Protein AF-A0A943YQ86-F1 (afdb_monomer_lite)

Foldseek 3Di:
DDPVVVVVVVVVVCVVVDDDDDPFDFKKKFKAAPVRHTPDIDTDDAADAAEDDARIEMEIGDAQHYAQQHCDENYEDEHNYEYEHEEEAEHQAGYEYEFAYHYEYEYEQEHHHWDWDPPPVVCCVVVVGTDIDWYERYHYDYPDPPGDQHHEYEYCYEQYICEESYEDCHYAYHYNYEQYYEAYESEHHDHHDAYHYAHLEEQEAYAHYENYEHQFALRHEHAHNYEQEYPYAEASYEHEAAEPVQDPVRLLNRHHAAEYAFYYYPHYYNFWYWYFYPPDPTDIDTDPPSRVSNLQNYKHFAAEDADPFWGKDKPQWDADPNTTTDHAFTKIKMDTGGDPQKDWDAKDFFDAWDWDQDPVRIIITGAHRGHGGYIDTDMDGDDDDPPPCVVVPVVVVVVVVVVVVVVVVVPDDDDDD

Secondary structure (DSSP, 8-state):
--GGGTHHHHTTTGGGS--------PEEEEEE-TTS-EEEEEEEPTT--EEPPTT-EEEEES-EEE-TTSSSEEEEE-TTEEEEEES-EEESEEEEEESSEEEEEES-EEE--EEEESS-HHHHHHHSS-EEEE--SEEEE-S-TTS-S--EEEEES-EEESS-SEEESSEEEEESS-EEESSS-SEEEPSSS-EEEEESS-EEE-SSS-SEEE---TT-EEEEEEEEEE-SSS-SEEEEEEETTS-HHHHHHT--EEEEEEEEESSS-SEEEEEE-BTBSS-EEE-HHHHHHHHHHPEEEEEEE--TTEEEEEES-EEETTEEEE-TT-EEEEEEEEPTTEEEEEEE--SS-EEEE-TTS-EEEEPPTTB-EEEEEEEEEPPPPP--TTHHHHHHHHHHHHHHHHHHHTT-PPPP-

Sequence (417 aa):
MDARKRMALILTVLLFGMGGHAAFAEAQYTARDKNGQIVKQGTTTENEEFLAIDGLEYEFNGEHRIHQGESWAGYIFGNGTKANIKGNVIGGTGIQLRNQADITVTGDVTATLKEIDYTDVDYFNEYGEWRMYCGNAIRAFIWDYDQSKNLKIKVRGNVIATGDGIIAEYGNFVIEGDVVSEFENGINVLEGFPVFIDVVGNVEGNVRQSAVSIMPNAEDQVIVRGKIEARGKQSAVDIYDVAFEYDPAETLRNLPQIMVKEITVESGDYFTATVHHLGVEEWLEDSKDLAEATAKATWYIVDINQPTNGKVEVKGTSTKEGLLVAHEGDKLTVTGTPKKGYRLTGIDAGSKALVTENEDGTYTVTVERGGDVTISALFEAMPEMPQTGDQMQIGRTILFMAASIAMLVFLRKPKRE

Structure (mmCIF, N/CA/C/O backbone):
data_AF-A0A943YQ86-F1
#
_entry.id   AF-A0A943YQ86-F1
#
loop_
_atom_site.group_PDB
_atom_site.id
_atom_site.type_symbol
_atom_site.label_atom_id
_atom_site.label_alt_id
_atom_site.label_comp_id
_atom_site.label_asym_id
_atom_site.label_entity_id
_atom_site.label_seq_id
_atom_site.pdbx_PDB_ins_code
_atom_site.Cartn_x
_atom_site.Cartn_y
_atom_site.Cartn_z
_atom_site.occupancy
_atom_site.B_iso_or_equiv
_atom_site.auth_seq_id
_atom_site.auth_comp_id
_atom_site.auth_asym_id
_atom_site.auth_atom_id
_atom_site.pdbx_PDB_model_num
ATOM 1 N N . MET A 1 1 ? 35.868 10.962 16.437 1.00 41.03 1 MET A N 1
ATOM 2 C CA . MET A 1 1 ? 35.646 9.550 16.055 1.00 41.03 1 MET A CA 1
ATOM 3 C C . MET A 1 1 ? 36.292 9.362 14.686 1.00 41.03 1 MET A C 1
ATOM 5 O O . MET A 1 1 ? 35.981 10.137 13.797 1.00 41.03 1 MET A O 1
ATOM 9 N N . ASP A 1 2 ? 37.295 8.487 14.575 1.00 30.55 2 ASP A N 1
ATOM 10 C CA . ASP A 1 2 ? 38.312 8.480 13.502 1.00 30.55 2 ASP A CA 1
ATOM 11 C C . ASP A 1 2 ? 37.763 7.982 12.145 1.00 30.55 2 ASP A C 1
ATOM 13 O O . ASP A 1 2 ? 37.129 6.924 12.081 1.00 30.55 2 ASP A O 1
ATOM 17 N N . ALA A 1 3 ? 38.024 8.729 11.064 1.00 32.19 3 ALA A N 1
ATOM 18 C CA . ALA A 1 3 ? 37.543 8.482 9.697 1.00 32.19 3 ALA A CA 1
ATOM 19 C C . ALA A 1 3 ? 37.932 7.091 9.159 1.00 32.19 3 ALA A C 1
ATOM 21 O O . ALA A 1 3 ? 37.223 6.506 8.340 1.00 32.19 3 ALA A O 1
ATOM 22 N N . ARG A 1 4 ? 38.995 6.492 9.707 1.00 35.28 4 ARG A N 1
ATOM 23 C CA . ARG A 1 4 ? 39.436 5.132 9.362 1.00 35.28 4 ARG A CA 1
ATOM 24 C C . ARG A 1 4 ? 38.518 4.011 9.858 1.00 35.28 4 ARG A C 1
ATOM 26 O O . ARG A 1 4 ? 38.609 2.903 9.343 1.00 35.28 4 ARG A O 1
ATOM 33 N N . LYS A 1 5 ? 37.604 4.273 10.802 1.00 32.50 5 LYS A N 1
ATOM 34 C CA . LYS A 1 5 ? 36.621 3.270 11.261 1.00 32.50 5 LYS A CA 1
ATOM 35 C C . LYS A 1 5 ? 35.318 3.255 10.455 1.00 32.50 5 LYS A C 1
ATOM 37 O O . LYS A 1 5 ? 34.622 2.249 10.501 1.00 32.50 5 LYS A O 1
ATOM 42 N N . ARG A 1 6 ? 35.006 4.303 9.678 1.00 35.72 6 ARG A N 1
ATOM 43 C CA . ARG A 1 6 ? 33.851 4.299 8.752 1.00 35.72 6 ARG A CA 1
ATOM 44 C C . ARG A 1 6 ? 34.142 3.523 7.460 1.00 35.72 6 ARG A C 1
ATOM 46 O O . ARG A 1 6 ? 33.259 2.864 6.932 1.00 35.72 6 ARG A O 1
ATOM 53 N N . MET A 1 7 ? 35.401 3.503 7.020 1.00 30.47 7 MET A N 1
ATOM 54 C CA . MET A 1 7 ? 35.837 2.787 5.811 1.00 30.47 7 MET A CA 1
ATOM 55 C C . MET A 1 7 ? 35.833 1.252 5.952 1.00 30.47 7 MET A C 1
ATOM 57 O O . MET A 1 7 ? 35.793 0.544 4.953 1.00 30.47 7 MET A O 1
ATOM 61 N N . ALA A 1 8 ? 35.847 0.725 7.181 1.00 28.77 8 ALA A N 1
ATOM 62 C CA . ALA A 1 8 ? 35.891 -0.717 7.433 1.00 28.77 8 ALA A CA 1
ATOM 63 C C . ALA A 1 8 ? 34.514 -1.405 7.366 1.00 28.77 8 ALA A C 1
ATOM 65 O O . ALA A 1 8 ? 34.465 -2.621 7.218 1.00 28.77 8 ALA A O 1
ATOM 66 N N . LEU A 1 9 ? 33.408 -0.654 7.441 1.00 30.02 9 LEU A N 1
ATOM 67 C CA . LEU A 1 9 ? 32.060 -1.223 7.302 1.00 30.02 9 LEU A CA 1
ATOM 68 C C . LEU A 1 9 ? 31.607 -1.299 5.832 1.00 30.02 9 LEU A C 1
ATOM 70 O O . LEU A 1 9 ? 30.774 -2.127 5.486 1.00 30.02 9 LEU A O 1
ATOM 74 N N . ILE A 1 10 ? 32.207 -0.484 4.959 1.00 33.31 10 ILE A N 1
ATOM 75 C CA . ILE A 1 10 ? 31.892 -0.432 3.521 1.00 33.31 10 ILE A CA 1
ATOM 76 C C . ILE A 1 10 ? 32.587 -1.570 2.746 1.00 33.31 10 ILE A C 1
ATOM 78 O O . ILE A 1 10 ? 32.110 -1.994 1.698 1.00 33.31 10 ILE A O 1
ATOM 82 N N . LEU A 1 11 ? 33.667 -2.150 3.282 1.00 28.52 11 LEU A N 1
ATOM 83 C CA . LEU A 1 11 ? 34.416 -3.203 2.586 1.00 28.52 11 LEU A CA 1
ATOM 84 C C . LEU A 1 11 ? 33.760 -4.598 2.657 1.00 28.52 11 LEU A C 1
ATOM 86 O O . LEU A 1 11 ? 34.133 -5.481 1.891 1.00 28.52 11 LEU A O 1
ATOM 90 N N . THR A 1 12 ? 32.765 -4.810 3.523 1.00 27.55 12 THR A N 1
ATOM 91 C CA . THR A 1 12 ? 32.090 -6.118 3.645 1.00 27.55 12 THR A CA 1
ATOM 92 C C . THR A 1 12 ? 31.020 -6.337 2.566 1.00 27.55 12 THR A C 1
ATOM 94 O O . THR A 1 12 ? 30.658 -7.476 2.295 1.00 27.55 12 THR A O 1
ATOM 97 N N . VAL A 1 13 ? 30.560 -5.278 1.887 1.00 32.84 13 VAL A N 1
ATOM 98 C CA . VAL A 1 13 ? 29.574 -5.380 0.789 1.00 32.84 13 VAL A CA 1
ATOM 99 C C . VAL A 1 13 ? 30.248 -5.607 -0.577 1.00 32.84 13 VAL A C 1
ATOM 101 O O . VAL A 1 13 ? 29.638 -6.143 -1.496 1.00 32.84 13 VAL A O 1
ATOM 104 N N . LEU A 1 14 ? 31.552 -5.331 -0.697 1.00 29.22 14 LEU A N 1
ATOM 105 C CA . LEU A 1 14 ? 32.337 -5.550 -1.924 1.00 29.22 14 LEU A CA 1
ATOM 106 C C . LEU A 1 14 ? 32.657 -7.029 -2.230 1.00 29.22 14 LEU A C 1
ATOM 108 O O . LEU A 1 14 ? 33.220 -7.331 -3.280 1.00 29.22 14 LEU A O 1
ATOM 112 N N . LEU A 1 15 ? 32.277 -7.971 -1.360 1.00 29.28 15 LEU A N 1
ATOM 113 C CA . LEU A 1 15 ? 32.517 -9.408 -1.559 1.00 29.28 15 LEU A CA 1
ATOM 114 C C . LEU A 1 15 ? 31.457 -10.129 -2.411 1.00 29.28 15 LEU A C 1
ATOM 116 O O . LEU A 1 15 ? 31.631 -11.311 -2.693 1.00 29.28 15 LEU A O 1
ATOM 120 N N . PHE A 1 16 ? 30.428 -9.432 -2.904 1.00 36.34 16 PHE A N 1
ATOM 121 C CA . PHE A 1 16 ? 29.536 -9.966 -3.947 1.00 36.34 16 PHE A CA 1
ATOM 122 C C . PHE A 1 16 ? 29.976 -9.622 -5.382 1.00 36.34 16 PHE A C 1
ATOM 124 O O . PHE A 1 16 ? 29.364 -10.091 -6.334 1.00 36.34 16 PHE A O 1
ATOM 131 N N . GLY A 1 17 ? 31.074 -8.877 -5.563 1.00 31.70 17 GLY A N 1
ATOM 132 C CA . GLY A 1 17 ? 31.559 -8.459 -6.886 1.00 31.70 17 GLY A CA 1
ATOM 133 C C . GLY A 1 17 ? 32.461 -9.455 -7.629 1.00 31.70 17 GLY A C 1
ATOM 134 O O . GLY A 1 17 ? 32.887 -9.163 -8.740 1.00 31.70 17 GLY A O 1
ATOM 135 N N . MET A 1 18 ? 32.804 -10.612 -7.052 1.00 32.16 18 MET A N 1
ATOM 136 C CA . MET A 1 18 ? 33.702 -11.584 -7.699 1.00 32.16 18 MET A CA 1
ATOM 137 C C . MET A 1 18 ? 33.316 -13.032 -7.363 1.00 32.16 18 MET A C 1
ATOM 139 O O . MET A 1 18 ? 34.084 -13.778 -6.760 1.00 32.16 18 MET A O 1
ATOM 143 N N . GLY A 1 19 ? 32.104 -13.437 -7.741 1.00 28.72 19 GLY A N 1
ATOM 144 C CA . GLY A 1 19 ? 31.674 -14.838 -7.765 1.00 28.72 19 GLY A CA 1
ATOM 145 C C . GLY A 1 19 ? 31.468 -15.284 -9.210 1.00 28.72 19 GLY A C 1
ATOM 146 O O . GLY A 1 19 ? 30.793 -14.598 -9.970 1.00 28.72 19 GLY A O 1
ATOM 147 N N . GLY A 1 20 ? 32.091 -16.392 -9.617 1.00 28.31 20 GLY A N 1
ATOM 148 C CA . GLY A 1 20 ? 32.052 -16.899 -10.991 1.00 28.31 20 GLY A CA 1
ATOM 149 C C . GLY A 1 20 ? 30.636 -16.977 -11.566 1.00 28.31 20 GLY A C 1
ATOM 150 O O . GLY A 1 20 ? 29.724 -17.480 -10.915 1.00 28.31 20 GLY A O 1
ATOM 151 N N . HIS A 1 21 ? 30.471 -16.481 -12.794 1.00 36.16 21 HIS A N 1
ATOM 152 C CA . HIS A 1 21 ? 29.215 -16.549 -13.532 1.00 36.16 21 HIS A CA 1
ATOM 153 C C . HIS A 1 21 ? 28.948 -18.021 -13.870 1.00 36.16 21 HIS A C 1
ATOM 155 O O . HIS A 1 21 ? 29.535 -18.582 -14.798 1.00 36.16 21 HIS A O 1
ATOM 161 N N . ALA A 1 22 ? 28.114 -18.683 -13.070 1.00 35.75 22 ALA A N 1
ATOM 162 C CA . ALA A 1 22 ? 27.456 -19.899 -13.518 1.00 35.75 22 ALA A CA 1
ATOM 163 C C . ALA A 1 22 ? 26.626 -19.526 -14.754 1.00 35.75 22 ALA A C 1
ATOM 165 O O . ALA A 1 22 ? 25.927 -18.522 -14.726 1.00 35.75 22 ALA A O 1
ATOM 166 N N . ALA A 1 23 ? 26.734 -20.290 -15.843 1.00 38.84 23 ALA A N 1
ATOM 167 C CA . ALA A 1 23 ? 25.944 -20.050 -17.047 1.00 38.84 23 ALA A CA 1
ATOM 168 C C . ALA A 1 23 ? 24.448 -20.051 -16.684 1.00 38.84 23 ALA A C 1
ATOM 170 O O . ALA A 1 23 ? 23.902 -21.089 -16.302 1.00 38.84 23 ALA A O 1
ATOM 171 N N . PHE A 1 24 ? 23.820 -18.877 -16.729 1.00 53.09 24 PHE A N 1
ATOM 172 C CA . PHE A 1 24 ? 22.424 -18.691 -16.354 1.00 53.09 24 PHE A CA 1
ATOM 173 C C . PHE A 1 24 ? 21.499 -19.117 -17.500 1.00 53.09 24 PHE A C 1
ATOM 175 O O . PHE A 1 24 ? 21.866 -19.062 -18.674 1.00 53.09 24 PHE A O 1
ATOM 182 N N . ALA A 1 25 ? 20.297 -19.584 -17.159 1.00 53.09 25 ALA A N 1
ATOM 183 C CA . ALA A 1 25 ? 19.285 -19.922 -18.150 1.00 53.09 25 ALA A CA 1
ATOM 184 C C . ALA A 1 25 ? 18.631 -18.629 -18.654 1.00 53.09 25 ALA A C 1
ATOM 186 O O . ALA A 1 25 ? 17.913 -17.975 -17.904 1.00 53.09 25 ALA A O 1
ATOM 187 N N . GLU A 1 26 ? 18.891 -18.267 -19.910 1.00 67.75 26 GLU A N 1
ATOM 188 C CA . GLU A 1 26 ? 18.250 -17.128 -20.569 1.00 67.75 26 GLU A CA 1
ATOM 189 C C . GLU A 1 26 ? 16.727 -17.300 -20.559 1.00 67.75 26 GLU A C 1
ATOM 191 O O . GLU A 1 26 ? 16.201 -18.368 -20.900 1.00 67.75 26 GLU A O 1
ATOM 196 N N . ALA A 1 27 ? 16.000 -16.254 -20.180 1.00 77.44 27 ALA A N 1
ATOM 197 C CA . ALA A 1 27 ? 14.556 -16.341 -20.137 1.00 77.44 27 ALA A CA 1
ATOM 198 C C . ALA A 1 27 ? 13.962 -16.275 -21.543 1.00 77.44 27 ALA A C 1
ATOM 200 O O . ALA A 1 27 ? 14.375 -15.477 -22.384 1.00 77.44 27 ALA A O 1
ATOM 201 N N . GLN A 1 28 ? 12.977 -17.125 -21.807 1.00 87.44 28 GLN A N 1
ATOM 202 C CA . GLN A 1 28 ? 12.387 -17.264 -23.133 1.00 87.44 28 GLN A CA 1
ATOM 203 C C . GLN A 1 28 ? 11.154 -16.386 -23.260 1.00 87.44 28 GLN A C 1
ATOM 205 O O . GLN A 1 28 ? 10.348 -16.314 -22.332 1.00 87.44 28 GLN A O 1
ATOM 210 N N . TYR A 1 29 ? 10.960 -15.783 -24.431 1.00 91.00 29 TYR A N 1
ATOM 211 C CA . TYR A 1 29 ? 9.754 -15.028 -24.735 1.00 91.00 29 TYR A CA 1
ATOM 212 C C . TYR A 1 29 ? 9.116 -15.442 -26.056 1.00 91.00 29 TYR A C 1
ATOM 214 O O . TYR A 1 29 ? 9.781 -15.829 -27.019 1.00 91.00 29 TYR A O 1
ATOM 222 N N . THR A 1 30 ? 7.795 -15.313 -26.109 1.00 93.56 30 THR A N 1
ATOM 223 C CA . THR A 1 30 ? 6.996 -15.398 -27.334 1.00 93.56 30 THR A CA 1
ATOM 224 C C . THR A 1 30 ? 6.103 -14.168 -27.426 1.00 93.56 30 THR A C 1
ATOM 226 O O . THR A 1 30 ? 5.418 -13.848 -26.461 1.00 93.56 30 THR A O 1
ATOM 229 N N . ALA A 1 31 ? 6.087 -13.506 -28.582 1.00 94.31 31 ALA A N 1
ATOM 230 C CA . ALA A 1 31 ? 5.229 -12.367 -28.882 1.00 94.31 31 ALA A CA 1
ATOM 231 C C . ALA A 1 31 ? 4.181 -12.750 -29.933 1.00 94.31 31 ALA A C 1
ATOM 233 O O . ALA A 1 31 ? 4.513 -13.346 -30.968 1.00 94.31 31 ALA A O 1
ATOM 234 N N . ARG A 1 32 ? 2.924 -12.393 -29.679 1.00 96.12 32 ARG A N 1
ATOM 235 C CA . ARG A 1 32 ? 1.771 -12.692 -30.530 1.00 96.12 32 ARG A CA 1
ATOM 236 C C . ARG A 1 32 ? 1.059 -11.418 -30.963 1.00 96.12 32 ARG A C 1
ATOM 238 O O . ARG A 1 32 ? 1.028 -10.439 -30.222 1.00 96.12 32 ARG A O 1
ATOM 245 N N . ASP A 1 33 ? 0.499 -11.438 -32.168 1.00 93.75 33 ASP A N 1
ATOM 246 C CA . ASP A 1 33 ? -0.388 -10.379 -32.649 1.00 93.75 33 ASP A CA 1
ATOM 247 C C . ASP A 1 33 ? -1.802 -10.503 -32.045 1.00 93.75 33 ASP A C 1
ATOM 249 O O . ASP A 1 33 ? -2.128 -11.458 -31.337 1.00 93.75 33 ASP A O 1
ATOM 253 N N . LYS A 1 34 ? -2.689 -9.561 -32.384 1.00 89.88 34 LYS A N 1
ATOM 254 C CA . LYS A 1 34 ? -4.094 -9.556 -31.936 1.00 89.88 34 LYS A CA 1
ATOM 255 C C . LYS A 1 34 ? -4.922 -10.784 -32.349 1.00 89.88 34 LYS A C 1
ATOM 257 O O . LYS A 1 34 ? -6.014 -10.973 -31.823 1.00 89.88 34 LYS A O 1
ATOM 262 N N . ASN A 1 35 ? -4.451 -11.576 -33.315 1.00 92.94 35 ASN A N 1
ATOM 263 C CA . ASN A 1 35 ? -5.104 -12.806 -33.766 1.00 92.94 35 ASN A CA 1
ATOM 264 C C . ASN A 1 35 ? -4.513 -14.051 -33.076 1.00 92.94 35 ASN A C 1
ATOM 266 O O . ASN A 1 35 ? -4.921 -15.171 -33.384 1.00 92.94 35 ASN A O 1
ATOM 270 N N . GLY A 1 36 ? -3.548 -13.872 -32.168 1.00 91.31 36 GLY A N 1
ATOM 271 C CA . GLY A 1 36 ? -2.843 -14.948 -31.479 1.00 91.31 36 GLY A CA 1
ATOM 272 C C . GLY A 1 36 ? -1.717 -15.585 -32.298 1.00 91.31 36 GLY A C 1
ATOM 273 O O . GLY A 1 36 ? -1.153 -16.594 -31.868 1.00 91.31 36 GLY A O 1
ATOM 274 N N . GLN A 1 37 ? -1.364 -15.032 -33.464 1.00 93.94 37 GLN A N 1
ATOM 275 C CA . GLN A 1 37 ? -0.280 -15.561 -34.286 1.00 93.94 37 GLN A CA 1
ATOM 276 C C . GLN A 1 37 ? 1.073 -15.148 -33.704 1.00 93.94 37 GLN A C 1
ATOM 278 O O . GLN A 1 37 ? 1.301 -13.975 -33.421 1.00 93.94 37 GLN A O 1
ATOM 283 N N . ILE A 1 38 ? 1.995 -16.104 -33.568 1.00 95.38 38 ILE A N 1
ATOM 284 C CA . ILE A 1 38 ? 3.372 -15.821 -33.144 1.00 95.38 38 ILE A CA 1
ATOM 285 C C . ILE A 1 38 ? 4.063 -14.991 -34.227 1.00 95.38 38 ILE A C 1
ATOM 287 O O . ILE A 1 38 ? 4.210 -15.442 -35.364 1.00 95.38 38 ILE A O 1
ATOM 291 N N . VAL A 1 39 ? 4.506 -13.793 -33.850 1.00 94.56 39 VAL A N 1
ATOM 292 C CA . VAL A 1 39 ? 5.234 -12.863 -34.726 1.00 94.56 39 VAL A CA 1
ATOM 293 C C . VAL A 1 39 ? 6.703 -12.718 -34.334 1.00 94.56 39 VAL A C 1
ATOM 295 O O . VAL A 1 39 ? 7.523 -12.347 -35.171 1.00 94.56 39 VAL A O 1
ATOM 298 N N . LYS A 1 40 ? 7.062 -13.043 -33.084 1.00 91.62 40 LYS A N 1
ATOM 299 C CA . LYS A 1 40 ? 8.449 -13.044 -32.598 1.00 91.62 40 LYS A CA 1
ATOM 300 C C . LYS A 1 40 ? 8.622 -14.069 -31.477 1.00 91.62 40 LYS A C 1
ATOM 302 O O . LYS A 1 40 ? 7.701 -14.298 -30.701 1.00 91.62 40 LYS A O 1
ATOM 307 N N . GLN A 1 41 ? 9.802 -14.662 -31.374 1.00 91.94 41 GLN A N 1
ATOM 308 C CA . GLN A 1 41 ? 10.210 -15.501 -30.247 1.00 91.94 41 GLN A CA 1
ATOM 309 C C . GLN A 1 41 ? 11.720 -15.369 -30.057 1.00 91.94 41 GLN A C 1
ATOM 311 O O . GLN A 1 41 ? 12.434 -15.115 -31.030 1.00 91.94 41 GLN A O 1
ATOM 316 N N . GLY A 1 42 ? 12.205 -15.537 -28.834 1.00 86.69 42 GLY A N 1
ATOM 317 C CA . GLY A 1 42 ? 13.631 -15.452 -28.547 1.00 86.69 42 GLY A CA 1
ATOM 318 C C . GLY A 1 42 ? 13.938 -15.639 -27.072 1.00 86.69 42 GLY A C 1
ATOM 319 O O . GLY A 1 42 ? 13.085 -16.076 -26.299 1.00 86.69 42 GLY A O 1
ATOM 320 N N . THR A 1 43 ? 15.160 -15.291 -26.702 1.00 83.56 43 THR A N 1
ATOM 321 C CA . THR A 1 43 ? 15.614 -15.206 -25.319 1.00 83.56 43 THR A CA 1
ATOM 322 C C . THR A 1 43 ? 15.944 -13.760 -24.964 1.00 83.56 43 THR A C 1
ATOM 324 O O . THR A 1 43 ? 16.248 -12.955 -25.846 1.00 83.56 43 THR A O 1
ATOM 327 N N . THR A 1 44 ? 15.809 -13.403 -23.690 1.00 75.12 44 THR A N 1
ATOM 328 C CA . THR A 1 44 ? 16.343 -12.146 -23.158 1.00 75.12 44 THR A CA 1
ATOM 329 C C . THR A 1 44 ? 17.793 -12.375 -22.760 1.00 75.12 44 THR A C 1
ATOM 331 O O . THR A 1 44 ? 18.071 -13.292 -21.982 1.00 75.12 44 THR A O 1
ATOM 334 N N . THR A 1 45 ? 18.699 -11.556 -23.279 1.00 69.00 45 THR A N 1
ATOM 335 C CA . THR A 1 45 ? 20.112 -11.588 -22.898 1.00 69.00 45 THR A CA 1
ATOM 336 C C . THR A 1 45 ? 20.301 -10.871 -21.564 1.00 69.00 45 THR A C 1
ATOM 338 O O . THR A 1 45 ? 19.613 -9.893 -21.267 1.00 69.00 45 THR A O 1
ATOM 341 N N . GLU A 1 46 ? 21.242 -11.346 -20.752 1.00 66.38 46 GLU A N 1
ATOM 342 C CA . GLU A 1 46 ? 21.658 -10.631 -19.547 1.00 66.38 46 GLU A CA 1
ATOM 343 C C . GLU A 1 46 ? 22.222 -9.250 -19.923 1.00 66.38 46 GLU A C 1
ATOM 345 O O . GLU A 1 46 ? 23.008 -9.138 -20.863 1.00 66.38 46 GLU A O 1
ATOM 350 N N . ASN A 1 47 ? 21.837 -8.206 -19.183 1.00 63.31 47 ASN A N 1
ATOM 351 C CA . ASN A 1 47 ? 22.290 -6.824 -19.412 1.00 63.31 47 ASN A CA 1
ATOM 352 C C . ASN A 1 47 ? 21.904 -6.215 -20.773 1.00 63.31 47 ASN A C 1
ATOM 354 O O . ASN A 1 47 ? 22.607 -5.338 -21.270 1.00 63.31 47 ASN A O 1
ATOM 358 N N . GLU A 1 48 ? 20.777 -6.639 -21.353 1.00 67.19 48 GLU A N 1
ATOM 359 C CA . GLU A 1 48 ? 20.165 -5.972 -22.509 1.00 67.19 48 GLU A CA 1
ATOM 360 C C . GLU A 1 48 ? 18.731 -5.519 -22.215 1.00 67.19 48 GLU A C 1
ATOM 362 O O . GLU A 1 48 ? 17.882 -6.313 -21.810 1.00 67.19 48 GLU A O 1
ATOM 367 N N . GLU A 1 49 ? 18.450 -4.245 -22.480 1.00 73.50 49 GLU A N 1
ATOM 368 C CA . GLU A 1 49 ? 17.130 -3.640 -22.344 1.00 73.50 49 GLU A CA 1
ATOM 369 C C . GLU A 1 49 ? 16.130 -4.355 -23.253 1.00 73.50 49 GLU A C 1
ATOM 371 O O . GLU A 1 49 ? 16.321 -4.477 -24.470 1.00 73.50 49 GLU A O 1
ATOM 376 N N . PHE A 1 50 ? 15.018 -4.803 -22.670 1.00 82.56 50 PHE A N 1
ATOM 377 C CA . PHE A 1 50 ? 13.926 -5.353 -23.451 1.00 82.56 50 PHE A CA 1
ATOM 378 C C . PHE A 1 50 ? 12.901 -4.268 -23.772 1.00 82.56 50 PHE A C 1
ATOM 380 O O . PHE A 1 50 ? 12.060 -3.908 -22.945 1.00 82.56 50 PHE A O 1
ATOM 387 N N . LEU A 1 51 ? 12.917 -3.803 -25.020 1.00 84.81 51 LEU A N 1
ATOM 388 C CA . LEU A 1 51 ? 11.886 -2.923 -25.559 1.00 84.81 51 LEU A CA 1
ATOM 389 C C . LEU A 1 51 ? 10.791 -3.739 -26.259 1.00 84.81 51 LEU A C 1
ATOM 391 O O . LEU A 1 51 ? 11.023 -4.369 -27.299 1.00 84.81 51 LEU A O 1
ATOM 395 N N . ALA A 1 52 ? 9.583 -3.720 -25.695 1.00 84.62 52 ALA A N 1
ATOM 396 C CA . ALA A 1 52 ? 8.428 -4.345 -26.318 1.00 84.62 52 ALA A CA 1
ATOM 397 C C . ALA A 1 52 ? 7.982 -3.583 -27.574 1.00 84.62 52 ALA A C 1
ATOM 399 O O . ALA A 1 52 ? 8.066 -2.361 -27.661 1.00 84.62 52 ALA A O 1
ATOM 400 N N . ILE A 1 53 ? 7.488 -4.335 -28.553 1.00 85.25 53 ILE A N 1
ATOM 401 C CA . ILE A 1 53 ? 6.823 -3.797 -29.734 1.00 85.25 53 ILE A CA 1
ATOM 402 C C . ILE A 1 53 ? 5.365 -3.559 -29.355 1.00 85.25 53 ILE A C 1
ATOM 404 O O . ILE A 1 53 ? 4.671 -4.487 -28.928 1.00 85.25 53 ILE A O 1
ATOM 408 N N . ASP A 1 54 ? 4.923 -2.325 -29.558 1.00 87.19 54 ASP A N 1
ATOM 409 C CA . ASP A 1 54 ? 3.570 -1.871 -29.261 1.00 87.19 54 ASP A CA 1
ATOM 410 C C . ASP A 1 54 ? 2.483 -2.777 -29.864 1.00 87.19 54 ASP A C 1
ATOM 412 O O . ASP A 1 54 ? 2.585 -3.277 -30.990 1.00 87.19 54 ASP A O 1
ATOM 416 N N . GLY A 1 55 ? 1.406 -2.965 -29.100 1.00 85.81 55 GLY A N 1
ATOM 417 C CA . GLY A 1 55 ? 0.220 -3.721 -29.504 1.00 85.81 55 GLY A CA 1
ATOM 418 C C . GLY A 1 55 ? 0.380 -5.244 -29.558 1.00 85.81 55 GLY A C 1
ATOM 419 O O . GLY A 1 55 ? -0.552 -5.922 -30.000 1.00 85.81 55 GLY A O 1
ATOM 420 N N . LEU A 1 56 ? 1.523 -5.795 -29.134 1.00 92.38 56 LEU A N 1
ATOM 421 C CA . LEU A 1 56 ? 1.735 -7.242 -29.054 1.00 92.38 56 LEU A CA 1
ATOM 422 C C . LEU A 1 56 ? 1.421 -7.810 -27.664 1.00 92.38 56 LEU A C 1
ATOM 424 O O . LEU A 1 56 ? 1.453 -7.113 -26.649 1.00 92.38 56 LEU A O 1
ATOM 428 N N . GLU A 1 57 ? 1.149 -9.113 -27.632 1.00 94.62 57 GLU A N 1
ATOM 429 C CA . GLU A 1 57 ? 1.010 -9.894 -26.405 1.00 94.62 57 GLU A CA 1
ATOM 430 C C . GLU A 1 57 ? 2.240 -10.777 -26.191 1.00 94.62 57 GLU A C 1
ATOM 432 O O . GLU A 1 57 ? 2.564 -11.629 -27.022 1.00 94.62 57 GLU A O 1
ATOM 437 N N . TYR A 1 58 ? 2.913 -10.584 -25.063 1.00 94.06 58 TYR A N 1
ATOM 438 C CA . TYR A 1 58 ? 4.123 -11.292 -24.688 1.00 94.06 58 TYR A CA 1
ATOM 439 C C . TYR A 1 58 ? 3.867 -12.328 -23.598 1.00 94.06 58 TYR A C 1
ATOM 441 O O . TYR A 1 58 ? 3.179 -12.080 -22.610 1.00 94.06 58 TYR A O 1
ATOM 449 N N . GLU A 1 59 ? 4.502 -13.482 -23.745 1.00 93.31 59 GLU A N 1
ATOM 450 C CA . GLU A 1 59 ? 4.633 -14.473 -22.687 1.00 93.31 59 GLU A CA 1
ATOM 451 C C . GLU A 1 59 ? 6.112 -14.724 -22.438 1.00 93.31 59 GLU A C 1
ATOM 453 O O . GLU A 1 59 ? 6.826 -15.142 -23.352 1.00 93.31 59 GLU A O 1
ATOM 458 N N . PHE A 1 60 ? 6.546 -14.476 -21.207 1.00 90.12 60 PHE A N 1
ATOM 459 C CA . PHE A 1 60 ? 7.913 -14.675 -20.759 1.00 90.12 60 PHE A CA 1
ATOM 460 C C . PHE A 1 60 ? 7.975 -15.811 -19.736 1.00 90.12 60 PHE A C 1
ATOM 462 O O . PHE A 1 60 ? 7.111 -15.910 -18.864 1.00 90.12 60 PHE A O 1
ATOM 469 N N . ASN A 1 61 ? 8.988 -16.671 -19.843 1.00 87.88 61 ASN A N 1
ATOM 470 C CA . ASN A 1 61 ? 9.213 -17.784 -18.925 1.00 87.88 61 ASN A CA 1
ATOM 471 C C . ASN A 1 61 ? 10.679 -17.822 -18.479 1.00 87.88 61 ASN A C 1
ATOM 473 O O . ASN A 1 61 ? 11.574 -17.928 -19.321 1.00 87.88 61 ASN A O 1
ATOM 477 N N . GLY A 1 62 ? 10.903 -17.829 -17.165 1.00 82.88 62 GLY A N 1
ATOM 478 C CA . GLY A 1 62 ? 12.227 -17.945 -16.555 1.00 82.88 62 GLY A CA 1
ATOM 479 C C . GLY A 1 62 ? 12.551 -16.783 -15.621 1.00 82.88 62 GLY A C 1
ATOM 480 O O . GLY A 1 62 ? 11.731 -15.906 -15.382 1.00 82.88 62 GLY A O 1
ATOM 481 N N . GLU A 1 63 ? 13.756 -16.798 -15.058 1.00 81.75 63 GLU A N 1
ATOM 482 C CA . GLU A 1 63 ? 14.272 -15.664 -14.291 1.00 81.75 63 GLU A CA 1
ATOM 483 C C . GLU A 1 63 ? 14.881 -14.633 -15.244 1.00 81.75 63 GLU A C 1
ATOM 485 O O . GLU A 1 63 ? 15.705 -14.968 -16.093 1.00 81.75 63 GLU A O 1
ATOM 490 N N . HIS A 1 64 ? 14.481 -13.376 -15.095 1.00 78.12 64 HIS A N 1
ATOM 491 C CA . HIS A 1 64 ? 14.860 -12.283 -15.976 1.00 78.12 64 HIS A CA 1
ATOM 492 C C . HIS A 1 64 ? 15.861 -11.375 -15.274 1.00 78.12 64 HIS A C 1
ATOM 494 O O . HIS A 1 64 ? 15.494 -10.669 -14.341 1.00 78.12 64 HIS A O 1
ATOM 500 N N . ARG A 1 65 ? 17.121 -11.384 -15.715 1.00 75.00 65 ARG A N 1
ATOM 501 C CA . ARG A 1 65 ? 18.192 -10.545 -15.159 1.00 75.00 65 ARG A CA 1
ATOM 502 C C . ARG A 1 65 ? 18.631 -9.526 -16.198 1.00 75.00 65 ARG A C 1
ATOM 504 O O . ARG A 1 65 ? 19.179 -9.914 -17.223 1.00 75.00 65 ARG A O 1
ATOM 511 N N . ILE A 1 66 ? 18.370 -8.245 -15.957 1.00 69.12 66 ILE A N 1
ATOM 512 C CA . ILE A 1 66 ? 18.599 -7.187 -16.944 1.00 69.12 66 ILE A CA 1
ATOM 513 C C . ILE A 1 66 ? 19.227 -5.961 -16.277 1.00 69.12 66 ILE A C 1
ATOM 515 O O . ILE A 1 66 ? 18.672 -5.430 -15.328 1.00 69.12 66 ILE A O 1
ATOM 519 N N . HIS A 1 67 ? 20.356 -5.479 -16.793 1.00 64.88 67 HIS A N 1
ATOM 520 C CA . HIS A 1 67 ? 21.013 -4.231 -16.379 1.00 64.88 67 HIS A CA 1
ATOM 521 C C . HIS A 1 67 ? 21.268 -4.128 -14.866 1.00 64.88 67 HIS A C 1
ATOM 523 O O . HIS A 1 67 ? 21.017 -3.096 -14.245 1.00 64.88 67 HIS A O 1
ATOM 529 N N . GLN A 1 68 ? 21.748 -5.206 -14.234 1.00 62.22 68 GLN A N 1
ATOM 530 C CA . GLN A 1 68 ? 22.057 -5.164 -12.801 1.00 62.22 68 GLN A CA 1
ATOM 531 C C . GLN A 1 68 ? 23.191 -4.166 -12.538 1.00 62.22 68 GLN A C 1
ATOM 533 O O . GLN A 1 68 ? 24.303 -4.339 -13.028 1.00 62.22 68 GLN A O 1
ATOM 538 N N . GLY A 1 69 ? 22.910 -3.133 -11.740 1.00 58.84 69 GLY A N 1
ATOM 539 C CA . GLY A 1 69 ? 23.892 -2.090 -11.428 1.00 58.84 69 GLY A CA 1
ATOM 540 C C . GLY A 1 69 ? 24.025 -0.989 -12.485 1.00 58.84 69 GLY A C 1
ATOM 541 O O . GLY A 1 69 ? 24.936 -0.178 -12.370 1.00 58.84 69 GLY A O 1
ATOM 542 N N . GLU A 1 70 ? 23.118 -0.915 -13.463 1.00 59.00 70 GLU A N 1
ATOM 543 C CA . GLU A 1 70 ? 23.026 0.194 -14.424 1.00 59.00 70 GLU A CA 1
ATOM 544 C C . GLU A 1 70 ? 21.696 0.954 -14.253 1.00 59.00 70 GLU A C 1
ATOM 546 O O . GLU A 1 70 ? 20.743 0.441 -13.675 1.00 59.00 70 GLU A O 1
ATOM 551 N N . SER A 1 71 ? 21.607 2.201 -14.724 1.00 59.72 71 SER A N 1
ATOM 552 C CA . SER A 1 71 ? 20.417 3.057 -14.535 1.00 59.72 71 SER A CA 1
ATOM 553 C C . SER A 1 71 ? 19.257 2.772 -15.491 1.00 59.72 71 SER A C 1
ATOM 555 O O . SER A 1 71 ? 18.195 3.385 -15.371 1.00 59.72 71 SER A O 1
ATOM 557 N N . TRP A 1 72 ? 19.432 1.848 -16.434 1.00 61.22 72 TRP A N 1
ATOM 558 C CA . TRP A 1 72 ? 18.449 1.572 -17.476 1.00 61.22 72 TRP A CA 1
ATOM 559 C C . TRP A 1 72 ? 17.324 0.640 -17.011 1.00 61.22 72 TRP A C 1
ATOM 561 O O . TRP A 1 72 ? 17.466 -0.143 -16.066 1.00 61.22 72 TRP A O 1
ATOM 571 N N . ALA A 1 73 ? 16.174 0.758 -17.678 1.00 61.53 73 ALA A N 1
ATOM 572 C CA . ALA A 1 73 ? 15.020 -0.093 -17.434 1.00 61.53 73 ALA A CA 1
ATOM 573 C C . ALA A 1 73 ? 15.272 -1.502 -17.978 1.00 61.53 73 ALA A C 1
ATOM 575 O O . ALA A 1 73 ? 15.744 -1.673 -19.098 1.00 61.53 73 ALA A O 1
ATOM 576 N N . GLY A 1 74 ? 14.928 -2.520 -17.192 1.00 67.06 74 GLY A N 1
ATOM 577 C CA . GLY A 1 74 ? 15.020 -3.908 -17.621 1.00 67.06 74 GLY A CA 1
ATOM 578 C C . GLY A 1 74 ? 13.988 -4.226 -18.698 1.00 67.06 74 GLY A C 1
ATOM 579 O O . GLY A 1 74 ? 14.320 -4.719 -19.774 1.00 67.06 74 GLY A O 1
ATOM 580 N N . TYR A 1 75 ? 12.734 -3.872 -18.426 1.00 76.31 75 TYR A N 1
ATOM 581 C CA . TYR A 1 75 ? 11.639 -3.969 -19.385 1.00 76.31 75 TYR A CA 1
ATOM 582 C C . TYR A 1 75 ? 11.014 -2.620 -19.665 1.00 76.31 75 TYR A C 1
ATOM 584 O O . TYR A 1 75 ? 10.711 -1.877 -18.736 1.00 76.31 75 TYR A O 1
ATOM 592 N N . ILE A 1 76 ? 10.708 -2.363 -20.933 1.00 80.50 76 ILE A N 1
ATOM 593 C CA . ILE A 1 76 ? 9.865 -1.251 -21.350 1.00 80.50 76 ILE A CA 1
ATOM 594 C C . ILE A 1 76 ? 8.648 -1.788 -22.092 1.00 80.50 76 ILE A C 1
ATOM 596 O O . ILE A 1 76 ? 8.773 -2.377 -23.170 1.00 80.50 76 ILE A O 1
ATOM 600 N N . PHE A 1 77 ? 7.466 -1.513 -21.545 1.00 83.19 77 PHE A N 1
ATOM 601 C CA . PHE A 1 77 ? 6.187 -1.815 -22.183 1.00 83.19 77 PHE A CA 1
ATOM 602 C C . PHE A 1 77 ? 5.445 -0.533 -22.556 1.00 83.19 77 PHE A C 1
ATOM 604 O O . PHE A 1 77 ? 5.323 0.374 -21.735 1.00 83.19 77 PHE A O 1
ATOM 611 N N . GLY A 1 78 ? 4.962 -0.471 -23.799 1.00 81.50 78 GLY A N 1
ATOM 612 C CA . GLY A 1 78 ? 4.307 0.694 -24.395 1.00 81.50 78 GLY A CA 1
ATOM 613 C C . GLY A 1 78 ? 2.963 0.374 -25.057 1.00 81.50 78 GLY A C 1
ATOM 614 O O . GLY A 1 78 ? 2.563 -0.785 -25.143 1.00 81.50 78 GLY A O 1
ATOM 615 N N . ASN A 1 79 ? 2.272 1.418 -25.517 1.00 83.69 79 ASN A N 1
ATOM 616 C CA . ASN A 1 79 ? 1.041 1.445 -26.326 1.00 83.69 79 ASN A CA 1
ATOM 617 C C . ASN A 1 79 ? 0.374 0.086 -26.651 1.00 83.69 79 ASN A C 1
ATOM 619 O O . ASN A 1 79 ? 0.653 -0.565 -27.659 1.00 83.69 79 ASN A O 1
ATOM 623 N N . GLY A 1 80 ? -0.585 -0.321 -25.822 1.00 83.81 80 GLY A N 1
ATOM 624 C CA . GLY A 1 80 ? -1.433 -1.493 -26.037 1.00 83.81 80 GLY A CA 1
ATOM 625 C C . GLY A 1 80 ? -0.748 -2.837 -25.788 1.00 83.81 80 GLY A C 1
ATOM 626 O O . GLY A 1 80 ? -1.357 -3.873 -26.062 1.00 83.81 80 GLY A O 1
ATOM 627 N N . THR A 1 81 ? 0.487 -2.842 -25.279 1.00 90.44 81 THR A N 1
ATOM 628 C CA . THR A 1 81 ? 1.218 -4.078 -24.989 1.00 90.44 81 THR A CA 1
ATOM 629 C C . THR A 1 81 ? 0.566 -4.844 -23.846 1.00 90.44 81 THR A C 1
ATOM 631 O O . THR A 1 81 ? 0.175 -4.270 -22.828 1.00 90.44 81 THR A O 1
ATOM 634 N N . LYS A 1 82 ? 0.499 -6.166 -23.997 1.00 93.56 82 LYS A N 1
ATOM 635 C CA . LYS A 1 82 ? 0.163 -7.087 -22.912 1.00 93.56 82 LYS A CA 1
ATOM 636 C C . LYS A 1 82 ? 1.354 -7.972 -22.616 1.00 93.56 82 LYS A C 1
ATOM 638 O O . LYS A 1 82 ? 1.993 -8.444 -23.553 1.00 93.56 82 LYS A O 1
ATOM 643 N N . ALA A 1 83 ? 1.644 -8.238 -21.351 1.00 93.38 83 ALA A N 1
ATOM 644 C CA . ALA A 1 83 ? 2.693 -9.189 -21.008 1.00 93.38 83 ALA A CA 1
ATOM 645 C C . ALA A 1 83 ? 2.321 -10.041 -19.801 1.00 93.38 83 ALA A C 1
ATOM 647 O O . ALA A 1 83 ? 1.811 -9.542 -18.802 1.00 93.38 83 ALA A O 1
ATOM 648 N N . ASN A 1 84 ? 2.635 -11.329 -19.888 1.00 94.81 84 ASN A N 1
ATOM 649 C CA . ASN A 1 84 ? 2.625 -12.244 -18.760 1.00 94.81 84 ASN A CA 1
ATOM 650 C C . ASN A 1 84 ? 4.051 -12.737 -18.513 1.00 94.81 84 ASN A C 1
ATOM 652 O O . ASN A 1 84 ? 4.602 -13.480 -19.328 1.00 94.81 84 ASN A O 1
ATOM 656 N N . ILE A 1 85 ? 4.641 -12.301 -17.405 1.00 92.44 85 ILE A N 1
ATOM 657 C CA . ILE A 1 85 ? 5.998 -12.637 -16.994 1.00 92.44 85 ILE A CA 1
ATOM 658 C C . ILE A 1 85 ? 5.929 -13.704 -15.909 1.00 92.44 85 ILE A C 1
ATOM 660 O O . ILE A 1 85 ? 5.388 -13.470 -14.829 1.00 92.44 85 ILE A O 1
ATOM 664 N N . LYS A 1 86 ? 6.451 -14.897 -16.201 1.00 92.12 86 LYS A N 1
ATOM 665 C CA . LYS A 1 86 ? 6.485 -16.029 -15.270 1.00 92.12 86 LYS A CA 1
ATOM 666 C C . LYS A 1 86 ? 7.907 -16.232 -14.761 1.00 92.12 86 LYS A C 1
ATOM 668 O O . LYS A 1 86 ? 8.719 -16.873 -15.430 1.00 92.12 86 LYS A O 1
ATOM 673 N N . GLY A 1 87 ? 8.152 -15.737 -13.557 1.00 87.19 87 GLY A N 1
ATOM 674 C CA . GLY A 1 87 ? 9.443 -15.736 -12.887 1.00 87.19 87 GLY A CA 1
ATOM 675 C C . GLY A 1 87 ? 9.827 -14.341 -12.409 1.00 87.19 87 GLY A C 1
ATOM 676 O O . GLY A 1 87 ? 9.097 -13.371 -12.617 1.00 87.19 87 GLY A O 1
ATOM 677 N N . ASN A 1 88 ? 10.967 -14.265 -11.729 1.00 89.06 88 ASN A N 1
ATOM 678 C CA . ASN A 1 88 ? 11.440 -13.024 -11.127 1.00 89.06 88 ASN A CA 1
ATOM 679 C C . ASN A 1 88 ? 11.989 -12.075 -12.198 1.00 89.06 88 ASN A C 1
ATOM 681 O O . ASN A 1 88 ? 12.626 -12.521 -13.155 1.00 89.06 88 ASN A O 1
ATOM 685 N N . VAL A 1 89 ? 11.791 -10.774 -12.002 1.00 88.62 89 VAL A N 1
ATOM 686 C CA . VAL A 1 89 ? 12.414 -9.696 -12.775 1.00 88.62 89 VAL A CA 1
ATOM 687 C C . VAL A 1 89 ? 13.439 -9.021 -11.883 1.00 88.62 89 VAL A C 1
ATOM 689 O O . VAL A 1 89 ? 13.080 -8.502 -10.838 1.00 88.62 89 VAL A O 1
ATOM 692 N N . ILE A 1 90 ? 14.707 -9.028 -12.274 1.00 85.12 90 ILE A N 1
ATOM 693 C CA . ILE A 1 90 ? 15.815 -8.478 -11.495 1.00 85.12 90 ILE A CA 1
ATOM 694 C C . ILE A 1 90 ? 16.587 -7.510 -12.383 1.00 85.12 90 ILE A C 1
ATOM 696 O O . ILE A 1 90 ? 17.138 -7.930 -13.402 1.00 85.12 90 ILE A O 1
ATOM 700 N N . GLY A 1 91 ? 16.683 -6.243 -11.993 1.00 79.62 91 GLY A N 1
ATOM 701 C CA . GLY A 1 91 ? 17.456 -5.284 -12.769 1.00 79.62 91 GLY A CA 1
ATOM 702 C C . GLY A 1 91 ? 17.919 -4.035 -12.048 1.00 79.62 91 GLY A C 1
ATOM 703 O O . GLY A 1 91 ? 17.867 -3.948 -10.827 1.00 79.62 91 GLY A O 1
ATOM 704 N N . GLY A 1 92 ? 18.438 -3.081 -12.813 1.00 76.69 92 GLY A N 1
ATOM 705 C CA . GLY A 1 92 ? 18.805 -1.756 -12.324 1.00 76.69 92 GLY A CA 1
ATOM 706 C C . GLY A 1 92 ? 17.562 -0.931 -12.017 1.00 76.69 92 GLY A C 1
ATOM 707 O O . GLY A 1 92 ? 17.294 -0.629 -10.860 1.00 76.69 92 GLY A O 1
ATOM 708 N N . THR A 1 93 ? 16.746 -0.683 -13.041 1.00 81.00 93 THR A N 1
ATOM 709 C CA . THR A 1 93 ? 15.308 -0.414 -12.898 1.00 81.00 93 THR A CA 1
ATOM 710 C C . THR A 1 93 ? 14.541 -1.649 -13.377 1.00 81.00 93 THR A C 1
ATOM 712 O O . THR A 1 93 ? 14.853 -2.176 -14.440 1.00 81.00 93 THR A O 1
ATOM 715 N N . GLY A 1 94 ? 13.558 -2.142 -12.621 1.00 80.81 94 GLY A N 1
ATOM 716 C CA . GLY A 1 94 ? 12.894 -3.418 -12.925 1.00 80.81 94 GLY A CA 1
ATOM 717 C C . GLY A 1 94 ? 12.005 -3.353 -14.172 1.00 80.81 94 GLY A C 1
ATOM 718 O O . GLY A 1 94 ? 12.345 -3.888 -15.231 1.00 80.81 94 GLY A O 1
ATOM 719 N N . ILE A 1 95 ? 10.850 -2.696 -14.050 1.00 88.31 95 ILE A N 1
ATOM 720 C CA . ILE A 1 95 ? 9.845 -2.578 -15.113 1.00 88.31 95 ILE A CA 1
ATOM 721 C C . ILE A 1 95 ? 9.477 -1.113 -15.311 1.00 88.31 95 ILE A C 1
ATOM 723 O O . ILE A 1 95 ? 9.024 -0.445 -14.384 1.00 88.31 95 ILE A O 1
ATOM 727 N N . GLN A 1 96 ? 9.590 -0.643 -16.548 1.00 89.06 96 GLN A N 1
ATOM 728 C CA . GLN A 1 96 ? 9.095 0.648 -16.985 1.00 89.06 96 GLN A CA 1
ATOM 729 C C . GLN A 1 96 ? 7.862 0.488 -17.882 1.00 89.06 96 GLN A C 1
ATOM 731 O O . GLN A 1 96 ? 7.844 -0.281 -18.845 1.00 89.06 96 GLN A O 1
ATOM 736 N N . LEU A 1 97 ? 6.824 1.256 -17.579 1.00 87.00 97 LEU A N 1
ATOM 737 C CA . LEU A 1 97 ? 5.547 1.265 -18.276 1.00 87.00 97 LEU A CA 1
ATOM 738 C C . LEU A 1 97 ? 5.319 2.642 -18.895 1.00 87.00 97 LEU A C 1
ATOM 740 O O . LEU A 1 97 ? 5.517 3.672 -18.247 1.00 87.00 97 LEU A O 1
ATOM 744 N N . ARG A 1 98 ? 4.910 2.645 -20.163 1.00 83.38 98 ARG A N 1
ATOM 745 C CA . ARG A 1 98 ? 4.655 3.839 -20.968 1.00 83.38 98 ARG A CA 1
ATOM 746 C C . ARG A 1 98 ? 3.266 3.739 -21.589 1.00 83.38 98 ARG A C 1
ATOM 748 O O . ARG A 1 98 ? 2.886 2.706 -22.136 1.00 83.38 98 ARG A O 1
ATOM 755 N N . ASN A 1 99 ? 2.544 4.844 -21.568 1.00 78.25 99 ASN A N 1
ATOM 756 C CA . ASN A 1 99 ? 1.222 5.046 -22.156 1.00 78.25 99 ASN A CA 1
ATOM 757 C C . ASN A 1 99 ? 0.150 3.987 -21.790 1.00 78.25 99 ASN A C 1
ATOM 759 O O . ASN A 1 99 ? -0.606 4.152 -20.842 1.00 78.25 99 ASN A O 1
ATOM 763 N N . GLN A 1 100 ? 0.031 2.894 -22.547 1.00 85.31 100 GLN A N 1
ATOM 764 C CA . GLN A 1 100 ? -0.985 1.861 -22.325 1.00 85.31 100 GLN A CA 1
ATOM 765 C C . GLN A 1 100 ? -0.315 0.493 -22.253 1.00 85.31 100 GLN A C 1
ATOM 767 O O . GLN A 1 100 ? 0.246 0.035 -23.243 1.00 85.31 100 GLN A O 1
ATOM 772 N N . ALA A 1 101 ? -0.428 -0.189 -21.118 1.00 89.25 101 ALA A N 1
ATOM 773 C CA . ALA A 1 101 ? 0.128 -1.524 -20.933 1.00 89.25 101 ALA A CA 1
ATOM 774 C C . ALA A 1 101 ? -0.721 -2.335 -19.946 1.00 89.25 101 ALA A C 1
ATOM 776 O O . ALA A 1 101 ? -1.272 -1.772 -19.004 1.00 89.25 101 ALA A O 1
ATOM 777 N N . ASP A 1 102 ? -0.817 -3.647 -20.157 1.00 93.31 102 ASP A N 1
ATOM 778 C CA . ASP A 1 102 ? -1.476 -4.590 -19.244 1.00 93.31 102 ASP A CA 1
ATOM 779 C C . ASP A 1 102 ? -0.512 -5.732 -18.911 1.00 93.31 102 ASP A C 1
ATOM 781 O O . ASP A 1 102 ? -0.304 -6.658 -19.704 1.00 93.31 102 ASP A O 1
ATOM 785 N N . ILE A 1 103 ? 0.151 -5.605 -17.764 1.00 95.06 103 IL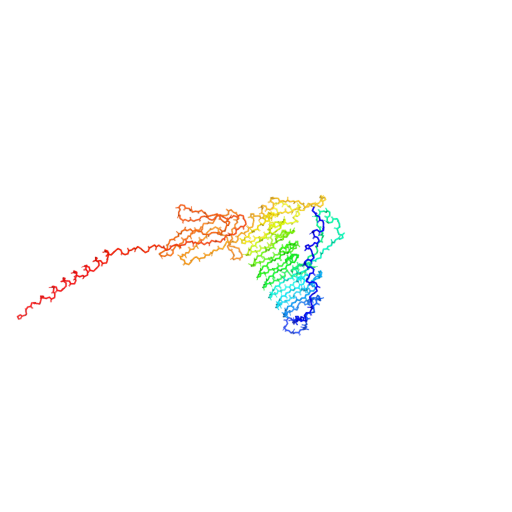E A N 1
ATOM 786 C CA . ILE A 1 103 ? 1.280 -6.448 -17.379 1.00 95.06 103 ILE A CA 1
ATOM 787 C C . ILE A 1 103 ? 0.912 -7.279 -16.156 1.00 95.06 103 ILE A C 1
ATOM 789 O O . ILE A 1 103 ? 0.443 -6.763 -15.147 1.00 95.06 103 ILE A O 1
ATOM 793 N N . THR A 1 104 ? 1.159 -8.582 -16.222 1.00 96.94 104 THR A N 1
ATOM 794 C CA . THR A 1 104 ? 1.101 -9.477 -15.067 1.00 96.94 104 THR A CA 1
ATOM 795 C C . THR A 1 104 ? 2.466 -10.106 -14.844 1.00 96.94 104 THR A C 1
ATOM 797 O O . THR A 1 104 ? 3.018 -10.720 -15.752 1.00 96.94 104 THR A O 1
ATOM 800 N N . VAL A 1 105 ? 2.984 -10.001 -13.626 1.00 96.12 105 VAL A N 1
ATOM 801 C CA . VAL A 1 105 ? 4.186 -10.698 -13.168 1.00 96.12 105 VAL A CA 1
ATOM 802 C C . VAL A 1 105 ? 3.768 -11.755 -12.155 1.00 96.12 105 VAL A C 1
ATOM 804 O O . VAL A 1 105 ? 3.013 -11.474 -11.228 1.00 96.12 105 VAL A O 1
ATOM 807 N N . THR A 1 106 ? 4.226 -12.988 -12.342 1.00 96.50 106 THR A N 1
ATOM 808 C CA . THR A 1 106 ? 4.122 -14.067 -11.354 1.00 96.50 106 THR A CA 1
ATOM 809 C C . THR A 1 106 ? 5.529 -14.395 -10.875 1.00 96.50 106 THR A C 1
ATOM 811 O O . THR A 1 106 ? 6.232 -15.172 -11.519 1.00 96.50 106 THR A O 1
ATOM 814 N N . GLY A 1 107 ? 5.932 -13.763 -9.778 1.00 92.75 107 GLY A N 1
ATOM 815 C CA . GLY A 1 107 ? 7.311 -13.688 -9.307 1.00 92.75 107 GLY A CA 1
ATOM 816 C C . GLY A 1 107 ? 7.609 -12.312 -8.716 1.00 92.75 107 GLY A C 1
ATOM 817 O O . GLY A 1 107 ? 6.764 -11.413 -8.770 1.00 92.75 107 GLY A O 1
ATOM 818 N N . ASP A 1 108 ? 8.808 -12.167 -8.163 1.00 94.56 108 ASP A N 1
ATOM 819 C CA . ASP A 1 108 ? 9.254 -10.916 -7.553 1.00 94.56 108 ASP A CA 1
ATOM 820 C C . ASP A 1 108 ? 9.767 -9.933 -8.616 1.00 94.56 108 ASP A C 1
ATOM 822 O O . ASP A 1 108 ? 10.337 -10.338 -9.632 1.00 94.56 108 ASP A O 1
ATOM 826 N N . VAL A 1 109 ? 9.600 -8.633 -8.372 1.00 93.88 109 VAL A N 1
ATOM 827 C CA . VAL A 1 109 ? 10.245 -7.558 -9.139 1.00 93.88 109 VAL A CA 1
ATOM 828 C C . VAL A 1 109 ? 11.288 -6.911 -8.239 1.00 93.88 109 VAL A C 1
ATOM 830 O O . VAL A 1 109 ? 10.953 -6.337 -7.210 1.00 93.88 109 VAL A O 1
ATOM 833 N N . THR A 1 110 ? 12.560 -7.024 -8.604 1.00 91.50 110 THR A N 1
ATOM 834 C CA . THR A 1 110 ? 13.699 -6.575 -7.808 1.00 91.50 110 THR A CA 1
ATOM 835 C C . THR A 1 110 ? 14.543 -5.565 -8.579 1.00 91.50 110 THR A C 1
ATOM 837 O O . THR A 1 110 ? 14.992 -5.846 -9.690 1.00 91.50 110 THR A O 1
ATOM 840 N N . ALA A 1 111 ? 14.810 -4.411 -7.973 1.00 88.88 111 ALA A N 1
ATOM 841 C CA . ALA A 1 111 ? 15.739 -3.411 -8.478 1.00 88.88 111 ALA A CA 1
ATOM 842 C C . ALA A 1 111 ? 16.930 -3.232 -7.527 1.00 88.88 111 ALA A C 1
ATOM 844 O O . ALA A 1 111 ? 16.741 -3.007 -6.334 1.00 88.88 111 ALA A O 1
ATOM 845 N N . THR A 1 112 ? 18.159 -3.361 -8.041 1.00 81.75 112 THR A N 1
ATOM 846 C CA . THR A 1 112 ? 19.380 -3.456 -7.214 1.00 81.75 112 THR A CA 1
ATOM 847 C C . THR A 1 112 ? 20.464 -2.429 -7.547 1.00 81.75 112 THR A C 1
ATOM 849 O O . THR A 1 112 ? 21.625 -2.633 -7.191 1.00 81.75 112 THR A O 1
ATOM 852 N N . LEU A 1 113 ? 20.147 -1.334 -8.242 1.00 77.12 113 LEU A N 1
ATOM 853 C CA . LEU A 1 113 ? 21.139 -0.288 -8.512 1.00 77.12 113 LEU A CA 1
ATOM 854 C C . LEU A 1 113 ? 21.480 0.482 -7.230 1.00 77.12 113 LEU A C 1
ATOM 856 O O . LEU A 1 113 ? 20.590 0.957 -6.531 1.00 77.12 113 LEU A O 1
ATOM 860 N N . LYS A 1 114 ? 22.769 0.629 -6.930 1.00 74.88 114 LYS A N 1
ATOM 861 C CA . LYS A 1 114 ? 23.252 1.485 -5.843 1.00 74.88 114 LYS A CA 1
ATOM 862 C C . LYS A 1 114 ? 24.605 2.066 -6.218 1.00 74.88 114 LYS A C 1
ATOM 864 O O . LYS A 1 114 ? 25.626 1.388 -6.111 1.00 74.88 114 LYS A O 1
ATOM 869 N N . GLU A 1 115 ? 24.608 3.318 -6.646 1.00 77.81 115 GLU A N 1
ATOM 870 C CA . GLU A 1 115 ? 25.819 4.051 -7.012 1.00 77.81 115 GLU A CA 1
ATOM 871 C C . GLU A 1 115 ? 25.954 5.292 -6.131 1.00 77.81 115 GLU A C 1
ATOM 873 O O . GLU A 1 115 ? 24.996 6.036 -5.966 1.00 77.81 115 GLU A O 1
ATOM 878 N N . ILE A 1 116 ? 27.129 5.509 -5.535 1.00 76.00 116 ILE A N 1
ATOM 879 C CA . ILE A 1 116 ? 27.399 6.689 -4.703 1.00 76.00 116 ILE A CA 1
ATOM 880 C C . ILE A 1 116 ? 28.279 7.650 -5.495 1.00 76.00 116 ILE A C 1
ATOM 882 O O . ILE A 1 116 ? 29.397 7.298 -5.879 1.00 76.00 116 ILE A O 1
ATOM 886 N N . ASP A 1 117 ? 27.798 8.875 -5.672 1.00 79.62 117 ASP A N 1
ATOM 887 C CA . ASP A 1 117 ? 28.541 9.953 -6.309 1.00 79.62 117 ASP A CA 1
ATOM 888 C C . ASP A 1 117 ? 29.302 10.768 -5.257 1.00 79.62 117 ASP A C 1
ATOM 890 O O . ASP A 1 117 ? 28.741 11.577 -4.516 1.00 79.62 117 ASP A O 1
ATOM 894 N N . TYR A 1 118 ? 30.613 10.531 -5.193 1.00 79.69 118 TYR A N 1
ATOM 895 C CA . TYR A 1 118 ? 31.542 11.219 -4.291 1.00 79.69 118 TYR A CA 1
ATOM 896 C C . TYR A 1 118 ? 32.023 12.579 -4.813 1.00 79.69 118 TYR A C 1
ATOM 898 O O . TYR A 1 118 ? 32.909 13.190 -4.212 1.00 79.69 118 TYR A O 1
ATOM 906 N N . THR A 1 119 ? 31.531 13.029 -5.967 1.00 83.88 119 THR A N 1
ATOM 907 C CA . THR A 1 119 ? 31.994 14.275 -6.590 1.00 83.88 119 THR A CA 1
ATOM 908 C C . THR A 1 119 ? 31.082 15.459 -6.296 1.00 83.88 119 THR A C 1
ATOM 910 O O . THR A 1 119 ? 31.524 16.603 -6.402 1.00 83.88 119 THR A O 1
ATOM 913 N N . ASP A 1 120 ? 29.860 15.198 -5.830 1.00 82.19 120 ASP A N 1
ATOM 914 C CA . ASP A 1 120 ? 28.883 16.223 -5.473 1.00 82.19 120 ASP A CA 1
ATOM 915 C C . ASP A 1 120 ? 29.096 16.734 -4.040 1.00 82.19 120 ASP A C 1
ATOM 917 O O . ASP A 1 120 ? 28.454 16.323 -3.069 1.00 82.19 120 ASP A O 1
ATOM 921 N N . VAL A 1 121 ? 30.096 17.606 -3.909 1.00 79.50 121 VAL A N 1
ATOM 922 C CA . VAL A 1 121 ? 30.486 18.219 -2.634 1.00 79.50 121 VAL A CA 1
ATOM 923 C C . VAL A 1 121 ? 29.404 19.163 -2.112 1.00 79.50 121 VAL A C 1
ATOM 925 O O . VAL A 1 121 ? 29.267 19.294 -0.897 1.00 79.50 121 VAL A O 1
ATOM 928 N N . ASP A 1 122 ? 28.629 19.794 -2.994 1.00 83.81 122 ASP A N 1
ATOM 929 C CA . ASP A 1 122 ? 27.565 20.717 -2.597 1.00 83.81 122 ASP A CA 1
ATOM 930 C C . ASP A 1 122 ? 26.422 19.951 -1.930 1.00 83.81 122 ASP A C 1
ATOM 932 O O . ASP A 1 122 ? 26.051 20.278 -0.803 1.00 83.81 122 ASP A O 1
ATOM 936 N N . TYR A 1 123 ? 25.984 18.843 -2.536 1.00 75.12 123 TYR A N 1
ATOM 937 C CA . TYR A 1 123 ? 25.004 17.944 -1.926 1.00 75.12 123 TYR A CA 1
ATOM 938 C C . TYR A 1 123 ? 25.494 17.388 -0.580 1.00 75.12 123 TYR A C 1
ATOM 940 O O . TYR A 1 123 ? 24.756 17.388 0.406 1.00 75.12 123 TYR A O 1
ATOM 948 N N . PHE A 1 124 ? 26.767 16.979 -0.489 1.00 74.25 124 PHE A N 1
ATOM 949 C CA . PHE A 1 124 ? 27.336 16.536 0.788 1.00 74.25 124 PHE A CA 1
ATOM 950 C C . PHE A 1 124 ? 27.357 17.646 1.843 1.00 74.25 124 PHE A C 1
ATOM 952 O O . PHE A 1 124 ? 27.106 17.380 3.019 1.00 74.25 124 PHE A O 1
ATOM 959 N N . ASN A 1 125 ? 27.665 18.881 1.456 1.00 74.38 125 ASN A N 1
ATOM 960 C CA . ASN A 1 125 ? 27.685 20.011 2.380 1.00 74.38 125 ASN A CA 1
ATOM 961 C C . ASN A 1 125 ? 26.280 20.389 2.865 1.00 74.38 125 ASN A C 1
ATOM 963 O O . ASN A 1 125 ? 26.138 20.805 4.014 1.00 74.38 125 ASN A O 1
ATOM 967 N N . GLU A 1 126 ? 25.268 20.237 2.013 1.00 77.38 126 GLU A N 1
ATOM 968 C CA . GLU A 1 126 ? 23.873 20.564 2.311 1.00 77.38 126 GLU A CA 1
ATOM 969 C C . GLU A 1 126 ? 23.198 19.482 3.167 1.00 77.38 126 GLU A C 1
ATOM 971 O O . GLU A 1 126 ? 22.644 19.777 4.227 1.00 77.38 126 GLU A O 1
ATOM 976 N N . TYR A 1 127 ? 23.316 18.216 2.763 1.00 71.81 127 TYR A N 1
ATOM 977 C CA . TYR A 1 127 ? 22.581 17.098 3.365 1.00 71.81 127 TYR A CA 1
ATOM 978 C C . TYR A 1 127 ? 23.436 16.237 4.308 1.00 71.81 127 TYR A C 1
ATOM 980 O O . TYR A 1 127 ? 22.923 15.379 5.030 1.00 71.81 127 TYR A O 1
ATOM 988 N N . GLY A 1 128 ? 24.753 16.461 4.353 1.00 75.44 128 GLY A N 1
ATOM 989 C CA . GLY A 1 128 ? 25.683 15.710 5.202 1.00 75.44 128 GLY A CA 1
ATOM 990 C C . GLY A 1 128 ? 25.970 14.285 4.713 1.00 75.44 128 GLY A C 1
ATOM 991 O O . GLY A 1 128 ? 26.539 13.481 5.461 1.00 75.44 128 GLY A O 1
ATOM 992 N N . GLU A 1 129 ? 25.577 13.956 3.483 1.00 74.69 129 GLU A N 1
ATOM 993 C CA . GLU A 1 129 ? 25.758 12.647 2.862 1.00 74.69 129 GLU A CA 1
ATOM 994 C C . GLU A 1 129 ? 25.993 12.751 1.353 1.00 74.69 129 GLU A C 1
ATOM 996 O O . GLU A 1 129 ? 25.650 13.743 0.728 1.00 74.69 129 GLU A O 1
ATOM 1001 N N . TRP A 1 130 ? 26.625 11.736 0.762 1.00 74.56 130 TRP A N 1
ATOM 1002 C CA . TRP A 1 130 ? 26.878 11.717 -0.679 1.00 74.56 130 TRP A CA 1
ATOM 1003 C C . TRP A 1 130 ? 25.604 11.373 -1.450 1.00 74.56 130 TRP A C 1
ATOM 1005 O O . TRP A 1 130 ? 24.776 10.576 -0.977 1.00 74.56 130 TRP A O 1
ATOM 1015 N N . ARG A 1 131 ? 25.480 11.940 -2.655 1.00 78.25 131 ARG A N 1
ATOM 1016 C CA . ARG A 1 131 ? 24.395 11.610 -3.577 1.00 78.25 131 ARG A CA 1
ATOM 1017 C C . ARG A 1 131 ? 24.457 10.120 -3.902 1.00 78.25 131 ARG A C 1
ATOM 1019 O O . ARG A 1 131 ? 25.536 9.548 -4.062 1.00 78.25 131 ARG A O 1
ATOM 1026 N N . MET A 1 132 ? 23.291 9.490 -3.963 1.00 72.31 132 MET A N 1
ATOM 1027 C CA . MET A 1 132 ? 23.167 8.071 -4.264 1.00 72.31 132 MET A CA 1
ATOM 1028 C C . MET A 1 132 ? 22.126 7.884 -5.356 1.00 72.31 132 MET A C 1
ATOM 1030 O O . MET A 1 132 ? 21.040 8.444 -5.254 1.00 72.31 132 MET A O 1
ATOM 1034 N N . TYR A 1 133 ? 22.466 7.105 -6.373 1.00 76.81 133 TYR A N 1
ATOM 1035 C CA . TYR A 1 133 ? 21.545 6.659 -7.404 1.00 76.81 133 TYR A CA 1
ATOM 1036 C C . TYR A 1 133 ? 21.056 5.265 -7.053 1.00 76.81 133 TYR A C 1
ATOM 1038 O O . TYR A 1 133 ? 21.858 4.362 -6.785 1.00 76.81 133 TYR A O 1
ATOM 1046 N N . CYS A 1 134 ? 19.738 5.114 -7.057 1.00 79.12 134 CYS A N 1
ATOM 1047 C CA . CYS A 1 134 ? 19.066 3.911 -6.613 1.00 79.12 134 CYS A CA 1
ATOM 1048 C C . CYS A 1 134 ? 18.234 3.298 -7.745 1.00 79.12 134 CYS A C 1
ATOM 1050 O O . CYS A 1 134 ? 17.871 3.961 -8.719 1.00 79.12 134 CYS A O 1
ATOM 1052 N N . GLY A 1 135 ? 17.969 2.001 -7.635 1.00 84.62 135 GLY A N 1
ATOM 1053 C CA . GLY A 1 135 ? 17.201 1.240 -8.606 1.00 84.62 135 GLY A CA 1
ATOM 1054 C C . GLY A 1 135 ? 15.731 1.213 -8.252 1.00 84.62 135 GLY A C 1
ATOM 1055 O O . GLY A 1 135 ? 15.388 0.783 -7.154 1.00 84.62 135 GLY A O 1
ATOM 1056 N N . ASN A 1 136 ? 14.876 1.601 -9.195 1.00 89.81 136 ASN A N 1
ATOM 1057 C CA . ASN A 1 136 ? 13.428 1.631 -8.991 1.00 89.81 136 ASN A CA 1
ATOM 1058 C C . ASN A 1 136 ? 12.795 0.339 -9.504 1.00 89.81 136 ASN A C 1
ATOM 1060 O O . ASN A 1 136 ? 13.082 -0.082 -10.628 1.00 89.81 136 ASN A O 1
ATOM 1064 N N . ALA A 1 137 ? 11.934 -0.311 -8.724 1.00 91.44 137 ALA A N 1
ATOM 1065 C CA . ALA A 1 137 ? 11.396 -1.607 -9.142 1.00 91.44 137 ALA A CA 1
ATOM 1066 C C . ALA A 1 137 ? 10.327 -1.467 -10.233 1.00 91.44 137 ALA A C 1
ATOM 1068 O O . ALA A 1 137 ? 10.427 -2.133 -11.267 1.00 91.44 137 ALA A O 1
ATOM 1069 N N . ILE A 1 138 ? 9.340 -0.590 -10.048 1.00 93.38 138 ILE A N 1
ATOM 1070 C CA . ILE A 1 138 ? 8.277 -0.345 -11.030 1.00 93.38 138 ILE A CA 1
ATOM 1071 C C . ILE A 1 138 ? 8.147 1.148 -11.288 1.00 93.38 138 ILE A C 1
ATOM 1073 O O . ILE A 1 138 ? 8.092 1.953 -10.364 1.00 93.38 138 ILE A O 1
ATOM 1077 N N . ARG A 1 139 ? 8.076 1.512 -12.567 1.00 91.25 139 ARG A N 1
ATOM 1078 C CA . ARG A 1 139 ? 8.146 2.893 -13.018 1.00 91.25 139 ARG A CA 1
ATOM 1079 C C . ARG A 1 139 ? 7.091 3.167 -14.097 1.00 91.25 139 ARG A C 1
ATOM 1081 O O . ARG A 1 139 ? 7.228 2.667 -15.209 1.00 91.25 139 ARG A O 1
ATOM 1088 N N . ALA A 1 140 ? 6.061 3.960 -13.814 1.00 88.56 140 ALA A N 1
ATOM 1089 C CA . ALA A 1 140 ? 4.984 4.277 -14.762 1.00 88.56 140 ALA A CA 1
ATOM 1090 C C . ALA A 1 140 ? 4.906 5.780 -15.065 1.00 88.56 140 ALA A C 1
ATOM 1092 O O . ALA A 1 140 ? 4.581 6.566 -14.180 1.00 88.56 140 ALA A O 1
ATOM 1093 N N . PHE A 1 141 ? 5.217 6.150 -16.315 1.00 81.19 141 PHE A N 1
ATOM 1094 C CA . PHE A 1 141 ? 5.417 7.543 -16.744 1.00 81.19 141 PHE A CA 1
ATOM 1095 C C . PHE A 1 141 ? 4.571 7.885 -17.966 1.00 81.19 141 PHE A C 1
ATOM 1097 O O . PHE A 1 141 ? 4.364 7.046 -18.860 1.00 81.19 141 PHE A O 1
ATOM 1104 N N . ILE A 1 142 ? 4.072 9.114 -17.994 1.00 73.25 142 ILE A N 1
ATOM 1105 C CA . ILE A 1 142 ? 3.365 9.712 -19.118 1.00 73.25 142 ILE A CA 1
ATOM 1106 C C . ILE A 1 142 ? 4.426 10.345 -20.009 1.00 73.25 142 ILE A C 1
ATOM 1108 O O . ILE A 1 142 ? 5.008 11.374 -19.684 1.00 73.25 142 ILE A O 1
ATOM 1112 N N . TRP A 1 143 ? 4.687 9.734 -21.163 1.00 69.50 143 TRP A N 1
ATOM 1113 C CA . TRP A 1 143 ? 5.576 10.349 -22.154 1.00 69.50 143 TRP A CA 1
ATOM 1114 C C . TRP A 1 143 ? 4.827 11.130 -23.225 1.00 69.50 143 TRP A C 1
ATOM 1116 O O . TRP A 1 143 ? 5.388 12.047 -23.821 1.00 69.50 143 TRP A O 1
ATOM 1126 N N . ASP A 1 144 ? 3.577 10.752 -23.479 1.00 66.75 144 ASP A N 1
ATOM 1127 C CA . ASP A 1 144 ? 2.716 11.369 -24.475 1.00 66.75 144 ASP A CA 1
ATOM 1128 C C . ASP A 1 144 ? 1.328 11.582 -23.861 1.00 66.75 144 ASP A C 1
ATOM 1130 O O . ASP A 1 144 ? 0.663 10.627 -23.453 1.00 66.75 144 ASP A O 1
ATOM 1134 N N . TYR A 1 145 ? 0.909 12.845 -23.763 1.00 61.50 145 TYR A N 1
ATOM 1135 C CA . TYR A 1 145 ? -0.346 13.254 -23.122 1.00 61.50 145 TYR A CA 1
ATOM 1136 C C . TYR A 1 145 ? -1.601 12.765 -23.878 1.00 61.50 145 TYR A C 1
ATOM 1138 O O . TYR A 1 145 ? -2.703 12.868 -23.339 1.00 61.50 145 TYR A O 1
ATOM 1146 N N . ASP A 1 146 ? -1.457 12.221 -25.096 1.00 55.44 146 ASP A N 1
ATOM 1147 C CA . ASP A 1 146 ? -2.570 11.860 -25.993 1.00 55.44 146 ASP A CA 1
ATOM 1148 C C . ASP A 1 146 ? -2.882 10.345 -26.075 1.00 55.44 146 ASP A C 1
ATOM 1150 O O . ASP A 1 146 ? -3.358 9.836 -27.089 1.00 55.44 146 ASP A O 1
ATOM 1154 N N . GLN A 1 147 ? -2.619 9.571 -25.016 1.00 55.09 147 GLN A N 1
ATOM 1155 C CA . GLN A 1 147 ? -2.818 8.112 -25.029 1.00 55.09 147 GLN A CA 1
ATOM 1156 C C . GLN A 1 147 ? -3.902 7.647 -24.048 1.00 55.09 147 GLN A C 1
ATOM 1158 O O . GLN A 1 147 ? -4.110 8.195 -22.966 1.00 55.09 147 GLN A O 1
ATOM 1163 N N . SER A 1 148 ? -4.638 6.607 -24.451 1.00 56.50 148 SER A N 1
ATOM 1164 C CA . SER A 1 148 ? -5.779 6.092 -23.694 1.00 56.50 148 SER A CA 1
ATOM 1165 C C . SER A 1 148 ? -5.364 5.552 -22.313 1.00 56.50 148 SER A C 1
ATOM 1167 O O . SER A 1 148 ? -4.451 4.737 -22.194 1.00 56.50 148 SER A O 1
ATOM 1169 N N . LYS A 1 149 ? -6.073 6.010 -21.273 1.00 66.50 149 LYS A N 1
ATOM 1170 C CA . LYS A 1 149 ? -5.796 5.840 -19.832 1.00 66.50 149 LYS A CA 1
ATOM 1171 C C . LYS A 1 149 ? -5.989 4.405 -19.313 1.00 66.50 149 LYS A C 1
ATOM 1173 O O . LYS A 1 149 ? -6.867 4.151 -18.496 1.00 66.50 149 LYS A O 1
ATOM 1178 N N . ASN A 1 150 ? -5.216 3.442 -19.807 1.00 78.25 150 ASN A N 1
ATOM 1179 C CA . ASN A 1 150 ? -5.362 2.027 -19.445 1.00 78.25 150 ASN A CA 1
ATOM 1180 C C . ASN A 1 150 ? -4.010 1.368 -19.152 1.00 78.25 150 ASN A C 1
ATOM 1182 O O . ASN A 1 150 ? -3.655 0.370 -19.779 1.00 78.25 150 ASN A O 1
ATOM 1186 N N . LEU A 1 151 ? -3.263 1.922 -18.197 1.00 88.88 151 LEU A N 1
ATOM 1187 C CA . LEU A 1 151 ? -2.098 1.256 -17.621 1.00 88.88 151 LEU A CA 1
ATOM 1188 C C . LEU A 1 151 ? -2.542 0.383 -16.448 1.00 88.88 151 LEU A C 1
ATOM 1190 O O . LEU A 1 151 ? -3.242 0.841 -15.539 1.00 88.88 151 LEU A O 1
ATOM 1194 N N . LYS A 1 152 ? -2.163 -0.892 -16.510 1.00 93.56 152 LYS A N 1
ATOM 1195 C CA . LYS A 1 152 ? -2.417 -1.898 -15.487 1.00 93.56 152 LYS A CA 1
ATOM 1196 C C . LYS A 1 152 ? -1.162 -2.720 -15.269 1.00 93.56 152 LYS A C 1
ATOM 1198 O O . LYS A 1 152 ? -0.587 -3.250 -16.220 1.00 93.56 152 LYS A O 1
ATOM 1203 N N . ILE A 1 153 ? -0.782 -2.877 -14.013 1.00 95.81 153 ILE A N 1
ATOM 1204 C CA . ILE A 1 153 ? 0.221 -3.848 -13.614 1.00 95.81 153 ILE A CA 1
ATOM 1205 C C . ILE A 1 153 ? -0.273 -4.641 -12.416 1.00 95.81 153 ILE A C 1
ATOM 1207 O O . ILE A 1 153 ? -0.779 -4.096 -11.437 1.00 95.81 153 ILE A O 1
ATOM 1211 N N . LYS A 1 154 ? -0.128 -5.958 -12.512 1.00 98.12 154 LYS A N 1
ATOM 1212 C CA . LYS A 1 154 ? -0.371 -6.887 -11.423 1.00 98.12 154 LYS A CA 1
ATOM 1213 C C . LYS A 1 154 ? 0.902 -7.658 -11.119 1.00 98.12 154 LYS A C 1
ATOM 1215 O O . LYS A 1 154 ? 1.423 -8.334 -12.000 1.00 98.12 154 LYS A O 1
ATOM 1220 N N . VAL A 1 155 ? 1.357 -7.625 -9.876 1.00 98.25 155 VAL A N 1
ATOM 1221 C CA . VAL A 1 155 ? 2.490 -8.435 -9.412 1.00 98.25 155 VAL A CA 1
ATOM 1222 C C . VAL A 1 155 ? 1.977 -9.454 -8.408 1.00 98.25 155 VAL A C 1
ATOM 1224 O O . VAL A 1 155 ? 1.298 -9.101 -7.451 1.00 98.25 155 VAL A O 1
ATOM 1227 N N . ARG A 1 156 ? 2.266 -10.733 -8.648 1.00 98.12 156 ARG A N 1
ATOM 1228 C CA . ARG A 1 156 ? 2.024 -11.838 -7.713 1.00 98.12 156 ARG A CA 1
ATOM 1229 C C . ARG A 1 156 ? 3.351 -12.282 -7.124 1.00 98.12 156 ARG A C 1
ATOM 1231 O O . ARG A 1 156 ? 3.938 -13.263 -7.580 1.00 98.12 156 ARG A O 1
ATOM 1238 N N . GLY A 1 157 ? 3.821 -11.498 -6.172 1.00 96.69 157 GLY A N 1
ATOM 1239 C CA . GLY A 1 157 ? 5.163 -11.544 -5.615 1.00 96.69 157 GLY A CA 1
ATOM 1240 C C . GLY A 1 157 ? 5.496 -10.201 -4.982 1.00 96.69 157 GLY A C 1
ATOM 1241 O O . GLY A 1 157 ? 4.660 -9.293 -4.959 1.00 96.69 157 GLY A O 1
ATOM 1242 N N . ASN A 1 158 ? 6.712 -10.089 -4.472 1.00 97.88 158 ASN A N 1
ATOM 1243 C CA . ASN A 1 158 ? 7.187 -8.889 -3.803 1.00 97.88 158 ASN A CA 1
ATOM 1244 C C . ASN A 1 158 ? 7.772 -7.891 -4.805 1.00 97.88 158 ASN A C 1
ATOM 1246 O O . ASN A 1 158 ? 8.328 -8.266 -5.840 1.00 97.88 158 ASN A O 1
ATOM 1250 N N . VAL A 1 159 ? 7.681 -6.611 -4.467 1.00 97.44 159 VAL A N 1
ATOM 1251 C CA . VAL A 1 159 ? 8.356 -5.512 -5.156 1.00 97.44 159 VAL A CA 1
ATOM 1252 C C . VAL A 1 159 ? 9.458 -5.017 -4.232 1.00 97.44 159 VAL A C 1
ATOM 1254 O O . VAL A 1 159 ? 9.181 -4.525 -3.145 1.00 97.44 159 VAL A O 1
ATOM 1257 N N . ILE A 1 160 ? 10.711 -5.192 -4.636 1.00 94.38 160 ILE A N 1
ATOM 1258 C CA . ILE A 1 160 ? 11.883 -4.926 -3.799 1.00 94.38 160 ILE A CA 1
ATOM 1259 C C . ILE A 1 160 ? 12.793 -3.965 -4.552 1.00 94.38 160 ILE A C 1
ATOM 1261 O O . ILE A 1 160 ? 13.227 -4.265 -5.660 1.00 94.38 160 ILE A O 1
ATOM 1265 N N . ALA A 1 161 ? 13.110 -2.822 -3.967 1.00 92.00 161 ALA A N 1
ATOM 1266 C CA . ALA A 1 161 ? 13.920 -1.801 -4.611 1.00 92.00 161 ALA A CA 1
ATOM 1267 C C . ALA A 1 161 ? 14.992 -1.265 -3.666 1.00 92.00 161 ALA A C 1
ATOM 1269 O O . ALA A 1 161 ? 14.780 -1.133 -2.463 1.00 92.00 161 ALA A O 1
ATOM 1270 N N . THR A 1 162 ? 16.150 -0.915 -4.216 1.00 90.19 162 THR A N 1
ATOM 1271 C CA . THR A 1 162 ? 17.098 -0.055 -3.504 1.00 90.19 162 THR A CA 1
ATOM 1272 C C . THR A 1 162 ? 16.608 1.397 -3.490 1.00 90.19 162 THR A C 1
ATOM 1274 O O . THR A 1 162 ? 16.808 2.081 -2.493 1.00 90.19 162 THR A O 1
ATOM 1277 N N . GLY A 1 163 ? 15.960 1.857 -4.566 1.00 89.44 163 GLY A N 1
ATOM 1278 C CA . GLY A 1 163 ? 15.274 3.152 -4.683 1.00 89.44 163 GLY A CA 1
ATOM 1279 C C . GLY A 1 163 ? 13.777 2.997 -4.478 1.00 89.44 163 GLY A C 1
ATOM 1280 O O . GLY A 1 163 ? 13.364 2.180 -3.657 1.00 89.44 163 GLY A O 1
ATOM 1281 N N . ASP A 1 164 ? 12.962 3.728 -5.228 1.00 91.88 164 ASP A N 1
ATOM 1282 C CA . ASP A 1 164 ? 11.509 3.630 -5.128 1.00 91.88 164 ASP A CA 1
ATOM 1283 C C . ASP A 1 164 ? 10.997 2.224 -5.483 1.00 91.88 164 ASP A C 1
ATOM 1285 O O . ASP A 1 164 ? 11.341 1.638 -6.520 1.00 91.88 164 ASP A O 1
ATOM 1289 N N . GLY A 1 165 ? 10.114 1.678 -4.644 1.00 94.81 165 GLY A N 1
ATOM 1290 C CA . GLY A 1 165 ? 9.403 0.438 -4.960 1.00 94.81 165 GLY A CA 1
ATOM 1291 C C . GLY A 1 165 ? 8.503 0.632 -6.182 1.00 94.81 165 GLY A C 1
ATOM 1292 O O . GLY A 1 165 ? 8.646 -0.048 -7.204 1.00 94.81 165 GLY A O 1
ATOM 1293 N N . ILE A 1 166 ? 7.594 1.600 -6.091 1.00 95.69 166 ILE A N 1
ATOM 1294 C CA . ILE A 1 166 ? 6.677 1.978 -7.167 1.00 95.69 166 ILE A CA 1
ATOM 1295 C C . ILE A 1 166 ? 6.748 3.486 -7.367 1.00 95.69 166 ILE A C 1
ATOM 1297 O O . ILE A 1 166 ? 6.501 4.229 -6.426 1.00 95.69 166 ILE A O 1
ATOM 1301 N N . ILE A 1 167 ? 6.996 3.917 -8.604 1.00 93.75 167 ILE A N 1
ATOM 1302 C CA . ILE A 1 167 ? 6.798 5.298 -9.049 1.00 93.75 167 ILE A CA 1
ATOM 1303 C C . ILE A 1 167 ? 5.634 5.329 -10.032 1.00 93.75 167 ILE A C 1
ATOM 1305 O O . ILE A 1 167 ? 5.678 4.632 -11.055 1.00 93.75 167 ILE A O 1
ATOM 1309 N N . ALA A 1 168 ? 4.618 6.137 -9.744 1.00 93.31 168 ALA A N 1
ATOM 1310 C CA . ALA A 1 168 ? 3.409 6.217 -10.550 1.00 93.31 168 ALA A CA 1
ATOM 1311 C C . ALA A 1 168 ? 2.980 7.665 -10.818 1.00 93.31 168 ALA A C 1
ATOM 1313 O O . ALA A 1 168 ? 2.616 8.384 -9.898 1.00 93.31 168 ALA A O 1
ATOM 1314 N N . GLU A 1 169 ? 2.950 8.050 -12.095 1.00 89.38 169 GLU A N 1
ATOM 1315 C CA . GLU A 1 169 ? 2.269 9.268 -12.569 1.00 89.38 169 GLU A CA 1
ATOM 1316 C C . GLU A 1 169 ? 0.807 8.992 -12.978 1.00 89.38 169 GLU A C 1
ATOM 1318 O O . GLU A 1 169 ? 0.036 9.918 -13.203 1.00 89.38 169 GLU A O 1
ATOM 1323 N N . TYR A 1 170 ? 0.436 7.718 -13.186 1.00 89.25 170 TYR A N 1
ATOM 1324 C CA . TYR A 1 170 ? -0.916 7.259 -13.543 1.00 89.25 170 TYR A CA 1
ATOM 1325 C C . TYR A 1 170 ? -1.003 5.725 -13.561 1.00 89.25 170 TYR A C 1
ATOM 1327 O O . TYR A 1 170 ? -0.006 5.017 -13.737 1.00 89.25 170 TYR A O 1
ATOM 1335 N N . GLY A 1 171 ? -2.230 5.206 -13.493 1.00 91.19 171 GLY A N 1
ATOM 1336 C CA . GLY A 1 171 ? -2.538 3.805 -13.789 1.00 91.19 171 GLY A CA 1
ATOM 1337 C C . GLY A 1 171 ? -2.974 2.988 -12.579 1.00 91.19 171 GLY A C 1
ATOM 1338 O O . GLY A 1 171 ? -3.190 3.517 -11.495 1.00 91.19 171 GLY A O 1
ATOM 1339 N N . ASN A 1 172 ? -3.163 1.686 -12.797 1.00 94.81 172 ASN A N 1
ATOM 1340 C CA . ASN A 1 172 ? -3.698 0.764 -11.797 1.00 94.81 172 ASN A CA 1
ATOM 1341 C C . ASN A 1 172 ? -2.658 -0.298 -11.436 1.00 94.81 172 ASN A C 1
ATOM 1343 O O . ASN A 1 172 ? -2.226 -1.067 -12.298 1.00 94.81 172 ASN A O 1
ATOM 1347 N N . PHE A 1 173 ? -2.312 -0.384 -10.161 1.00 97.75 173 PHE A N 1
ATOM 1348 C CA . PHE A 1 173 ? -1.289 -1.268 -9.623 1.00 97.75 173 PHE A CA 1
ATOM 1349 C C . PHE A 1 173 ? -1.939 -2.198 -8.606 1.00 97.75 173 PHE A C 1
ATOM 1351 O O . PHE A 1 173 ? -2.584 -1.746 -7.665 1.00 97.75 173 PHE A O 1
ATOM 1358 N N . VAL A 1 174 ? -1.768 -3.504 -8.789 1.00 98.31 174 VAL A N 1
ATOM 1359 C CA . VAL A 1 174 ? -2.219 -4.516 -7.827 1.00 98.31 174 VAL A CA 1
ATOM 1360 C C . VAL A 1 174 ? -1.031 -5.378 -7.438 1.00 98.31 174 VAL A C 1
ATOM 1362 O O . VAL A 1 174 ? -0.518 -6.132 -8.267 1.00 98.31 174 VAL A O 1
ATOM 1365 N N . ILE A 1 175 ? -0.610 -5.295 -6.182 1.00 98.62 175 ILE A N 1
ATOM 1366 C CA . ILE A 1 175 ? 0.539 -6.037 -5.663 1.00 98.62 175 ILE A CA 1
ATOM 1367 C C . ILE A 1 175 ? 0.046 -7.073 -4.655 1.00 98.62 175 ILE A C 1
ATOM 1369 O O . ILE A 1 175 ? -0.392 -6.750 -3.555 1.00 98.62 175 ILE A O 1
ATOM 1373 N N . GLU A 1 176 ? 0.107 -8.346 -5.035 1.00 98.38 176 GLU A N 1
ATOM 1374 C CA . GLU A 1 176 ? -0.186 -9.492 -4.170 1.00 98.38 176 GLU A CA 1
ATOM 1375 C C . GLU A 1 176 ? 1.094 -9.946 -3.442 1.00 98.38 176 GLU A C 1
ATOM 1377 O O . GLU A 1 176 ? 1.525 -11.091 -3.575 1.00 98.38 176 GLU A O 1
ATOM 1382 N N . GLY A 1 177 ? 1.715 -9.023 -2.708 1.00 98.12 177 GLY A N 1
ATOM 1383 C CA . GLY A 1 177 ? 2.963 -9.210 -1.967 1.00 98.12 177 GLY A CA 1
ATOM 1384 C C . GLY A 1 177 ? 3.371 -7.931 -1.237 1.00 98.12 177 GLY A C 1
ATOM 1385 O O . GLY A 1 177 ? 2.586 -6.980 -1.183 1.00 98.12 177 GLY A O 1
ATOM 1386 N N . ASP A 1 178 ? 4.577 -7.926 -0.675 1.00 98.19 178 ASP A N 1
ATOM 1387 C CA . ASP A 1 178 ? 5.138 -6.764 0.018 1.00 98.19 178 ASP A CA 1
ATOM 1388 C C . ASP A 1 178 ? 5.828 -5.806 -0.968 1.00 98.19 178 ASP A C 1
ATOM 1390 O O . ASP A 1 178 ? 6.384 -6.231 -1.984 1.00 98.19 178 ASP A O 1
ATOM 1394 N N . VAL A 1 179 ? 5.813 -4.511 -0.650 1.00 97.75 179 VAL A N 1
ATOM 1395 C CA . VAL A 1 179 ? 6.578 -3.464 -1.336 1.00 97.75 179 VAL A CA 1
ATOM 1396 C C . VAL A 1 179 ? 7.635 -2.937 -0.373 1.00 97.75 179 VAL A C 1
ATOM 1398 O O . VAL A 1 179 ? 7.308 -2.371 0.666 1.00 97.75 179 VAL A O 1
ATOM 1401 N N . VAL A 1 180 ? 8.906 -3.129 -0.710 1.00 93.75 180 VAL A N 1
ATOM 1402 C CA . VAL A 1 180 ? 10.039 -2.807 0.159 1.00 93.75 180 VAL A CA 1
ATOM 1403 C C . VAL A 1 180 ? 11.026 -1.932 -0.594 1.00 93.75 180 VAL A C 1
ATOM 1405 O O . VAL A 1 180 ? 11.472 -2.288 -1.686 1.00 93.75 180 VAL A O 1
ATOM 1408 N N . SER A 1 181 ? 11.397 -0.811 0.015 1.00 91.12 181 SER A N 1
ATOM 1409 C CA . SER A 1 181 ? 12.431 0.091 -0.489 1.00 91.12 181 SER A CA 1
ATOM 1410 C C . SER A 1 181 ? 13.589 0.202 0.511 1.00 91.12 181 SER A C 1
ATOM 1412 O O . SER A 1 181 ? 13.355 0.230 1.716 1.00 91.12 181 SER A O 1
ATOM 1414 N N . GLU A 1 182 ? 14.844 0.275 0.050 1.00 88.00 182 GLU A N 1
ATOM 1415 C CA . GLU A 1 182 ? 16.019 0.472 0.926 1.00 88.00 182 GLU A CA 1
ATOM 1416 C C . GLU A 1 182 ? 16.310 1.957 1.212 1.00 88.00 182 GLU A C 1
ATOM 1418 O O . GLU A 1 182 ? 16.751 2.275 2.320 1.00 88.00 182 GLU A O 1
ATOM 1423 N N . PHE A 1 183 ? 16.086 2.868 0.252 1.00 84.06 183 PHE A N 1
ATOM 1424 C CA . PHE A 1 183 ? 16.497 4.278 0.379 1.00 84.06 183 PHE A CA 1
ATOM 1425 C C . PHE A 1 183 ? 15.519 5.374 -0.047 1.00 84.06 183 PHE A C 1
ATOM 1427 O O . PHE A 1 183 ? 15.725 6.495 0.406 1.00 84.06 183 PHE A O 1
ATOM 1434 N N . GLU A 1 184 ? 14.511 5.110 -0.882 1.00 87.81 184 GLU A N 1
ATOM 1435 C CA . GLU A 1 184 ? 13.538 6.131 -1.318 1.00 87.81 184 GLU A CA 1
ATOM 1436 C C . GLU A 1 184 ? 12.107 5.880 -0.790 1.00 87.81 184 GLU A C 1
ATOM 1438 O O . GLU A 1 184 ? 11.919 5.715 0.409 1.00 87.81 184 GLU A O 1
ATOM 1443 N N . ASN A 1 185 ? 11.056 5.870 -1.590 1.00 91.50 185 ASN A N 1
ATOM 1444 C CA . ASN A 1 185 ? 9.718 5.561 -1.098 1.00 91.50 185 ASN A CA 1
ATOM 1445 C C . ASN A 1 185 ? 9.370 4.094 -1.376 1.00 91.50 185 ASN A C 1
ATOM 1447 O O . ASN A 1 185 ? 9.794 3.489 -2.361 1.00 91.50 185 ASN A O 1
ATOM 1451 N N . GLY A 1 186 ? 8.545 3.484 -0.525 1.00 94.25 186 GLY A N 1
ATOM 1452 C CA . GLY A 1 186 ? 7.879 2.241 -0.918 1.00 94.25 186 GLY A CA 1
ATOM 1453 C C . GLY A 1 186 ? 6.950 2.516 -2.105 1.00 94.25 186 GLY A C 1
ATOM 1454 O O . GLY A 1 186 ? 6.992 1.823 -3.123 1.00 94.25 186 GLY A O 1
ATOM 1455 N N . ILE A 1 187 ? 6.162 3.586 -1.986 1.00 96.19 187 ILE A N 1
ATOM 1456 C CA . ILE A 1 187 ? 5.265 4.101 -3.022 1.00 96.19 187 ILE A CA 1
ATOM 1457 C C . ILE A 1 187 ? 5.507 5.602 -3.198 1.00 96.19 187 ILE A C 1
ATOM 1459 O O . ILE A 1 187 ? 5.426 6.349 -2.226 1.00 96.19 187 ILE A O 1
ATOM 1463 N N . ASN A 1 188 ? 5.733 6.028 -4.436 1.00 94.12 188 ASN A N 1
ATOM 1464 C CA . ASN A 1 188 ? 5.897 7.415 -4.846 1.00 94.12 188 ASN A CA 1
ATOM 1465 C C . ASN A 1 188 ? 4.870 7.753 -5.940 1.00 94.12 188 ASN A C 1
ATOM 1467 O O . ASN A 1 188 ? 4.944 7.234 -7.059 1.00 94.12 188 ASN A O 1
ATOM 1471 N N . VAL A 1 189 ? 3.881 8.576 -5.607 1.00 94.12 189 VAL A N 1
ATOM 1472 C CA . VAL A 1 189 ? 2.859 9.054 -6.544 1.00 94.12 189 VAL A CA 1
ATOM 1473 C C . VAL A 1 189 ? 3.201 10.484 -6.935 1.00 94.12 189 VAL A C 1
ATOM 1475 O O . VAL A 1 189 ? 3.219 11.374 -6.087 1.00 94.12 189 VAL A O 1
ATOM 1478 N N . LEU A 1 190 ? 3.488 10.678 -8.220 1.00 89.12 190 LEU A N 1
ATOM 1479 C CA . LEU A 1 190 ? 3.914 11.951 -8.799 1.00 89.12 190 LEU A CA 1
ATOM 1480 C C . LEU A 1 190 ? 2.736 12.679 -9.464 1.00 89.12 190 LEU A C 1
ATOM 1482 O O . LEU A 1 190 ? 1.667 12.100 -9.663 1.00 89.12 190 LEU A O 1
ATOM 1486 N N . GLU A 1 191 ? 2.953 13.932 -9.880 1.00 79.50 191 GLU A N 1
ATOM 1487 C CA . GLU A 1 191 ? 1.976 14.675 -10.680 1.00 79.50 191 GLU A CA 1
ATOM 1488 C C . GLU A 1 191 ? 1.614 13.924 -11.968 1.00 79.50 191 GLU A C 1
ATOM 1490 O O . GLU A 1 191 ? 2.482 13.486 -12.727 1.00 79.50 191 GLU A O 1
ATOM 1495 N N . GLY A 1 192 ? 0.321 13.827 -12.263 1.00 76.31 192 GLY A N 1
ATOM 1496 C CA . GLY A 1 192 ? -0.137 13.246 -13.516 1.00 76.31 192 GLY A CA 1
ATOM 1497 C C . GLY A 1 192 ? -1.641 13.017 -13.554 1.00 76.31 192 GLY A C 1
ATOM 1498 O O . GLY A 1 192 ? -2.442 13.930 -13.350 1.00 76.31 192 GLY A O 1
ATOM 1499 N N . PHE A 1 193 ? -2.038 11.789 -13.877 1.00 82.56 193 PHE A N 1
ATOM 1500 C CA . PHE A 1 193 ? -3.433 1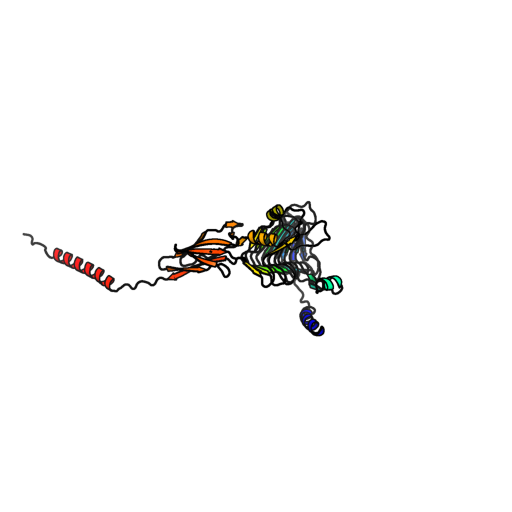1.351 -13.893 1.00 82.56 193 PHE A CA 1
ATOM 1501 C C . PHE A 1 193 ? -3.728 10.467 -12.678 1.00 82.56 193 PHE A C 1
ATOM 1503 O O . PHE A 1 193 ? -2.797 9.974 -12.054 1.00 82.56 193 PHE A O 1
ATOM 1510 N N . PRO A 1 194 ? -5.011 10.188 -12.387 1.00 88.75 194 PRO A N 1
ATOM 1511 C CA . PRO A 1 194 ? -5.378 9.374 -11.238 1.00 88.75 194 PRO A CA 1
ATOM 1512 C C . PRO A 1 194 ? -4.621 8.041 -11.170 1.00 88.75 194 PRO A C 1
ATOM 1514 O O . PRO A 1 194 ? -4.558 7.282 -12.154 1.00 88.75 194 PRO A O 1
ATOM 1517 N N . VAL A 1 195 ? -4.078 7.762 -9.992 1.00 93.31 195 VAL A N 1
ATOM 1518 C CA . VAL A 1 195 ? -3.334 6.554 -9.644 1.00 93.31 195 VAL A CA 1
ATOM 1519 C C . VAL A 1 195 ? -4.153 5.708 -8.675 1.00 93.31 195 VAL A C 1
ATOM 1521 O O . VAL A 1 195 ? -4.634 6.184 -7.651 1.00 93.31 195 VAL A O 1
ATOM 1524 N N . PHE A 1 196 ? -4.269 4.416 -8.975 1.00 95.88 196 PHE A N 1
ATOM 1525 C CA . PHE A 1 196 ? -4.909 3.430 -8.106 1.00 95.88 196 PHE A CA 1
ATOM 1526 C C . PHE A 1 196 ? -3.887 2.363 -7.734 1.00 95.88 196 PHE A C 1
ATOM 1528 O O . PHE A 1 196 ? -3.435 1.614 -8.599 1.00 95.88 196 PHE A O 1
ATOM 1535 N N . ILE A 1 197 ? -3.524 2.269 -6.460 1.00 98.12 197 ILE A N 1
ATOM 1536 C CA . ILE A 1 197 ? -2.575 1.278 -5.947 1.00 98.12 197 ILE A CA 1
ATOM 1537 C C . ILE A 1 197 ? -3.269 0.450 -4.865 1.00 98.12 197 ILE A C 1
ATOM 1539 O O . ILE A 1 197 ? -3.744 0.997 -3.876 1.00 98.12 197 ILE A O 1
ATOM 1543 N N . ASP A 1 198 ? -3.310 -0.871 -5.038 1.00 98.50 198 ASP A N 1
ATOM 1544 C CA . ASP A 1 198 ? -3.789 -1.838 -4.042 1.00 98.50 198 ASP A CA 1
ATOM 1545 C C . ASP A 1 198 ? -2.674 -2.839 -3.722 1.00 98.50 198 ASP A C 1
ATOM 1547 O O . ASP A 1 198 ? -2.341 -3.715 -4.528 1.00 98.50 198 ASP A O 1
ATOM 1551 N N . VAL A 1 199 ? -2.078 -2.688 -2.542 1.00 98.75 199 VAL A N 1
ATOM 1552 C CA . VAL A 1 199 ? -1.057 -3.582 -1.995 1.00 98.75 199 VAL A CA 1
ATOM 1553 C C . VAL A 1 199 ? -1.713 -4.494 -0.969 1.00 98.75 199 VAL A C 1
ATOM 1555 O O . VAL A 1 199 ? -2.201 -4.050 0.069 1.00 98.75 199 VAL A O 1
ATOM 1558 N N . VAL A 1 200 ? -1.711 -5.797 -1.244 1.00 98.12 200 VAL A N 1
ATOM 1559 C CA . VAL A 1 200 ? -2.253 -6.810 -0.329 1.00 98.12 200 VAL A CA 1
ATOM 1560 C C . VAL A 1 200 ? -1.324 -7.040 0.866 1.00 98.12 200 VAL A C 1
ATOM 1562 O O . VAL A 1 200 ? -1.805 -7.358 1.954 1.00 98.12 200 VAL A O 1
ATOM 1565 N N . GLY A 1 201 ? -0.012 -6.900 0.665 1.00 97.81 201 GLY A N 1
ATOM 1566 C CA . GLY A 1 201 ? 0.999 -7.013 1.711 1.00 97.81 201 GLY A CA 1
ATOM 1567 C C . GLY A 1 201 ? 1.287 -5.691 2.418 1.00 97.81 201 GLY A C 1
ATOM 1568 O O . GLY A 1 201 ? 0.424 -4.819 2.554 1.00 97.81 201 GLY A O 1
ATOM 1569 N N . ASN A 1 202 ? 2.518 -5.574 2.897 1.00 97.31 202 ASN A N 1
ATOM 1570 C CA . ASN A 1 202 ? 3.035 -4.409 3.599 1.00 97.31 202 ASN A CA 1
ATOM 1571 C C . ASN A 1 202 ? 3.746 -3.453 2.638 1.00 97.31 202 ASN A C 1
ATOM 1573 O O . ASN A 1 202 ? 4.197 -3.846 1.563 1.00 97.31 202 ASN A O 1
ATOM 1577 N N . VAL A 1 203 ? 3.875 -2.202 3.062 1.00 96.50 203 VAL A N 1
ATOM 1578 C CA . VAL A 1 203 ? 4.712 -1.186 2.433 1.00 96.50 203 VAL A CA 1
ATOM 1579 C C . VAL A 1 203 ? 5.744 -0.741 3.457 1.00 96.50 203 VAL A C 1
ATOM 1581 O O . VAL A 1 203 ? 5.402 -0.175 4.495 1.00 96.50 203 VAL A O 1
ATOM 1584 N N . GLU A 1 204 ? 7.008 -1.007 3.166 1.00 89.38 204 GLU A N 1
ATOM 1585 C CA . GLU A 1 204 ? 8.128 -0.649 4.028 1.00 89.38 204 GLU A CA 1
ATOM 1586 C C . GLU A 1 204 ? 8.890 0.525 3.408 1.00 89.38 204 GLU A C 1
ATOM 1588 O O . GLU A 1 204 ? 9.550 0.396 2.372 1.00 89.38 204 GLU A O 1
ATOM 1593 N N . GLY A 1 205 ? 8.761 1.677 4.064 1.00 70.50 205 GLY A N 1
ATOM 1594 C CA . GLY A 1 205 ? 9.577 2.863 3.854 1.00 70.50 205 GLY A CA 1
ATOM 1595 C C . GLY A 1 205 ? 10.869 2.809 4.640 1.00 70.50 205 GLY A C 1
ATOM 1596 O O . GLY A 1 205 ? 11.075 1.959 5.508 1.00 70.50 205 GLY A O 1
ATOM 1597 N N . ASN A 1 206 ? 11.766 3.738 4.347 1.00 68.75 206 ASN A N 1
ATOM 1598 C CA . ASN A 1 206 ? 13.173 3.500 4.620 1.00 68.75 206 ASN A CA 1
ATOM 1599 C C . ASN A 1 206 ? 13.919 4.684 5.219 1.00 68.75 206 ASN A C 1
ATOM 1601 O O . ASN A 1 206 ? 13.352 5.508 5.923 1.00 68.75 206 ASN A O 1
ATOM 1605 N N . VAL A 1 207 ? 15.239 4.690 5.014 1.00 66.50 207 VAL A N 1
ATOM 1606 C CA . VAL A 1 207 ? 16.206 5.501 5.739 1.00 66.50 207 VAL A CA 1
ATOM 1607 C C . VAL A 1 207 ? 16.131 6.992 5.388 1.00 66.50 207 VAL A C 1
ATOM 1609 O O . VAL A 1 207 ? 16.363 7.805 6.290 1.00 66.50 207 VAL A O 1
ATOM 1612 N N . ARG A 1 208 ? 15.837 7.367 4.129 1.00 74.19 208 ARG A N 1
ATOM 1613 C CA . ARG A 1 208 ? 15.915 8.776 3.676 1.00 74.19 208 ARG A CA 1
ATOM 1614 C C . ARG A 1 208 ? 14.568 9.419 3.381 1.00 74.19 208 ARG A C 1
ATOM 1616 O O . ARG A 1 208 ? 14.475 10.633 3.528 1.00 74.19 208 ARG A O 1
ATOM 1623 N N . GLN A 1 209 ? 13.587 8.632 2.958 1.00 84.06 209 GLN A N 1
ATOM 1624 C CA . GLN A 1 209 ? 12.324 9.108 2.401 1.00 84.06 209 GLN A CA 1
ATOM 1625 C C . GLN A 1 209 ? 11.115 8.500 3.147 1.00 84.06 209 GLN A C 1
ATOM 1627 O O . GLN A 1 209 ? 11.287 7.613 3.989 1.00 84.06 209 GLN A O 1
ATOM 1632 N N . SER A 1 210 ? 9.901 8.993 2.891 1.00 89.00 210 SER A N 1
ATOM 1633 C CA . SER A 1 210 ? 8.669 8.475 3.506 1.00 89.00 210 SER A CA 1
ATOM 1634 C C . SER A 1 210 ? 8.257 7.118 2.937 1.00 89.00 210 SER A C 1
ATOM 1636 O O . SER A 1 210 ? 8.588 6.782 1.802 1.00 89.00 210 SER A O 1
ATOM 1638 N N . ALA A 1 211 ? 7.497 6.312 3.683 1.00 93.25 211 ALA A N 1
ATOM 1639 C CA . ALA A 1 211 ? 7.046 5.012 3.165 1.00 93.25 211 ALA 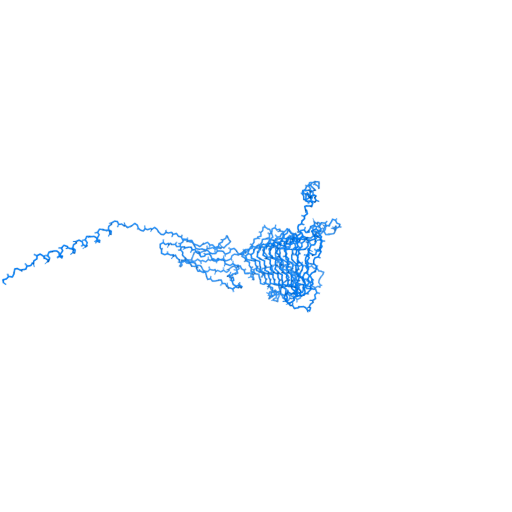A CA 1
ATOM 1640 C C . ALA A 1 211 ? 6.105 5.149 1.964 1.00 93.25 211 ALA A C 1
ATOM 1642 O O . ALA A 1 211 ? 6.251 4.435 0.968 1.00 93.25 211 ALA A O 1
ATOM 1643 N N . VAL A 1 212 ? 5.183 6.101 2.051 1.00 95.25 212 VAL A N 1
ATOM 1644 C CA . VAL A 1 212 ? 4.292 6.498 0.967 1.00 95.25 212 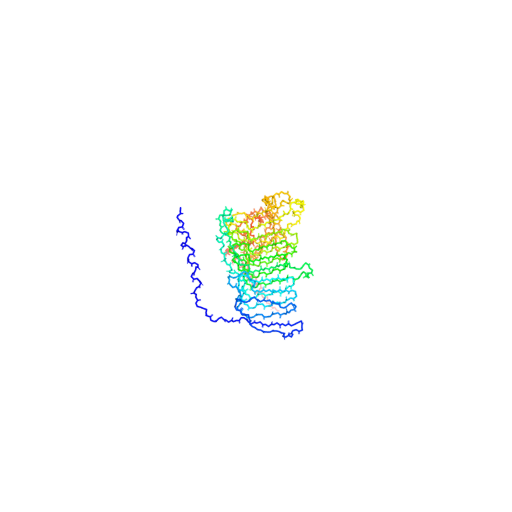VAL A CA 1
ATOM 1645 C C . VAL A 1 212 ? 4.413 8.006 0.788 1.00 95.25 212 VAL A C 1
ATOM 1647 O O . VAL A 1 212 ? 4.224 8.750 1.746 1.00 95.25 212 VAL A O 1
ATOM 1650 N N . SER A 1 213 ? 4.717 8.446 -0.425 1.00 93.50 213 SER A N 1
ATOM 1651 C CA . SER A 1 213 ? 4.769 9.855 -0.809 1.00 93.50 213 SER A CA 1
ATOM 1652 C C . SER A 1 213 ? 3.785 10.106 -1.942 1.00 93.50 213 SER A C 1
ATOM 1654 O O . SER A 1 213 ? 3.712 9.305 -2.878 1.00 93.50 213 SER A O 1
ATOM 1656 N N . ILE A 1 214 ? 2.976 11.159 -1.827 1.00 93.31 214 ILE A N 1
ATOM 1657 C CA . ILE A 1 214 ? 1.902 11.455 -2.779 1.00 93.31 214 ILE A CA 1
ATOM 1658 C C . ILE A 1 214 ? 1.857 12.950 -3.071 1.00 93.31 214 ILE A C 1
ATOM 1660 O O . ILE A 1 214 ? 1.609 13.758 -2.174 1.00 93.31 214 ILE A O 1
ATOM 1664 N N . MET A 1 215 ? 1.999 13.307 -4.343 1.00 89.69 215 MET A N 1
ATOM 1665 C CA . MET A 1 215 ? 1.563 14.602 -4.842 1.00 89.69 215 MET A CA 1
ATOM 1666 C C . MET A 1 215 ? 0.039 14.553 -5.030 1.00 89.69 215 MET A C 1
ATOM 1668 O O . MET A 1 215 ? -0.455 13.719 -5.787 1.00 89.69 215 MET A O 1
ATOM 1672 N N . PRO A 1 216 ? -0.743 15.357 -4.294 1.00 83.75 216 PRO A N 1
ATOM 1673 C CA . PRO A 1 216 ? -2.152 15.054 -4.068 1.00 83.75 216 PRO A CA 1
ATOM 1674 C C . PRO A 1 216 ? -3.044 15.293 -5.291 1.00 83.75 216 PRO A C 1
ATOM 1676 O O . PRO A 1 216 ? -3.127 16.404 -5.817 1.00 83.75 216 PRO A O 1
ATOM 1679 N N . ASN A 1 217 ? -3.826 14.273 -5.645 1.00 86.06 217 ASN A N 1
ATOM 1680 C CA . ASN A 1 217 ? -4.984 14.363 -6.527 1.00 86.06 217 ASN A CA 1
ATOM 1681 C C . ASN A 1 217 ? -6.202 13.690 -5.862 1.00 86.06 217 ASN A C 1
ATOM 1683 O O . ASN A 1 217 ? -6.103 12.600 -5.301 1.00 86.06 217 ASN A O 1
ATOM 1687 N N . ALA A 1 218 ? -7.378 14.327 -5.942 1.00 87.12 218 ALA A N 1
ATOM 1688 C CA . ALA A 1 218 ? -8.614 13.858 -5.298 1.00 87.12 218 ALA A CA 1
ATOM 1689 C C . ALA A 1 218 ? -9.061 12.457 -5.756 1.00 87.12 218 ALA A C 1
ATOM 1691 O O . ALA A 1 218 ? -9.803 11.762 -5.056 1.00 87.12 218 ALA A O 1
ATOM 1692 N N . GLU A 1 219 ? -8.686 12.086 -6.980 1.00 90.38 219 GLU A N 1
ATOM 1693 C CA . GLU A 1 219 ? -9.054 10.817 -7.604 1.00 90.38 219 GLU A CA 1
ATOM 1694 C C . GLU A 1 219 ? -8.057 9.694 -7.286 1.00 90.38 219 GLU A C 1
ATOM 1696 O O . GLU A 1 219 ? -8.367 8.532 -7.559 1.00 90.38 219 GLU A O 1
ATOM 1701 N N . ASP A 1 220 ? -6.905 10.012 -6.686 1.00 93.12 220 ASP A N 1
ATOM 1702 C CA . ASP A 1 220 ? -5.911 9.012 -6.312 1.00 93.12 220 ASP A CA 1
ATOM 1703 C C . ASP A 1 220 ? -6.407 8.127 -5.176 1.00 93.12 220 ASP A C 1
ATOM 1705 O O . ASP A 1 220 ? -7.076 8.560 -4.227 1.00 93.12 220 ASP A O 1
ATOM 1709 N N . GLN A 1 221 ? -6.016 6.861 -5.250 1.00 95.81 221 GLN A N 1
ATOM 1710 C CA . GLN A 1 221 ? -6.329 5.865 -4.250 1.00 95.81 221 GLN A CA 1
ATOM 1711 C C . GLN A 1 221 ? -5.108 5.003 -3.945 1.00 95.81 221 GLN A C 1
ATOM 1713 O O . GLN A 1 221 ? -4.576 4.320 -4.820 1.00 95.81 221 GLN A O 1
ATOM 1718 N N . VAL A 1 222 ? -4.720 4.970 -2.672 1.00 97.94 222 VAL A N 1
ATOM 1719 C CA . VAL A 1 222 ? -3.665 4.091 -2.160 1.00 97.94 222 VAL A CA 1
ATOM 1720 C C . VAL A 1 222 ? -4.251 3.221 -1.054 1.00 97.94 222 VAL A C 1
ATOM 1722 O O . VAL A 1 222 ? -4.615 3.703 0.019 1.00 97.94 222 VAL A O 1
ATOM 1725 N N . ILE A 1 223 ? -4.362 1.924 -1.329 1.00 98.50 223 ILE A N 1
ATOM 1726 C CA . ILE A 1 223 ? -4.849 0.900 -0.406 1.00 98.50 223 ILE A CA 1
ATOM 1727 C C . ILE A 1 223 ? -3.674 0.010 -0.020 1.00 98.50 223 ILE A C 1
ATOM 1729 O O . ILE A 1 223 ? -3.077 -0.649 -0.868 1.00 98.50 223 ILE A O 1
ATOM 1733 N N . VAL A 1 224 ? -3.373 -0.051 1.272 1.00 98.56 224 VAL A N 1
ATOM 1734 C CA . VAL A 1 224 ? -2.384 -0.961 1.851 1.00 98.56 224 VAL A CA 1
ATOM 1735 C C . VAL A 1 224 ? -3.098 -1.866 2.848 1.00 98.56 224 VAL A C 1
ATOM 1737 O O . VAL A 1 224 ? -3.450 -1.467 3.956 1.00 98.56 224 VAL A O 1
ATOM 1740 N N . ARG A 1 225 ? -3.361 -3.110 2.448 1.00 98.00 225 ARG A N 1
ATOM 1741 C CA . ARG A 1 225 ? -4.109 -4.075 3.271 1.00 98.00 225 ARG A CA 1
ATOM 1742 C C . ARG A 1 225 ? -3.276 -4.646 4.421 1.00 98.00 225 ARG A C 1
ATOM 1744 O O . ARG A 1 225 ? -3.840 -5.213 5.357 1.00 98.00 225 ARG A O 1
ATOM 1751 N N . GLY A 1 226 ? -1.956 -4.498 4.354 1.00 97.38 226 GLY A N 1
ATOM 1752 C CA . GLY A 1 226 ? -1.024 -4.749 5.445 1.00 97.38 226 GLY A CA 1
ATOM 1753 C C . GLY A 1 226 ? -0.603 -3.468 6.163 1.00 97.38 226 GLY A C 1
ATOM 1754 O O . GLY A 1 226 ? -1.388 -2.536 6.355 1.00 97.38 226 GLY A O 1
ATOM 1755 N N . LYS A 1 227 ? 0.654 -3.444 6.596 1.00 95.75 227 LYS A N 1
ATOM 1756 C CA . LYS A 1 227 ? 1.236 -2.332 7.345 1.00 95.75 227 LYS A CA 1
ATOM 1757 C C . LYS A 1 227 ? 1.906 -1.329 6.416 1.00 95.75 227 LYS A C 1
ATOM 1759 O O . LYS A 1 227 ? 2.546 -1.739 5.455 1.00 95.75 227 LYS A O 1
ATOM 1764 N N . ILE A 1 228 ? 1.831 -0.047 6.751 1.00 95.88 228 ILE A N 1
ATOM 1765 C CA . ILE A 1 228 ? 2.797 0.957 6.301 1.00 95.88 228 ILE A CA 1
ATOM 1766 C C . ILE A 1 228 ? 3.802 1.141 7.436 1.00 95.88 228 ILE A C 1
ATOM 1768 O O . ILE A 1 228 ? 3.418 1.521 8.544 1.00 95.88 228 ILE A O 1
ATOM 1772 N N . GLU A 1 229 ? 5.074 0.853 7.179 1.00 90.62 229 GLU A N 1
ATOM 1773 C CA . GLU A 1 229 ? 6.140 0.974 8.172 1.00 90.62 229 GLU A CA 1
ATOM 1774 C C . GLU A 1 229 ? 7.186 2.003 7.739 1.00 90.62 229 GLU A C 1
ATOM 1776 O O . GLU A 1 229 ? 7.785 1.870 6.675 1.00 90.62 229 GLU A O 1
ATOM 1781 N N . ALA A 1 230 ? 7.429 3.015 8.575 1.00 84.31 230 ALA A N 1
ATOM 1782 C CA . ALA A 1 230 ? 8.524 3.967 8.398 1.00 84.31 230 ALA A CA 1
ATOM 1783 C C . ALA A 1 230 ? 9.697 3.605 9.323 1.00 84.31 230 ALA A C 1
ATOM 1785 O O . ALA A 1 230 ? 9.571 3.684 10.548 1.00 84.31 230 ALA A O 1
ATOM 1786 N N . ARG A 1 231 ? 10.838 3.216 8.731 1.00 73.12 231 ARG A N 1
ATOM 1787 C CA . ARG A 1 231 ? 12.053 2.758 9.444 1.00 73.12 231 ARG A CA 1
ATOM 1788 C C . ARG A 1 231 ? 13.175 3.808 9.544 1.00 73.12 231 ARG A C 1
ATOM 1790 O O . ARG A 1 231 ? 14.260 3.515 10.046 1.00 73.12 231 ARG A O 1
ATOM 1797 N N . GLY A 1 232 ? 12.960 5.023 9.032 1.00 65.62 232 GLY A N 1
ATOM 1798 C CA . GLY A 1 232 ? 13.981 6.077 8.947 1.00 65.62 232 GLY A CA 1
ATOM 1799 C C . GLY A 1 232 ? 13.487 7.474 9.307 1.00 65.62 232 GLY A C 1
ATOM 1800 O O . GLY A 1 232 ? 12.566 7.634 10.100 1.00 65.62 232 GLY A O 1
ATOM 1801 N N . LYS A 1 233 ? 14.170 8.512 8.807 1.00 58.16 233 LYS A N 1
ATOM 1802 C CA . LYS A 1 233 ? 13.994 9.897 9.291 1.00 58.16 233 LYS A CA 1
ATOM 1803 C C . LYS A 1 233 ? 12.713 10.597 8.828 1.00 58.16 233 LYS A C 1
ATOM 1805 O O . LYS A 1 233 ? 12.447 11.688 9.330 1.00 58.16 233 LYS A O 1
ATOM 1810 N N . GLN A 1 234 ? 11.967 10.020 7.895 1.00 74.00 234 GLN A N 1
ATOM 1811 C CA . GLN A 1 234 ? 10.749 10.626 7.362 1.00 74.00 234 GLN A CA 1
ATOM 1812 C C . GLN A 1 234 ? 9.488 9.893 7.832 1.00 74.00 234 GLN A C 1
ATOM 1814 O O . GLN A 1 234 ? 9.555 8.959 8.630 1.00 74.00 234 GLN A O 1
ATOM 1819 N N . SER A 1 235 ? 8.330 10.394 7.414 1.00 88.38 235 SER A N 1
ATOM 1820 C CA . SER A 1 235 ? 7.025 9.955 7.884 1.00 88.38 235 SER A CA 1
ATOM 1821 C C . SER A 1 235 ? 6.558 8.654 7.230 1.00 88.38 235 SER A C 1
ATOM 1823 O O . SER A 1 235 ? 7.134 8.156 6.262 1.00 88.38 235 SER A O 1
ATOM 1825 N N . ALA A 1 236 ? 5.486 8.067 7.759 1.00 93.12 236 ALA A N 1
ATOM 1826 C CA . ALA A 1 236 ? 4.836 6.950 7.075 1.00 93.12 236 ALA A CA 1
ATOM 1827 C C . ALA A 1 236 ? 4.123 7.401 5.795 1.00 93.12 236 ALA A C 1
ATOM 1829 O O . ALA A 1 236 ? 4.221 6.729 4.770 1.00 93.12 236 ALA A O 1
ATOM 1830 N N . VAL A 1 237 ? 3.429 8.535 5.852 1.00 94.56 237 VAL A N 1
ATOM 1831 C CA . VAL A 1 237 ? 2.726 9.122 4.712 1.00 94.56 237 VAL A CA 1
ATOM 1832 C C . VAL A 1 237 ? 3.118 10.587 4.580 1.00 94.56 237 VAL A C 1
ATOM 1834 O O . VAL A 1 237 ? 2.941 11.360 5.521 1.00 94.56 237 VAL A O 1
ATOM 1837 N N . ASP A 1 238 ? 3.591 10.978 3.403 1.00 92.31 238 ASP A N 1
ATOM 1838 C CA . ASP A 1 238 ? 3.878 12.367 3.062 1.00 92.31 238 ASP A CA 1
ATOM 1839 C C . ASP A 1 238 ? 2.993 12.850 1.915 1.00 92.31 238 ASP A C 1
ATOM 1841 O O . ASP A 1 238 ? 2.818 12.153 0.913 1.00 92.31 238 ASP A O 1
ATOM 1845 N N . ILE A 1 239 ? 2.428 14.046 2.081 1.00 90.75 239 ILE A N 1
ATOM 1846 C CA . ILE A 1 239 ? 1.740 14.773 1.013 1.00 90.75 239 ILE A CA 1
ATOM 1847 C C . ILE A 1 239 ? 2.623 15.943 0.598 1.00 90.75 239 ILE A C 1
ATOM 1849 O O . ILE A 1 239 ? 2.774 16.892 1.365 1.00 90.75 239 ILE A O 1
ATOM 1853 N N . TYR A 1 240 ? 3.195 15.899 -0.598 1.00 86.19 240 TYR A N 1
ATOM 1854 C CA . TYR A 1 240 ? 4.240 16.843 -0.992 1.00 86.19 240 TYR A CA 1
ATOM 1855 C C . TYR A 1 240 ? 3.868 17.671 -2.225 1.00 86.19 240 TYR A C 1
ATOM 1857 O O . TYR A 1 240 ? 2.904 17.371 -2.930 1.00 86.19 240 TYR A O 1
ATOM 1865 N N . ASP A 1 241 ? 4.637 18.743 -2.438 1.00 75.44 241 ASP A N 1
ATOM 1866 C CA . ASP A 1 241 ? 4.554 19.664 -3.584 1.00 75.44 241 ASP A CA 1
ATOM 1867 C C . ASP A 1 241 ? 3.141 20.197 -3.879 1.00 75.44 241 ASP A C 1
ATOM 1869 O O . ASP A 1 241 ? 2.690 20.341 -5.015 1.00 75.44 241 ASP A O 1
ATOM 1873 N N . VAL A 1 242 ? 2.400 20.511 -2.821 1.00 68.69 242 VAL A N 1
ATOM 1874 C CA . VAL A 1 242 ? 1.097 21.157 -2.968 1.00 68.69 242 VAL A CA 1
ATOM 1875 C C . VAL A 1 242 ? 1.330 22.624 -3.341 1.00 68.69 242 VAL A C 1
ATOM 1877 O O . VAL A 1 242 ? 1.900 23.366 -2.552 1.00 68.69 242 VAL A O 1
ATOM 1880 N N . ALA A 1 243 ? 0.921 23.092 -4.520 1.00 64.25 243 ALA A N 1
ATOM 1881 C CA . ALA A 1 243 ? 1.125 24.497 -4.899 1.00 64.25 243 ALA A CA 1
ATOM 1882 C C . ALA A 1 243 ? 0.177 25.444 -4.126 1.00 64.25 243 ALA A C 1
ATOM 1884 O O . ALA A 1 243 ? -1.031 25.263 -4.170 1.00 64.25 243 ALA A O 1
ATOM 1885 N N . PHE A 1 244 ? 0.667 26.503 -3.468 1.00 51.59 244 PHE A N 1
ATOM 1886 C CA . PHE A 1 244 ? -0.180 27.442 -2.689 1.00 51.59 244 PHE A CA 1
ATOM 1887 C C . PHE A 1 244 ? -1.065 28.393 -3.526 1.00 51.59 244 PHE A C 1
ATOM 1889 O O . PHE A 1 244 ? -1.868 29.134 -2.955 1.00 51.59 244 PHE A O 1
ATOM 1896 N N . GLU A 1 245 ? -0.968 28.395 -4.865 1.00 53.25 245 GLU A N 1
ATOM 1897 C CA . GLU A 1 245 ? -2.009 29.038 -5.695 1.00 53.25 245 GLU A CA 1
ATOM 1898 C C . GLU A 1 245 ? -3.369 28.327 -5.547 1.00 53.25 245 GLU A C 1
ATOM 1900 O O . GLU A 1 245 ? -4.410 28.909 -5.858 1.00 53.25 245 GLU A O 1
ATOM 1905 N N . TYR A 1 246 ? -3.364 27.102 -5.010 1.00 55.44 246 TYR A N 1
ATOM 1906 C CA . TYR A 1 246 ? -4.547 26.380 -4.568 1.00 55.44 246 TYR A CA 1
ATOM 1907 C C . TYR A 1 246 ? -5.049 26.916 -3.215 1.00 55.44 246 TYR A C 1
ATOM 1909 O O . TYR A 1 246 ? -4.326 26.962 -2.220 1.00 55.44 246 TYR A O 1
ATOM 1917 N N . ASP A 1 247 ? -6.323 27.308 -3.162 1.00 66.56 247 ASP A N 1
ATOM 1918 C CA . ASP A 1 247 ? -7.031 27.662 -1.926 1.00 66.56 247 ASP A CA 1
ATOM 1919 C C . ASP A 1 247 ? -6.902 26.510 -0.900 1.00 66.56 247 ASP A C 1
ATOM 1921 O O . ASP A 1 247 ? -7.196 25.370 -1.260 1.00 66.56 247 ASP A O 1
ATOM 1925 N N . PRO A 1 248 ? -6.532 26.747 0.378 1.00 66.00 248 PRO A N 1
ATOM 1926 C CA . PRO A 1 248 ? -6.454 25.695 1.397 1.00 66.00 248 PRO A CA 1
ATOM 1927 C C . PRO A 1 248 ? -7.711 24.820 1.487 1.00 66.00 248 PRO A C 1
ATOM 1929 O O . PRO A 1 248 ? -7.624 23.617 1.732 1.00 66.00 248 PRO A O 1
ATOM 1932 N N . ALA A 1 249 ? -8.898 25.392 1.259 1.00 71.06 249 ALA A N 1
ATOM 1933 C CA . ALA A 1 249 ? -10.133 24.616 1.222 1.00 71.06 249 ALA A CA 1
ATOM 1934 C C . ALA A 1 249 ? -10.226 23.709 -0.017 1.00 71.06 249 ALA A C 1
ATOM 1936 O O . ALA A 1 249 ? -10.905 22.686 0.026 1.00 71.06 249 ALA A O 1
ATOM 1937 N N . GLU A 1 250 ? -9.594 24.091 -1.123 1.00 72.38 250 GLU A N 1
ATOM 1938 C CA . GLU A 1 250 ? -9.454 23.297 -2.342 1.00 72.38 250 GLU A CA 1
ATOM 1939 C C . GLU A 1 250 ? -8.409 22.193 -2.188 1.00 72.38 250 GLU A C 1
ATOM 1941 O O . GLU A 1 250 ? -8.704 21.049 -2.519 1.00 72.38 250 GLU A O 1
ATOM 1946 N N . THR A 1 251 ? -7.267 22.480 -1.562 1.00 71.50 251 THR A N 1
ATOM 1947 C CA . THR A 1 251 ? -6.258 21.472 -1.203 1.00 71.50 251 THR A CA 1
ATOM 1948 C C . THR A 1 251 ? -6.860 20.340 -0.373 1.00 71.50 251 THR A C 1
ATOM 1950 O O . THR A 1 251 ? -6.645 19.167 -0.661 1.00 71.50 251 THR A O 1
ATOM 1953 N N . LEU A 1 252 ? -7.692 20.675 0.617 1.00 76.00 252 LEU A N 1
ATOM 1954 C CA . LEU A 1 252 ? -8.400 19.679 1.426 1.00 76.00 252 LEU A CA 1
ATOM 1955 C C . LEU A 1 252 ? -9.391 18.831 0.614 1.00 76.00 252 LEU A C 1
ATOM 1957 O O . LEU A 1 252 ? -9.627 17.675 0.960 1.00 76.00 252 LEU A O 1
ATOM 1961 N N . ARG A 1 253 ? -9.983 19.387 -0.453 1.00 79.69 253 ARG A N 1
ATOM 1962 C CA . ARG A 1 253 ? -10.853 18.638 -1.379 1.00 79.69 253 ARG A CA 1
ATOM 1963 C C . ARG A 1 253 ? -10.061 17.713 -2.304 1.00 79.69 253 ARG A C 1
ATOM 1965 O O . ARG A 1 253 ? -10.649 16.764 -2.812 1.00 79.69 253 ARG A O 1
ATOM 1972 N N . ASN A 1 254 ? -8.769 17.980 -2.480 1.00 83.50 254 ASN A N 1
ATOM 1973 C CA . ASN A 1 254 ? -7.869 17.222 -3.340 1.00 83.50 254 ASN A CA 1
ATOM 1974 C C . ASN A 1 254 ? -7.035 16.170 -2.603 1.00 83.50 254 ASN A C 1
ATOM 1976 O O . ASN A 1 254 ? -6.158 15.563 -3.210 1.00 83.50 254 ASN A O 1
ATOM 1980 N N . LEU A 1 255 ? -7.304 15.930 -1.316 1.00 89.31 255 LEU A N 1
ATOM 1981 C CA . LEU A 1 255 ? -6.624 14.870 -0.580 1.00 89.31 255 LEU A CA 1
ATOM 1982 C C . LEU A 1 255 ? -6.894 13.494 -1.216 1.00 89.31 255 LEU A C 1
ATOM 1984 O O . LEU A 1 255 ? -8.054 13.181 -1.511 1.00 89.31 255 LEU A O 1
ATOM 1988 N N . PRO A 1 256 ? -5.855 12.655 -1.373 1.00 92.38 256 PRO A N 1
ATOM 1989 C CA . PRO A 1 256 ? -6.003 11.314 -1.918 1.00 92.38 256 PRO A CA 1
ATOM 1990 C C . PRO A 1 256 ? -6.791 10.411 -0.960 1.00 92.38 256 PRO A C 1
ATOM 1992 O O . PRO A 1 256 ? -6.835 10.622 0.258 1.00 92.38 256 PRO A O 1
ATOM 1995 N N . GLN A 1 257 ? -7.383 9.343 -1.492 1.00 95.00 257 GLN A N 1
ATOM 1996 C CA . GLN A 1 257 ? -8.018 8.315 -0.673 1.00 95.00 257 GLN A CA 1
ATOM 1997 C C . GLN A 1 257 ? -6.988 7.294 -0.192 1.00 95.00 257 GLN A C 1
ATOM 1999 O O . GLN A 1 257 ? -6.605 6.382 -0.923 1.00 95.00 257 GLN A O 1
ATOM 2004 N N . ILE A 1 258 ? -6.594 7.414 1.074 1.00 97.69 258 ILE A N 1
ATOM 2005 C CA . ILE A 1 258 ? -5.662 6.487 1.719 1.00 97.69 258 ILE A CA 1
ATOM 2006 C C . ILE A 1 258 ? -6.440 5.507 2.597 1.00 97.69 258 ILE A C 1
ATOM 2008 O O . ILE A 1 258 ? -7.233 5.913 3.454 1.00 97.69 258 ILE A O 1
ATOM 2012 N N . MET A 1 259 ? -6.220 4.213 2.379 1.00 98.38 259 MET A N 1
ATOM 2013 C CA . MET A 1 259 ? -6.785 3.124 3.175 1.00 98.38 259 MET A CA 1
ATOM 2014 C C . MET A 1 259 ? -5.658 2.220 3.661 1.00 98.38 259 MET A C 1
ATOM 2016 O O . MET A 1 259 ? -4.892 1.708 2.851 1.00 98.38 259 MET A O 1
ATOM 2020 N N . VAL A 1 260 ? -5.556 1.990 4.967 1.00 98.44 260 VAL A N 1
ATOM 2021 C CA . VAL A 1 260 ? -4.446 1.216 5.539 1.00 98.44 260 VAL A CA 1
ATOM 2022 C C . VAL A 1 260 ? -4.887 0.393 6.741 1.00 98.44 260 VAL A C 1
ATOM 2024 O O . VAL A 1 260 ? -5.729 0.835 7.516 1.00 98.44 260 VAL A O 1
ATOM 2027 N N . LYS A 1 261 ? -4.337 -0.809 6.935 1.00 97.62 261 LYS A N 1
ATOM 2028 C CA . LYS A 1 261 ? -4.639 -1.603 8.137 1.00 97.62 261 LYS A CA 1
ATOM 2029 C C . LYS A 1 261 ? -3.925 -1.076 9.373 1.00 97.62 261 LYS A C 1
ATOM 2031 O O . LYS A 1 261 ? -4.543 -0.884 10.418 1.00 97.62 261 LYS A O 1
ATOM 2036 N N . GLU A 1 262 ? -2.628 -0.843 9.258 1.00 96.44 262 GLU A N 1
ATOM 2037 C CA . GLU A 1 262 ? -1.800 -0.358 10.354 1.00 96.44 262 GLU A CA 1
ATOM 2038 C C . GLU A 1 262 ? -0.715 0.571 9.817 1.00 96.44 262 GLU A C 1
ATOM 2040 O O . GLU A 1 262 ? -0.077 0.270 8.814 1.00 96.44 262 GLU A O 1
ATOM 2045 N N . ILE A 1 263 ? -0.475 1.677 10.514 1.00 95.38 263 ILE A N 1
ATOM 2046 C CA . ILE A 1 263 ? 0.705 2.514 10.316 1.00 95.38 263 ILE A CA 1
ATOM 2047 C C . ILE A 1 263 ? 1.593 2.366 11.541 1.00 95.38 263 ILE A C 1
ATOM 2049 O O . ILE A 1 263 ? 1.135 2.577 12.668 1.00 95.38 263 ILE A O 1
ATOM 2053 N N . THR A 1 264 ? 2.861 2.042 11.325 1.00 91.00 264 THR A N 1
ATOM 2054 C CA . THR A 1 264 ? 3.868 1.964 12.380 1.00 91.00 264 THR A CA 1
ATOM 2055 C C . THR A 1 264 ? 5.061 2.833 12.015 1.00 91.00 264 THR A C 1
ATOM 2057 O O . THR A 1 264 ? 5.542 2.831 10.886 1.00 91.00 264 THR A O 1
ATOM 2060 N N . VAL A 1 265 ? 5.508 3.617 12.989 1.00 87.69 265 VAL A N 1
ATOM 2061 C CA . VAL A 1 265 ? 6.573 4.602 12.825 1.00 87.69 265 VAL A CA 1
ATOM 2062 C C . VAL A 1 265 ? 7.644 4.269 13.853 1.00 87.69 265 VAL A C 1
ATOM 2064 O O . VAL A 1 265 ? 7.408 4.413 15.053 1.00 87.69 265 VAL A O 1
ATOM 2067 N N . GLU A 1 266 ? 8.800 3.778 13.402 1.00 80.44 266 GLU A N 1
ATOM 2068 C CA . GLU A 1 266 ? 9.952 3.551 14.286 1.00 80.44 266 GLU A CA 1
ATOM 2069 C C . GLU A 1 266 ? 10.626 4.884 14.650 1.00 80.44 266 GLU A C 1
ATOM 2071 O O . GLU A 1 266 ? 11.038 5.098 15.794 1.00 80.44 266 GLU A O 1
ATOM 2076 N N . SER A 1 267 ? 10.693 5.803 13.683 1.00 68.56 267 SER A N 1
ATOM 2077 C CA . SER A 1 267 ? 11.125 7.194 13.835 1.00 68.56 267 SER A CA 1
ATOM 2078 C C . SER A 1 267 ? 10.420 8.095 12.816 1.00 68.56 267 SER A C 1
ATOM 2080 O O . SER A 1 267 ? 10.015 7.610 11.769 1.00 68.56 267 SER A O 1
ATOM 2082 N N . GLY A 1 268 ? 10.272 9.390 13.120 1.00 78.12 268 GLY A N 1
ATOM 2083 C CA . GLY A 1 268 ? 9.511 10.336 12.289 1.00 78.12 268 GLY A CA 1
ATOM 2084 C C . GLY A 1 268 ? 8.074 10.537 12.780 1.00 78.12 268 GLY A C 1
ATOM 2085 O O . GLY A 1 268 ? 7.765 10.247 13.938 1.00 78.12 268 GLY A O 1
ATOM 2086 N N . ASP A 1 269 ? 7.212 11.044 11.898 1.00 88.19 269 ASP A N 1
ATOM 2087 C CA . ASP A 1 269 ? 5.791 11.297 12.162 1.00 88.19 269 ASP A CA 1
ATOM 2088 C C . ASP A 1 269 ? 4.892 10.319 11.383 1.00 88.19 269 ASP A C 1
ATOM 2090 O O . ASP A 1 269 ? 5.294 9.721 10.388 1.00 88.19 269 ASP A O 1
ATOM 2094 N N . TYR A 1 270 ? 3.636 10.152 11.805 1.00 92.50 270 TYR A N 1
ATOM 2095 C CA . TYR A 1 270 ? 2.663 9.367 11.027 1.00 92.50 270 TYR A CA 1
ATOM 2096 C C . TYR A 1 270 ? 2.376 10.008 9.667 1.00 92.50 270 TYR A C 1
ATOM 2098 O O . TYR A 1 270 ? 2.290 9.313 8.659 1.00 92.50 270 TYR A O 1
ATOM 2106 N N . PHE A 1 271 ? 2.238 11.333 9.669 1.00 93.88 271 PHE A N 1
ATOM 2107 C CA . PHE A 1 271 ? 1.879 12.126 8.507 1.00 93.88 271 PHE A CA 1
ATOM 2108 C C . PHE A 1 271 ? 2.733 13.387 8.483 1.00 93.88 271 PHE A C 1
ATOM 2110 O O . PHE A 1 271 ? 2.834 14.076 9.501 1.00 93.88 271 PHE A O 1
ATOM 2117 N N . THR A 1 272 ? 3.298 13.703 7.326 1.00 91.75 272 THR A N 1
ATOM 2118 C CA . THR A 1 272 ? 3.879 15.016 7.026 1.00 91.75 272 THR A CA 1
ATOM 2119 C C . THR A 1 272 ? 3.210 15.591 5.792 1.00 91.75 272 THR A C 1
ATOM 2121 O O . THR A 1 272 ? 2.492 14.894 5.069 1.00 91.75 272 THR A O 1
ATOM 2124 N N . ALA A 1 273 ? 3.389 16.891 5.594 1.00 89.69 273 ALA A N 1
ATOM 2125 C CA . ALA A 1 273 ? 3.033 17.503 4.337 1.00 89.69 273 ALA A CA 1
ATOM 2126 C C . ALA A 1 273 ? 3.931 18.700 4.052 1.00 89.69 273 ALA A C 1
ATOM 2128 O O . ALA A 1 273 ? 4.241 19.460 4.972 1.00 89.69 273 ALA A O 1
ATOM 2129 N N . THR A 1 274 ? 4.289 18.890 2.787 1.00 85.81 274 THR A N 1
ATOM 2130 C CA . THR A 1 274 ? 5.068 20.034 2.310 1.00 85.81 274 THR A CA 1
ATOM 2131 C C . THR A 1 274 ? 4.319 20.776 1.213 1.00 85.81 274 THR A C 1
ATOM 2133 O O . THR A 1 274 ? 3.589 20.194 0.409 1.00 85.81 274 THR A O 1
ATOM 2136 N N . VAL A 1 275 ? 4.462 22.097 1.215 1.00 79.06 275 VAL A N 1
ATOM 2137 C CA . VAL A 1 275 ? 3.730 22.995 0.322 1.00 79.06 275 VAL A CA 1
ATOM 2138 C C . VAL A 1 275 ? 4.727 23.875 -0.419 1.00 79.06 275 VAL A C 1
ATOM 2140 O O . VAL A 1 275 ? 5.695 24.358 0.171 1.00 79.06 275 VAL A O 1
ATOM 2143 N N . HIS A 1 276 ? 4.493 24.070 -1.712 1.00 73.44 276 HIS A N 1
ATOM 2144 C CA . HIS A 1 276 ? 5.355 24.836 -2.598 1.00 73.44 276 HIS A CA 1
ATOM 2145 C C . HIS A 1 276 ? 4.773 26.234 -2.855 1.00 73.44 276 HIS A C 1
ATOM 2147 O O . HIS A 1 276 ? 3.615 26.395 -3.259 1.00 73.44 276 HIS A O 1
ATOM 2153 N N . HIS A 1 277 ? 5.581 27.271 -2.610 1.00 64.56 277 HIS A N 1
ATOM 2154 C CA . HIS A 1 277 ? 5.190 28.673 -2.781 1.00 64.56 277 HIS A CA 1
ATOM 2155 C C . HIS A 1 277 ? 5.704 29.225 -4.112 1.00 64.56 277 HIS A C 1
ATOM 2157 O O . HIS A 1 277 ? 6.836 29.698 -4.210 1.00 64.56 277 HIS A O 1
ATOM 2163 N N . LEU A 1 278 ? 4.856 29.218 -5.143 1.00 57.34 278 LEU A N 1
ATOM 2164 C CA . LEU A 1 278 ? 5.184 29.834 -6.431 1.00 57.34 278 LEU A CA 1
ATOM 2165 C C . LEU A 1 278 ? 5.312 31.363 -6.267 1.00 57.34 278 LEU A C 1
ATOM 2167 O O . LEU A 1 278 ? 4.328 32.058 -6.025 1.00 57.34 278 LEU A O 1
ATOM 2171 N N . GLY A 1 279 ? 6.529 31.906 -6.401 1.00 55.56 279 GLY A N 1
ATOM 2172 C CA . GLY A 1 279 ? 6.777 33.358 -6.472 1.00 55.56 279 GLY A CA 1
ATOM 2173 C C . GLY A 1 279 ? 7.590 33.976 -5.328 1.00 55.56 279 GLY A C 1
ATOM 2174 O O . GLY A 1 279 ? 7.914 35.164 -5.388 1.00 55.56 279 GLY A O 1
ATOM 2175 N N . VAL A 1 280 ? 7.968 33.190 -4.325 1.00 52.25 280 VAL A N 1
ATOM 2176 C CA . VAL A 1 280 ? 9.108 33.477 -3.435 1.00 52.25 280 VAL A CA 1
ATOM 2177 C C . VAL A 1 280 ? 10.237 32.532 -3.881 1.00 52.25 280 VAL A C 1
ATOM 2179 O O . VAL A 1 280 ? 9.929 31.563 -4.569 1.00 52.25 280 VAL A O 1
ATOM 2182 N N . GLU A 1 281 ? 11.522 32.810 -3.612 1.00 51.50 281 GLU A N 1
ATOM 2183 C CA . GLU A 1 281 ? 12.600 31.823 -3.872 1.00 51.50 281 GLU A CA 1
ATOM 2184 C C . GLU A 1 281 ? 12.108 30.416 -3.478 1.00 51.50 281 GLU A C 1
ATOM 2186 O O . GLU A 1 281 ? 11.482 30.292 -2.431 1.00 51.50 281 GLU A O 1
ATOM 2191 N N . GLU A 1 282 ? 12.271 29.415 -4.348 1.00 54.56 282 GLU A N 1
ATOM 2192 C CA . GLU A 1 282 ? 11.664 28.079 -4.217 1.00 54.56 282 GLU A CA 1
ATOM 2193 C C . GLU A 1 282 ? 12.019 27.438 -2.864 1.00 54.56 282 GLU A C 1
ATOM 2195 O O . GLU A 1 282 ? 13.086 26.852 -2.695 1.00 54.56 282 GLU A O 1
ATOM 2200 N N . TRP A 1 283 ? 11.128 27.568 -1.882 1.00 61.56 283 TRP A N 1
ATOM 2201 C CA . TRP A 1 283 ? 11.246 26.926 -0.578 1.00 61.56 283 TRP A CA 1
ATOM 2202 C C . TRP A 1 283 ? 9.980 26.111 -0.329 1.00 61.56 283 TRP A C 1
ATOM 2204 O O . TRP A 1 283 ? 8.869 26.649 -0.329 1.00 61.56 283 TRP A O 1
ATOM 2214 N N . LEU A 1 284 ? 10.161 24.809 -0.111 1.00 69.75 284 LEU A N 1
ATOM 2215 C CA . LEU A 1 284 ? 9.127 23.941 0.442 1.00 69.75 284 LEU A CA 1
ATOM 2216 C C . LEU A 1 284 ? 8.931 24.290 1.923 1.00 69.75 284 LEU A C 1
ATOM 2218 O O . LEU A 1 284 ? 9.905 24.410 2.669 1.00 69.75 284 LEU A O 1
ATOM 2222 N N . GLU A 1 285 ? 7.679 24.454 2.346 1.00 78.00 285 GLU A N 1
ATOM 2223 C CA . GLU A 1 285 ? 7.319 24.703 3.745 1.00 78.00 285 GLU A CA 1
ATOM 2224 C C . GLU A 1 285 ? 6.491 23.544 4.310 1.00 78.00 285 GLU A C 1
ATOM 2226 O O . GLU A 1 285 ? 5.512 23.108 3.700 1.00 78.00 285 GLU A O 1
ATOM 2231 N N . ASP A 1 286 ? 6.857 23.070 5.502 1.00 83.81 286 ASP A N 1
ATOM 2232 C CA . ASP A 1 286 ? 6.100 22.050 6.230 1.00 83.81 286 ASP A CA 1
ATOM 2233 C C . ASP A 1 286 ? 4.721 22.582 6.660 1.00 83.81 286 ASP A C 1
ATOM 2235 O O . ASP A 1 286 ? 4.612 23.600 7.351 1.00 83.81 286 ASP A O 1
ATOM 2239 N N . SER A 1 287 ? 3.654 21.841 6.357 1.00 86.81 287 SER A N 1
ATOM 2240 C CA . SER A 1 287 ? 2.280 22.181 6.740 1.00 86.81 287 SER A CA 1
ATOM 2241 C C . SER A 1 287 ? 1.680 21.162 7.705 1.00 86.81 287 SER A C 1
ATOM 2243 O O . SER A 1 287 ? 1.207 20.088 7.331 1.00 86.81 287 SER A O 1
ATOM 2245 N N . LYS A 1 288 ? 1.625 21.539 8.987 1.00 88.44 288 LYS A N 1
ATOM 2246 C CA . LYS A 1 288 ? 1.016 20.715 10.046 1.00 88.44 288 LYS A CA 1
ATOM 2247 C C . LYS A 1 288 ? -0.491 20.554 9.887 1.00 88.44 288 LYS A C 1
ATOM 2249 O O . LYS A 1 288 ? -1.019 19.487 10.181 1.00 88.44 288 LYS A O 1
ATOM 2254 N N . ASP A 1 289 ? -1.175 21.600 9.431 1.00 86.94 289 ASP A N 1
ATOM 2255 C CA . ASP A 1 289 ? -2.627 21.567 9.247 1.00 86.94 289 ASP A CA 1
ATOM 2256 C C . ASP A 1 289 ? -3.011 20.600 8.123 1.00 86.94 289 ASP A C 1
ATOM 2258 O O . ASP A 1 289 ? -3.986 19.859 8.257 1.00 86.94 289 ASP A O 1
ATOM 2262 N N . LEU A 1 290 ? -2.215 20.558 7.047 1.00 87.50 290 LEU A N 1
ATOM 2263 C CA . LEU A 1 290 ? -2.418 19.613 5.954 1.00 87.50 290 LEU A CA 1
ATOM 2264 C C . LEU A 1 290 ? -2.088 18.182 6.386 1.00 87.50 290 LEU A C 1
ATOM 2266 O O . LEU A 1 290 ? -2.898 17.290 6.155 1.00 87.50 290 LEU A O 1
ATOM 2270 N N . ALA A 1 291 ? -0.973 17.969 7.090 1.00 91.31 291 ALA A N 1
ATOM 2271 C CA . ALA A 1 291 ? -0.633 16.659 7.647 1.00 91.31 291 ALA A CA 1
ATOM 2272 C C . ALA A 1 291 ? -1.744 16.112 8.568 1.00 91.31 291 ALA A C 1
ATOM 2274 O O . ALA A 1 291 ? -2.139 14.949 8.467 1.00 91.31 291 ALA A O 1
ATOM 2275 N N . GLU A 1 292 ? -2.310 16.960 9.430 1.00 92.88 292 GLU A N 1
ATOM 2276 C CA . GLU A 1 292 ? -3.414 16.586 10.319 1.00 92.88 292 GLU A CA 1
ATOM 2277 C C . GLU A 1 292 ? -4.729 16.350 9.560 1.00 92.88 292 GLU A C 1
ATOM 2279 O O . GLU A 1 292 ? -5.524 15.486 9.937 1.00 92.88 292 GLU A O 1
ATOM 2284 N N . ALA A 1 293 ? -4.978 17.087 8.478 1.00 91.69 293 ALA A N 1
ATOM 2285 C CA . ALA A 1 293 ? -6.121 16.829 7.614 1.00 91.69 293 ALA A CA 1
ATOM 2286 C C . ALA A 1 293 ? -6.000 15.487 6.879 1.00 91.69 293 ALA A C 1
ATOM 2288 O O . ALA A 1 293 ? -6.973 14.733 6.843 1.00 91.69 293 ALA A O 1
ATOM 2289 N N . THR A 1 294 ? -4.812 15.152 6.370 1.00 93.12 294 THR A N 1
ATOM 2290 C CA . THR A 1 294 ? -4.510 13.842 5.775 1.00 93.12 294 THR A CA 1
ATOM 2291 C C . THR A 1 294 ? -4.720 12.719 6.787 1.00 93.12 294 THR A C 1
ATOM 2293 O O . THR A 1 294 ? -5.376 11.723 6.475 1.00 93.12 294 THR A O 1
ATOM 2296 N N . ALA A 1 295 ? -4.257 12.900 8.029 1.00 95.44 295 ALA A N 1
ATOM 2297 C CA . ALA A 1 295 ? -4.474 11.935 9.105 1.00 95.44 295 ALA A CA 1
ATOM 2298 C C . ALA A 1 295 ? -5.971 11.669 9.343 1.00 95.44 295 ALA A C 1
ATOM 2300 O O . ALA A 1 295 ? -6.403 10.517 9.392 1.00 95.44 295 ALA A O 1
ATOM 2301 N N . LYS A 1 296 ? -6.786 12.729 9.412 1.00 94.81 296 LYS A N 1
ATOM 2302 C CA . LYS A 1 296 ? -8.245 12.625 9.599 1.00 94.81 296 LYS A CA 1
ATOM 2303 C C . LYS A 1 296 ? -8.980 12.046 8.394 1.00 94.81 296 LYS A C 1
ATOM 2305 O O . LYS A 1 296 ? -10.014 11.411 8.573 1.00 94.81 296 LYS A O 1
ATOM 2310 N N . ALA A 1 297 ? -8.483 12.283 7.183 1.00 94.06 297 ALA A N 1
ATOM 2311 C CA . ALA A 1 297 ? -9.065 11.755 5.952 1.00 94.06 297 ALA A CA 1
ATOM 2312 C C . ALA A 1 297 ? -8.699 10.281 5.699 1.00 94.06 297 ALA A C 1
ATOM 2314 O O . ALA A 1 297 ? -9.387 9.601 4.932 1.00 94.06 297 ALA A O 1
ATOM 2315 N N . THR A 1 298 ? -7.648 9.777 6.352 1.00 97.38 298 THR A N 1
ATOM 2316 C CA . THR A 1 298 ? -7.179 8.395 6.209 1.00 97.38 298 THR A CA 1
ATOM 2317 C C . THR A 1 298 ? -8.176 7.410 6.814 1.00 97.38 298 THR A C 1
ATOM 2319 O O . THR A 1 298 ? -8.684 7.595 7.923 1.00 97.38 298 THR A O 1
ATOM 2322 N N . TRP A 1 299 ? -8.458 6.340 6.074 1.00 98.25 299 TRP A N 1
ATOM 2323 C CA . TRP A 1 299 ? -9.318 5.242 6.500 1.00 98.25 299 TRP A CA 1
ATOM 2324 C C . TRP A 1 299 ? -8.480 4.090 7.054 1.00 98.25 299 TRP A C 1
ATOM 2326 O O . TRP A 1 299 ? -7.618 3.553 6.359 1.00 98.25 299 TRP A O 1
ATOM 2336 N N . TYR A 1 300 ? -8.786 3.648 8.270 1.00 98.25 300 TYR A N 1
ATOM 2337 C CA . TYR A 1 300 ? -8.200 2.446 8.850 1.00 98.25 300 TYR A CA 1
ATOM 2338 C C . TYR A 1 300 ? -9.066 1.225 8.557 1.00 98.25 300 TYR A C 1
ATOM 2340 O O . TYR A 1 300 ? -10.278 1.248 8.786 1.00 98.25 300 TYR A O 1
ATOM 2348 N N . ILE A 1 301 ? -8.449 0.160 8.047 1.00 98.44 301 ILE A N 1
ATOM 2349 C CA . ILE A 1 301 ? -9.117 -1.115 7.767 1.00 98.44 301 ILE A CA 1
ATOM 2350 C C . ILE A 1 301 ? -9.452 -1.807 9.090 1.00 98.44 301 ILE A C 1
ATOM 2352 O O . ILE A 1 301 ? -8.604 -1.945 9.970 1.00 98.44 301 ILE A O 1
ATOM 2356 N N . VAL A 1 302 ? -10.705 -2.247 9.208 1.00 98.19 302 VAL A N 1
ATOM 2357 C CA . VAL A 1 302 ? -11.242 -2.949 10.374 1.00 98.19 302 VAL A CA 1
ATOM 2358 C C . VAL A 1 302 ? -11.491 -4.407 10.008 1.00 98.19 302 VAL A C 1
ATOM 2360 O O . VAL A 1 302 ? -12.417 -4.724 9.261 1.00 98.19 302 VAL A O 1
ATOM 2363 N N . ASP A 1 303 ? -10.702 -5.307 10.583 1.00 97.06 303 ASP A N 1
ATOM 2364 C CA . ASP A 1 303 ? -10.889 -6.745 10.406 1.00 97.06 303 ASP A CA 1
ATOM 2365 C C . ASP A 1 303 ? -11.799 -7.307 11.503 1.00 97.06 303 ASP A C 1
ATOM 2367 O O . ASP A 1 303 ? -11.659 -6.984 12.683 1.00 97.06 303 ASP A O 1
ATOM 2371 N N . ILE A 1 304 ? -12.734 -8.186 11.130 1.00 96.75 304 ILE A N 1
ATOM 2372 C CA . ILE A 1 304 ? -13.634 -8.857 12.077 1.00 96.75 304 ILE A CA 1
ATOM 2373 C C . ILE A 1 304 ? -13.382 -10.362 12.040 1.00 96.75 304 ILE A C 1
ATOM 2375 O O . ILE A 1 304 ? -13.806 -11.066 11.120 1.00 96.75 304 ILE A O 1
ATOM 2379 N N . ASN A 1 305 ? -12.767 -10.875 13.100 1.00 95.81 305 ASN A N 1
ATOM 2380 C CA . ASN A 1 305 ? -12.500 -12.295 13.267 1.00 95.81 305 ASN A CA 1
ATOM 2381 C C . ASN A 1 305 ? -13.669 -12.967 13.988 1.00 95.81 305 ASN A C 1
ATOM 2383 O O . ASN A 1 305 ? -13.844 -12.837 15.202 1.00 95.81 305 ASN A O 1
ATOM 2387 N N . GLN A 1 306 ? -14.476 -13.714 13.230 1.00 95.06 306 GLN A N 1
ATOM 2388 C CA . GLN A 1 306 ? -15.613 -14.441 13.791 1.00 95.06 306 GLN A CA 1
ATOM 2389 C C . GLN A 1 306 ? -15.141 -15.591 14.699 1.00 95.06 306 GLN A C 1
ATOM 2391 O O . GLN A 1 306 ? -14.466 -16.511 14.232 1.00 95.06 306 GLN A O 1
ATOM 2396 N N . PRO A 1 307 ? -15.515 -15.589 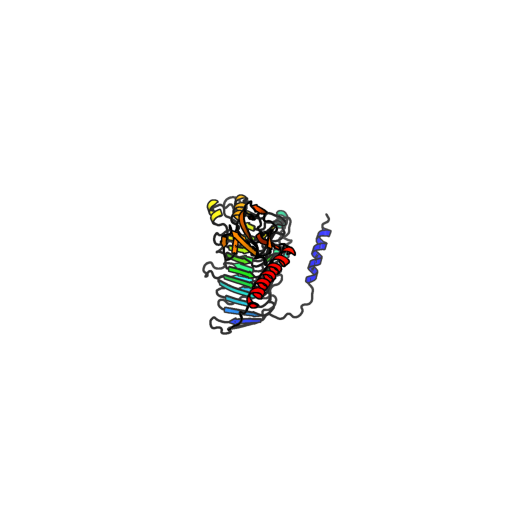15.988 1.00 93.44 307 PRO A N 1
ATOM 2397 C CA . PRO A 1 307 ? -15.054 -16.589 16.941 1.00 93.44 307 PRO A CA 1
ATOM 2398 C C . PRO A 1 307 ? -15.849 -17.893 16.833 1.00 93.44 307 PRO A C 1
ATOM 2400 O O . PRO A 1 307 ? -17.047 -17.911 16.553 1.00 93.44 307 PRO A O 1
ATOM 2403 N N . THR A 1 308 ? -15.213 -19.017 17.164 1.00 93.88 308 THR A N 1
ATOM 2404 C CA . THR A 1 308 ? -15.845 -20.346 17.074 1.00 93.88 308 THR A CA 1
ATOM 2405 C C . THR A 1 308 ? -17.024 -20.530 18.039 1.00 93.88 308 THR A C 1
ATOM 2407 O O . THR A 1 308 ? -17.983 -21.230 17.709 1.00 93.88 308 THR A O 1
ATOM 2410 N N . ASN A 1 309 ? -16.994 -19.902 19.220 1.00 95.44 309 ASN A N 1
ATOM 2411 C CA . ASN A 1 309 ? -17.948 -20.144 20.318 1.00 95.44 309 ASN A CA 1
ATOM 2412 C C . ASN A 1 309 ? -19.041 -19.073 20.452 1.00 95.44 309 ASN A C 1
ATOM 2414 O O . ASN A 1 309 ? -19.771 -19.036 21.442 1.00 95.44 309 ASN A O 1
ATOM 2418 N N . GLY A 1 310 ? -19.201 -18.233 19.435 1.00 94.62 310 GLY A N 1
ATOM 2419 C CA . GLY A 1 310 ? -20.182 -17.160 19.435 1.00 94.62 310 GLY A CA 1
ATOM 2420 C C . GLY A 1 310 ? -20.300 -16.511 18.068 1.00 94.62 310 GLY A C 1
ATOM 2421 O O . GLY A 1 310 ? -19.978 -17.121 17.049 1.00 94.62 310 GLY A O 1
ATOM 2422 N N . LYS A 1 311 ? -20.789 -15.280 18.068 1.00 95.81 311 LYS A N 1
ATOM 2423 C CA . LYS A 1 311 ? -20.746 -14.351 16.942 1.00 95.81 311 LYS A CA 1
ATOM 2424 C C . LYS A 1 311 ? -20.331 -12.988 17.461 1.00 95.81 311 LYS A C 1
ATOM 2426 O O . LYS A 1 311 ? -20.664 -12.650 18.599 1.00 95.81 311 LYS A O 1
ATOM 2431 N N . VAL A 1 312 ? -19.650 -12.222 16.623 1.00 96.94 312 VAL A N 1
ATOM 2432 C CA . VAL A 1 312 ? -19.360 -10.815 16.889 1.00 96.94 312 VAL A CA 1
ATOM 2433 C C . VAL A 1 312 ? -20.008 -9.956 15.810 1.00 96.94 312 VAL A C 1
ATOM 2435 O O . VAL A 1 312 ? -19.931 -10.272 14.621 1.00 96.94 312 VAL A O 1
ATOM 2438 N N . GLU A 1 313 ? -20.680 -8.895 16.234 1.00 96.62 313 GLU A N 1
ATOM 2439 C CA . GLU A 1 313 ? -21.252 -7.872 15.361 1.00 96.62 313 GLU A CA 1
ATOM 2440 C C . GLU A 1 313 ? -20.625 -6.526 15.712 1.00 96.62 313 GLU A C 1
ATOM 2442 O O . GLU A 1 313 ? -20.464 -6.204 16.891 1.00 96.62 313 GLU A O 1
ATOM 2447 N N . VAL A 1 314 ? -20.273 -5.748 14.689 1.00 97.69 314 VAL A N 1
ATOM 2448 C CA . VAL A 1 314 ? -19.636 -4.436 14.836 1.00 97.69 314 VAL A CA 1
ATOM 2449 C C . VAL A 1 314 ? -20.479 -3.400 14.100 1.00 97.69 314 VAL A C 1
ATOM 2451 O O . VAL A 1 314 ? -20.905 -3.625 12.967 1.00 97.69 314 VAL A O 1
ATOM 2454 N N . LYS A 1 315 ? -20.744 -2.271 14.758 1.00 97.44 315 LYS A N 1
ATOM 2455 C CA . LYS A 1 315 ? -21.414 -1.093 14.194 1.00 97.44 315 LYS A CA 1
ATOM 2456 C C . LYS A 1 315 ? -20.485 0.114 14.272 1.00 97.44 315 LYS A C 1
ATOM 2458 O O . LYS A 1 315 ? -19.629 0.168 15.147 1.00 97.44 315 LYS A O 1
ATOM 2463 N N . GLY A 1 316 ? -20.704 1.091 13.396 1.00 96.31 316 GLY A N 1
ATOM 2464 C CA . GLY A 1 316 ? -19.885 2.307 13.315 1.00 96.31 316 GLY A CA 1
ATOM 2465 C C . GLY A 1 316 ? -18.800 2.259 12.238 1.00 96.31 316 GLY A C 1
ATOM 2466 O O . GLY A 1 316 ? -18.088 3.235 12.069 1.00 96.31 316 GLY A O 1
ATOM 2467 N N . THR A 1 317 ? -18.696 1.163 11.482 1.00 97.62 317 THR A N 1
ATOM 2468 C CA . THR A 1 317 ? -17.817 1.061 10.309 1.00 97.62 317 THR A CA 1
ATOM 2469 C C . THR A 1 317 ? -18.531 1.507 9.033 1.00 97.62 317 THR A C 1
ATOM 2471 O O . THR A 1 317 ? -19.745 1.334 8.896 1.00 97.62 317 THR A O 1
ATOM 2474 N N . SER A 1 318 ? -17.758 1.968 8.056 1.00 97.69 318 SER A N 1
ATOM 2475 C CA . SER A 1 318 ? -18.176 2.161 6.664 1.00 97.69 318 SER A CA 1
ATOM 2476 C C . SER A 1 318 ? -17.677 1.017 5.773 1.00 97.69 318 SER A C 1
ATOM 2478 O O . SER A 1 318 ? -16.860 0.202 6.199 1.00 97.69 318 SER A O 1
ATOM 2480 N N . THR A 1 319 ? -18.162 0.942 4.529 1.00 97.12 319 THR A N 1
ATOM 2481 C CA . THR A 1 319 ? -17.642 0.014 3.511 1.00 97.12 319 THR A CA 1
ATOM 2482 C C . THR A 1 319 ? -17.090 0.796 2.325 1.00 97.12 319 THR A C 1
ATOM 2484 O O . THR A 1 319 ? -17.825 1.564 1.707 1.00 97.12 319 THR A O 1
ATOM 2487 N N . LYS A 1 320 ? -15.815 0.575 1.996 1.00 94.81 320 LYS A N 1
ATOM 2488 C CA . LYS A 1 320 ? -15.119 1.147 0.833 1.00 94.81 320 LYS A CA 1
ATOM 2489 C C . LYS A 1 320 ? -14.288 0.059 0.165 1.00 94.81 320 LYS A C 1
ATOM 2491 O O . LYS A 1 320 ? -13.658 -0.714 0.872 1.00 94.81 320 LYS A O 1
ATOM 2496 N N . GLU A 1 321 ? -14.336 -0.057 -1.160 1.00 92.44 321 GLU A N 1
ATOM 2497 C CA . GLU A 1 321 ? -13.637 -1.117 -1.918 1.00 92.44 321 GLU A CA 1
ATOM 2498 C C . GLU A 1 321 ? -13.826 -2.547 -1.370 1.00 92.44 321 GLU A C 1
ATOM 2500 O O . GLU A 1 321 ? -12.936 -3.394 -1.416 1.00 92.44 321 GLU A O 1
ATOM 2505 N N . GLY A 1 322 ? -15.007 -2.831 -0.807 1.00 94.44 322 GLY A N 1
ATOM 2506 C CA . GLY A 1 322 ? -15.309 -4.123 -0.179 1.00 94.44 322 GLY A CA 1
ATOM 2507 C C . GLY A 1 322 ? -14.628 -4.366 1.176 1.00 94.44 322 GLY A C 1
ATOM 2508 O O . GLY A 1 322 ? -14.776 -5.453 1.731 1.00 94.44 322 GLY A O 1
ATOM 2509 N N . LEU A 1 323 ? -13.926 -3.373 1.723 1.00 97.06 323 LEU A N 1
ATOM 2510 C CA . LEU A 1 323 ? -13.285 -3.385 3.036 1.00 97.06 323 LEU A CA 1
ATOM 2511 C C . LEU A 1 323 ? -14.152 -2.646 4.060 1.00 97.06 323 LEU A C 1
ATOM 2513 O O . LEU A 1 323 ? -14.802 -1.647 3.738 1.00 97.06 323 LEU A O 1
ATOM 2517 N N . LEU A 1 324 ? -14.150 -3.127 5.304 1.00 98.19 324 LEU A N 1
ATOM 2518 C CA . LEU A 1 324 ? -14.693 -2.373 6.429 1.00 98.19 324 LEU A CA 1
ATOM 2519 C C . LEU A 1 324 ? -13.652 -1.361 6.889 1.00 98.19 324 LEU A C 1
ATOM 2521 O O . LEU A 1 324 ? -12.488 -1.713 7.059 1.00 98.19 324 LEU A O 1
ATOM 2525 N N . VAL A 1 325 ? -14.076 -0.117 7.083 1.00 98.31 325 VAL A N 1
ATOM 2526 C CA . VAL A 1 325 ? -13.172 0.980 7.434 1.00 98.31 325 VAL A CA 1
ATOM 2527 C C . VAL A 1 325 ? -13.772 1.947 8.445 1.00 98.31 325 VAL A C 1
ATOM 2529 O O . VAL A 1 325 ? -14.995 2.069 8.550 1.00 98.31 325 VAL A O 1
ATOM 2532 N N . ALA A 1 326 ? -12.903 2.649 9.165 1.00 98.06 326 ALA A N 1
ATOM 2533 C CA . ALA A 1 326 ? -13.240 3.709 10.112 1.00 98.06 326 ALA A CA 1
ATOM 2534 C C . ALA A 1 326 ? -12.117 4.761 10.168 1.00 98.06 326 ALA A C 1
ATOM 2536 O O . ALA A 1 326 ? -10.998 4.489 9.737 1.00 98.06 326 ALA A O 1
ATOM 2537 N N . HIS A 1 327 ? -12.405 5.951 10.686 1.00 97.50 327 HIS A N 1
ATOM 253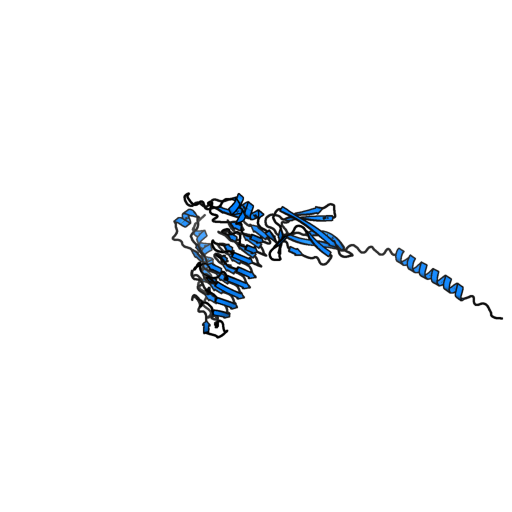8 C CA . HIS A 1 327 ? -11.416 7.008 10.898 1.00 97.50 327 HIS A CA 1
ATOM 2539 C C . HIS A 1 327 ? -10.841 6.987 12.316 1.00 97.50 327 HIS A C 1
ATOM 2541 O O . HIS A 1 327 ? -11.412 6.397 13.232 1.00 97.50 327 HIS A O 1
ATOM 2547 N N . GLU A 1 328 ? -9.715 7.676 12.511 1.00 96.56 328 GLU A N 1
ATOM 2548 C CA . GLU A 1 328 ? -9.198 7.987 13.848 1.00 96.56 328 GLU A CA 1
ATOM 2549 C C . GLU A 1 328 ? -10.279 8.652 14.713 1.00 96.56 328 GLU A C 1
ATOM 2551 O O . GLU A 1 328 ? -10.966 9.580 14.285 1.00 96.56 328 GLU A O 1
ATOM 2556 N N . GLY A 1 329 ? -10.416 8.187 15.953 1.00 96.31 329 GLY A N 1
ATOM 2557 C CA . GLY A 1 329 ? -11.384 8.696 16.919 1.00 96.31 329 GLY A CA 1
ATOM 2558 C C . GLY A 1 329 ? -12.805 8.155 16.750 1.00 96.31 329 GLY A C 1
ATOM 2559 O O . GLY A 1 329 ? -13.635 8.382 17.640 1.00 96.31 329 GLY A O 1
ATOM 2560 N N . ASP A 1 330 ? -13.099 7.413 15.676 1.00 97.75 330 ASP A N 1
ATOM 2561 C CA . ASP A 1 330 ? -14.390 6.745 15.529 1.00 97.75 330 ASP A CA 1
ATOM 2562 C C . ASP A 1 330 ? -14.602 5.729 16.654 1.00 97.75 330 ASP A C 1
ATOM 2564 O O . ASP A 1 330 ? -13.692 5.018 17.092 1.00 97.75 330 ASP A O 1
ATOM 2568 N N . LYS A 1 331 ? -15.851 5.657 17.122 1.00 97.62 331 LYS A N 1
ATOM 2569 C CA . LYS A 1 331 ? -16.278 4.749 18.187 1.00 97.62 331 LYS A CA 1
ATOM 2570 C C . LYS A 1 331 ? -17.124 3.635 17.602 1.00 97.62 331 LYS A C 1
ATOM 2572 O O . LYS A 1 331 ? -18.267 3.854 17.201 1.00 97.62 331 LYS A O 1
ATOM 2577 N N . LEU A 1 332 ? -16.572 2.431 17.600 1.00 98.19 332 LEU A N 1
ATOM 2578 C CA . LEU A 1 332 ? -17.225 1.234 17.099 1.00 98.19 332 LEU A CA 1
ATOM 2579 C C . LEU A 1 332 ? -17.951 0.525 18.241 1.00 98.19 332 LEU A C 1
ATOM 2581 O O . LEU A 1 332 ? -17.364 0.253 19.288 1.00 98.19 332 LEU A O 1
ATOM 2585 N N . THR A 1 333 ? -19.225 0.197 18.046 1.00 97.88 333 THR A N 1
ATOM 2586 C CA . THR A 1 333 ? -19.992 -0.596 19.016 1.00 97.88 333 THR A CA 1
ATOM 2587 C C . THR A 1 333 ? -19.892 -2.070 18.658 1.00 97.88 333 THR A C 1
ATOM 2589 O O . THR A 1 333 ? -20.307 -2.477 17.572 1.00 97.88 333 THR A O 1
ATOM 2592 N N . VAL A 1 334 ? -19.385 -2.876 19.586 1.00 97.88 334 VAL A N 1
ATOM 2593 C CA . VAL A 1 334 ? -19.161 -4.312 19.421 1.00 97.88 334 VAL A CA 1
ATOM 2594 C C . VAL A 1 334 ? -20.108 -5.093 20.323 1.00 97.88 334 VAL A C 1
ATOM 2596 O O . VAL A 1 334 ? -20.234 -4.825 21.518 1.00 97.88 334 VAL A O 1
ATOM 2599 N N . THR A 1 335 ? -20.789 -6.082 19.749 1.00 96.62 335 THR A N 1
ATOM 2600 C CA . THR A 1 335 ? -21.690 -6.990 20.468 1.00 96.62 335 THR A CA 1
ATOM 2601 C C . THR A 1 335 ? -21.231 -8.431 20.279 1.00 96.62 335 THR A C 1
ATOM 2603 O O . THR A 1 335 ? -21.166 -8.930 19.155 1.00 96.62 335 THR A O 1
ATOM 2606 N N . GLY A 1 336 ? -20.932 -9.117 21.384 1.00 96.00 336 GLY A N 1
ATOM 2607 C CA . GLY A 1 336 ? -20.606 -10.541 21.392 1.00 96.00 336 GLY A CA 1
ATOM 2608 C C . GLY A 1 336 ? -21.814 -11.386 21.791 1.00 96.00 336 GLY A C 1
ATOM 2609 O O . GLY A 1 336 ? -22.294 -11.296 22.916 1.00 96.00 336 GLY A O 1
ATOM 2610 N N . THR A 1 337 ? -22.292 -12.249 20.895 1.00 96.19 337 THR A N 1
ATOM 2611 C CA . THR A 1 337 ? -23.382 -13.192 21.195 1.00 96.19 337 THR A CA 1
ATOM 2612 C C . THR A 1 337 ? -22.810 -14.592 21.442 1.00 96.19 337 THR A C 1
ATOM 2614 O O . THR A 1 337 ? -22.361 -15.232 20.484 1.00 96.19 337 THR A O 1
ATOM 2617 N N . PRO A 1 338 ? -22.811 -15.107 22.687 1.00 95.81 338 PRO A N 1
ATOM 2618 C CA . PRO A 1 338 ? -22.287 -16.437 22.983 1.00 95.81 338 PRO A CA 1
ATOM 2619 C C . PRO A 1 338 ? -23.193 -17.548 22.440 1.00 95.81 338 PRO A C 1
ATOM 2621 O O . PRO A 1 338 ? -24.423 -17.442 22.442 1.00 95.81 338 PRO A O 1
ATOM 2624 N N . LYS A 1 339 ? -22.594 -18.670 22.028 1.00 96.56 339 LYS A N 1
ATOM 2625 C CA . LYS A 1 339 ? -23.335 -19.924 21.832 1.00 96.56 339 LYS A CA 1
ATOM 2626 C C . LYS A 1 339 ? -23.771 -20.492 23.186 1.00 96.56 339 LYS A C 1
ATOM 2628 O O . LYS A 1 339 ? -23.181 -20.211 24.226 1.00 96.56 339 LYS A O 1
ATOM 2633 N N . LYS A 1 340 ? -24.794 -21.352 23.172 1.00 93.62 340 LYS A N 1
ATOM 2634 C CA . LYS A 1 340 ? -25.262 -22.055 24.375 1.00 93.62 340 LYS A CA 1
ATOM 2635 C C . LYS A 1 340 ? -24.099 -22.786 25.059 1.00 93.62 340 LYS A C 1
ATOM 2637 O O . LYS A 1 340 ? -23.378 -23.528 24.401 1.00 93.62 340 LYS A O 1
ATOM 2642 N N . GLY A 1 341 ? -23.978 -22.610 26.375 1.00 93.62 341 GLY A N 1
ATOM 2643 C CA . GLY A 1 341 ? -22.905 -23.204 27.176 1.00 93.62 341 GLY A CA 1
ATOM 2644 C C . GLY A 1 341 ? -21.640 -22.349 27.263 1.00 93.62 341 GLY A C 1
ATOM 2645 O O . GLY A 1 341 ? -20.685 -22.784 27.892 1.00 93.62 341 GLY A O 1
ATOM 2646 N N . TYR A 1 342 ? -21.634 -21.146 26.684 1.00 95.81 342 TYR A N 1
ATOM 2647 C CA . TYR A 1 342 ? -20.532 -20.189 26.773 1.00 95.81 342 TYR A CA 1
ATOM 2648 C C . TYR A 1 342 ? -21.018 -18.836 27.299 1.00 95.81 342 TYR A C 1
ATOM 2650 O O . TYR A 1 342 ? -22.202 -18.508 27.206 1.00 95.81 342 TYR A O 1
ATOM 2658 N N . ARG A 1 343 ? -20.088 -18.037 27.821 1.00 93.88 343 ARG A N 1
ATOM 2659 C CA . ARG A 1 343 ? -20.287 -16.628 28.181 1.00 93.88 343 ARG A CA 1
ATOM 2660 C C . ARG A 1 343 ? -19.216 -15.762 27.525 1.00 93.88 343 ARG A C 1
ATOM 2662 O O . ARG A 1 343 ? -18.094 -16.227 27.337 1.00 93.88 343 ARG A O 1
ATOM 2669 N N . LEU A 1 344 ? -19.573 -14.529 27.179 1.00 94.38 344 LEU A N 1
ATOM 2670 C CA . LEU A 1 344 ? -18.617 -13.514 26.736 1.00 94.38 344 LEU A CA 1
ATOM 2671 C C . LEU A 1 344 ? -17.755 -13.094 27.932 1.00 94.38 344 LEU A C 1
ATOM 2673 O O . LEU A 1 344 ? -18.288 -12.894 29.022 1.00 94.38 344 LEU A O 1
ATOM 2677 N N . THR A 1 345 ? -16.444 -12.993 27.736 1.00 92.94 345 THR A N 1
ATOM 2678 C CA . THR A 1 345 ? -15.495 -12.550 28.772 1.00 92.94 345 THR A CA 1
ATOM 2679 C C . THR A 1 345 ? -14.746 -11.279 28.393 1.00 92.94 345 THR A C 1
ATOM 2681 O O . THR A 1 345 ? -14.079 -10.703 29.244 1.00 92.94 345 THR A O 1
ATOM 2684 N N . GLY A 1 346 ? -14.826 -10.853 27.132 1.00 93.56 346 GLY A N 1
ATOM 2685 C CA . GLY A 1 346 ? -14.218 -9.616 26.657 1.00 93.56 346 GLY A CA 1
ATOM 2686 C C . GLY A 1 346 ? -14.158 -9.536 25.136 1.00 93.56 346 GLY A C 1
ATOM 2687 O O . GLY A 1 346 ? -14.519 -10.484 24.432 1.00 93.56 346 GLY A O 1
ATOM 2688 N N . ILE A 1 347 ? -13.672 -8.399 24.648 1.00 96.06 347 ILE A N 1
ATOM 2689 C CA . ILE A 1 347 ? -13.368 -8.134 23.241 1.00 96.06 347 ILE A CA 1
ATOM 2690 C C . ILE A 1 347 ? -11.865 -7.886 23.121 1.00 96.06 347 ILE A C 1
ATOM 2692 O O . ILE A 1 347 ? -11.293 -7.164 23.933 1.00 96.06 347 ILE A O 1
ATOM 2696 N N . ASP A 1 348 ? -11.252 -8.493 22.112 1.00 93.44 348 ASP A N 1
ATOM 2697 C CA . ASP A 1 348 ? -9.906 -8.164 21.646 1.00 93.44 348 ASP A CA 1
ATOM 2698 C C . ASP A 1 348 ? -10.053 -7.316 20.377 1.00 93.44 348 ASP A C 1
ATOM 2700 O O . ASP A 1 348 ? -10.886 -7.642 19.529 1.00 93.44 348 ASP A O 1
ATOM 2704 N N . ALA A 1 349 ? -9.324 -6.208 20.277 1.00 92.44 349 ALA A N 1
ATOM 2705 C CA . ALA A 1 349 ? -9.500 -5.211 19.219 1.00 92.44 349 ALA A CA 1
ATOM 2706 C C . ALA A 1 349 ? -8.185 -4.791 18.541 1.00 92.44 349 ALA A C 1
ATOM 2708 O O . ALA A 1 349 ? -8.160 -3.764 17.866 1.00 92.44 349 ALA A O 1
ATOM 2709 N N . GLY A 1 350 ? -7.116 -5.577 18.693 1.00 85.75 350 GLY A N 1
ATOM 2710 C CA . GLY A 1 350 ? -5.773 -5.212 18.237 1.00 85.75 350 GLY A CA 1
ATOM 2711 C C . GLY A 1 350 ? -4.960 -4.503 19.321 1.00 85.75 350 GLY A C 1
ATOM 2712 O O . GLY A 1 350 ? -5.422 -4.317 20.448 1.00 85.75 350 GLY A O 1
ATOM 2713 N N . SER A 1 351 ? -3.714 -4.148 19.005 1.00 84.81 351 SER A N 1
ATOM 2714 C CA . SER A 1 351 ? -2.751 -3.664 20.005 1.00 84.81 351 SER A CA 1
ATOM 2715 C C . SER A 1 351 ? -2.866 -2.170 20.311 1.00 84.81 351 SER A C 1
ATOM 2717 O O . SER A 1 351 ? -2.489 -1.742 21.403 1.00 84.81 351 SER A O 1
ATOM 2719 N N . LYS A 1 352 ? -3.388 -1.383 19.362 1.00 85.94 352 LYS A N 1
ATOM 2720 C CA . LYS A 1 352 ? -3.510 0.077 19.486 1.00 85.94 352 LYS A CA 1
ATOM 2721 C C . LYS A 1 352 ? -4.906 0.528 19.908 1.00 85.94 352 LYS A C 1
ATOM 2723 O O . LYS A 1 352 ? -5.026 1.578 20.519 1.00 85.94 352 LYS A O 1
ATOM 2728 N N . ALA A 1 353 ? -5.954 -0.242 19.625 1.00 87.25 353 ALA A N 1
ATOM 2729 C CA . ALA A 1 353 ? -7.325 0.186 19.887 1.00 87.25 353 ALA A CA 1
ATOM 2730 C C . ALA A 1 353 ? -7.682 0.212 21.388 1.00 87.25 353 ALA A C 1
ATOM 2732 O O . ALA A 1 353 ? -7.301 -0.672 22.159 1.00 87.25 353 ALA A O 1
ATOM 2733 N N . LEU A 1 354 ? -8.492 1.195 21.800 1.00 88.44 354 LEU A N 1
ATOM 2734 C CA . LEU A 1 354 ? -8.995 1.291 23.176 1.00 88.44 354 LEU A CA 1
ATOM 2735 C C . LEU A 1 354 ? -10.351 0.601 23.316 1.00 88.44 354 LEU A C 1
ATOM 2737 O O . LEU A 1 354 ? -11.321 0.997 22.669 1.00 88.44 354 LEU A O 1
ATOM 2741 N N . VAL A 1 355 ? -10.440 -0.383 24.214 1.00 94.31 355 VAL A N 1
ATOM 2742 C CA . VAL A 1 355 ? -11.666 -1.150 24.480 1.00 94.31 355 VAL A CA 1
ATOM 2743 C C . VAL A 1 355 ? -12.275 -0.740 25.819 1.00 94.31 355 VAL A C 1
ATOM 2745 O O . VAL A 1 355 ? -11.616 -0.792 26.855 1.00 94.31 355 VAL A O 1
ATOM 2748 N N . THR A 1 356 ? -13.551 -0.356 25.812 1.00 95.06 356 THR A N 1
ATOM 2749 C CA . THR A 1 356 ? -14.328 -0.025 27.019 1.00 95.06 356 THR A CA 1
ATOM 2750 C C . THR A 1 356 ? -15.605 -0.857 27.066 1.00 95.06 356 THR A C 1
ATOM 2752 O O . THR A 1 356 ? -16.343 -0.896 26.086 1.00 95.06 356 THR A O 1
ATOM 2755 N N . GLU A 1 357 ? -15.886 -1.512 28.193 1.00 95.12 357 GLU A N 1
ATOM 2756 C CA . GLU A 1 357 ? -17.168 -2.193 28.425 1.00 95.12 357 GLU A CA 1
ATOM 2757 C C . GLU A 1 357 ? -18.240 -1.177 28.843 1.00 95.12 357 GLU A C 1
ATOM 2759 O O . GLU A 1 357 ? -18.008 -0.336 29.714 1.00 95.12 357 GLU A O 1
ATOM 2764 N N . ASN A 1 358 ? -19.408 -1.248 28.209 1.00 94.56 358 ASN A N 1
ATOM 2765 C CA . ASN A 1 358 ? -20.551 -0.383 28.477 1.00 94.56 358 ASN A CA 1
ATOM 2766 C C . ASN A 1 358 ? -21.492 -1.034 29.509 1.00 94.56 358 ASN A C 1
ATOM 2768 O O . ASN A 1 358 ? -21.543 -2.255 29.648 1.00 94.56 358 ASN A O 1
ATOM 2772 N N . GLU A 1 359 ? -22.310 -0.228 30.193 1.00 91.94 359 GLU A N 1
ATOM 2773 C CA . GLU A 1 359 ? -23.264 -0.718 31.209 1.00 91.94 359 GLU A CA 1
ATOM 2774 C C . GLU A 1 359 ? -24.310 -1.706 30.658 1.00 91.94 359 GLU A C 1
ATOM 2776 O O . GLU A 1 359 ? -24.863 -2.511 31.406 1.00 91.94 359 GLU A O 1
ATOM 2781 N N . ASP A 1 360 ? -24.585 -1.659 29.352 1.00 90.69 360 ASP A N 1
ATOM 2782 C CA . ASP A 1 360 ? -25.529 -2.542 28.662 1.00 90.69 360 ASP A CA 1
ATOM 2783 C C . ASP A 1 360 ? -24.916 -3.887 28.219 1.00 90.69 360 ASP A C 1
ATOM 2785 O O . ASP A 1 360 ? -25.601 -4.702 27.596 1.00 90.69 360 ASP A O 1
ATOM 2789 N N . GLY A 1 361 ? -23.643 -4.137 28.550 1.00 87.50 361 GLY A N 1
ATOM 2790 C CA . GLY A 1 361 ? -22.906 -5.353 28.193 1.00 87.50 361 GLY A CA 1
ATOM 2791 C C . GLY A 1 361 ? -22.359 -5.368 26.761 1.00 87.50 361 GLY A C 1
ATOM 2792 O O . GLY A 1 361 ? -21.853 -6.400 26.312 1.00 87.50 361 GLY A O 1
ATOM 2793 N N . THR A 1 362 ? -22.464 -4.256 26.027 1.00 94.25 362 THR A N 1
ATOM 2794 C CA . THR A 1 362 ? -21.736 -4.047 24.766 1.00 94.25 362 THR A CA 1
ATOM 2795 C C . THR A 1 362 ? -20.346 -3.468 25.026 1.00 94.25 362 THR A C 1
ATOM 2797 O O . THR A 1 362 ? -20.017 -3.077 26.145 1.00 94.25 362 THR A O 1
ATOM 2800 N N . TYR A 1 363 ? -19.516 -3.397 23.987 1.00 96.94 363 TYR A N 1
ATOM 2801 C CA . TYR A 1 363 ? -18.182 -2.808 24.070 1.00 96.94 363 TYR A CA 1
ATOM 2802 C C . TYR A 1 363 ? -18.047 -1.654 23.084 1.00 96.94 363 TYR A C 1
ATOM 2804 O O . TYR A 1 363 ? -18.580 -1.705 21.975 1.00 96.94 363 TYR A O 1
ATOM 2812 N N . THR A 1 364 ? -17.306 -0.628 23.477 1.00 97.62 364 THR A N 1
ATOM 2813 C CA . THR A 1 364 ? -16.884 0.467 22.607 1.00 97.62 364 THR A CA 1
ATOM 2814 C C . THR A 1 364 ? -15.407 0.292 22.281 1.00 97.62 364 THR A C 1
ATOM 2816 O O . THR A 1 364 ? -14.583 0.249 23.193 1.00 97.62 364 THR A O 1
ATOM 2819 N N . VAL A 1 365 ? -15.081 0.206 20.993 1.00 97.75 365 VAL A N 1
ATOM 2820 C CA . VAL A 1 365 ? -13.708 0.225 20.478 1.00 97.75 365 VAL A CA 1
ATOM 2821 C C . VAL A 1 365 ? -13.457 1.597 19.865 1.00 97.75 365 VAL A C 1
ATOM 2823 O O . VAL A 1 365 ? -14.164 1.981 18.936 1.00 97.75 365 VAL A O 1
ATOM 2826 N N . THR A 1 366 ? -12.490 2.345 20.392 1.00 97.38 366 THR A N 1
ATOM 2827 C CA . THR A 1 366 ? -12.055 3.616 19.789 1.00 97.38 366 THR A CA 1
ATOM 2828 C C . THR A 1 366 ? -10.882 3.343 18.860 1.00 97.38 366 THR A C 1
ATOM 2830 O O . THR A 1 366 ? -9.915 2.698 19.270 1.00 97.38 366 THR A O 1
ATOM 2833 N N . VAL A 1 367 ? -10.987 3.804 17.614 1.00 97.06 367 VAL A N 1
ATOM 2834 C CA . VAL A 1 367 ? -9.910 3.693 16.624 1.00 97.06 367 VAL A CA 1
ATOM 2835 C C . VAL A 1 367 ? -8.836 4.725 16.946 1.00 97.06 367 VAL A C 1
ATOM 2837 O O . VAL A 1 367 ? -9.106 5.924 16.954 1.00 97.06 367 VAL A O 1
ATOM 2840 N N . GLU A 1 368 ? -7.621 4.264 17.214 1.00 95.19 368 GLU A N 1
ATOM 2841 C CA . GLU A 1 368 ? -6.479 5.133 17.502 1.00 95.19 368 GLU A CA 1
ATOM 2842 C C . GLU A 1 368 ? -5.715 5.503 16.225 1.00 95.19 368 GLU A C 1
ATOM 2844 O O . GLU A 1 368 ? -5.821 4.837 15.187 1.00 95.19 368 GLU A O 1
ATOM 2849 N N . ARG A 1 369 ? -4.906 6.567 16.314 1.00 94.38 369 ARG A N 1
ATOM 2850 C CA . ARG A 1 369 ? -3.985 6.943 15.236 1.00 94.38 369 ARG A CA 1
ATOM 2851 C C . ARG A 1 369 ? -3.072 5.762 14.909 1.00 94.38 369 ARG A C 1
ATOM 2853 O O . ARG A 1 369 ? -2.480 5.149 15.796 1.00 94.38 369 ARG A O 1
ATOM 2860 N N . GLY A 1 370 ? -2.948 5.454 13.624 1.00 93.69 370 GLY A N 1
ATOM 2861 C CA . GLY A 1 370 ? -2.162 4.323 13.146 1.00 93.69 370 GLY A CA 1
ATOM 2862 C C . GLY A 1 370 ? -2.904 2.992 13.056 1.00 93.69 370 GLY A C 1
ATOM 2863 O O . GLY A 1 370 ? -2.277 2.004 12.674 1.00 93.69 370 GLY A O 1
ATOM 2864 N N . GLY A 1 371 ? -4.204 2.944 13.353 1.00 95.38 371 GLY A N 1
ATOM 2865 C CA . GLY A 1 371 ? -5.049 1.787 13.054 1.00 95.38 371 GLY A CA 1
ATOM 2866 C C . GLY A 1 371 ? -4.749 0.569 13.925 1.00 95.38 371 GLY A C 1
ATOM 2867 O O . GLY A 1 371 ? -4.760 0.672 15.146 1.00 95.38 371 GLY A O 1
ATOM 2868 N N . ASP A 1 372 ? -4.519 -0.585 13.289 1.00 95.38 372 ASP A N 1
ATOM 2869 C CA . ASP A 1 372 ? -4.451 -1.913 13.922 1.00 95.38 372 ASP A CA 1
ATOM 2870 C C . ASP A 1 372 ? -5.753 -2.296 14.646 1.00 95.38 372 ASP A C 1
ATOM 2872 O O . ASP A 1 372 ? -5.780 -2.574 15.845 1.00 95.38 372 ASP A O 1
ATOM 2876 N N . VAL A 1 373 ? -6.863 -2.292 13.898 1.00 96.75 373 VAL A N 1
ATOM 2877 C CA . VAL A 1 373 ? -8.189 -2.640 14.424 1.00 96.75 373 VAL A CA 1
ATOM 2878 C C . VAL A 1 373 ? -8.592 -4.027 13.935 1.00 96.75 373 VAL A C 1
ATOM 2880 O O . VAL A 1 373 ? -9.176 -4.194 12.865 1.00 96.75 373 VAL A O 1
ATOM 2883 N N . THR A 1 374 ? -8.299 -5.042 14.747 1.00 96.50 374 THR A N 1
ATOM 2884 C CA . THR A 1 374 ? -8.743 -6.423 14.507 1.00 96.50 374 THR A CA 1
ATOM 2885 C C . THR A 1 374 ? -9.654 -6.865 15.641 1.00 96.50 374 THR A C 1
ATOM 2887 O O . THR A 1 374 ? -9.191 -7.156 16.738 1.00 96.50 374 THR A O 1
ATOM 2890 N N . ILE A 1 375 ? -10.959 -6.931 15.383 1.00 97.06 375 ILE A N 1
ATOM 2891 C CA . ILE A 1 375 ? -11.974 -7.197 16.404 1.00 97.06 375 ILE A CA 1
ATOM 2892 C C . ILE A 1 375 ? -12.301 -8.689 16.464 1.00 97.06 375 ILE A C 1
ATOM 2894 O O . ILE A 1 375 ? -12.714 -9.303 15.478 1.00 97.06 375 ILE A O 1
ATOM 2898 N N . SER A 1 376 ? -12.195 -9.266 17.658 1.00 96.00 376 SER A N 1
ATOM 2899 C CA . SER A 1 376 ? -12.675 -10.605 17.986 1.00 96.00 376 SER A CA 1
ATOM 2900 C C . SER A 1 376 ? -13.321 -10.633 19.375 1.00 96.00 376 SER A C 1
ATOM 2902 O O . SER A 1 376 ? -13.082 -9.764 20.211 1.00 96.00 376 SER A O 1
ATOM 2904 N N . ALA A 1 377 ? -14.169 -11.630 19.635 1.00 95.69 377 ALA A N 1
ATOM 2905 C CA . ALA A 1 377 ? -14.804 -11.801 20.940 1.00 95.69 377 ALA A CA 1
ATOM 2906 C C . ALA A 1 377 ? -14.275 -13.046 21.660 1.00 95.69 377 ALA A C 1
ATOM 2908 O O . ALA A 1 377 ? -14.175 -14.130 21.076 1.00 95.69 377 ALA A O 1
ATOM 2909 N N . LEU A 1 378 ? -13.982 -12.885 22.948 1.00 93.88 378 LEU A N 1
ATOM 2910 C CA . LEU A 1 378 ? -13.442 -13.921 23.818 1.00 93.88 378 LEU A CA 1
ATOM 2911 C C . LEU A 1 378 ? -14.583 -14.601 24.577 1.00 93.88 378 LEU A C 1
ATOM 2913 O O . LEU A 1 378 ? -15.372 -13.946 25.256 1.00 93.88 378 LEU A O 1
ATOM 2917 N N . PHE A 1 379 ? -14.672 -15.926 24.463 1.00 95.50 379 PHE A N 1
ATOM 2918 C CA . PHE A 1 379 ? -15.727 -16.719 25.090 1.00 95.50 379 PHE A CA 1
ATOM 2919 C C . PHE A 1 379 ? -15.152 -17.822 25.969 1.00 95.50 379 PHE A C 1
ATOM 2921 O O . PHE A 1 379 ? -14.243 -18.544 25.559 1.00 95.50 379 PHE A O 1
ATOM 2928 N N . GLU A 1 380 ? -15.768 -18.027 27.128 1.00 95.00 380 GLU A N 1
ATOM 2929 C CA . GLU A 1 380 ? -15.420 -19.088 28.070 1.00 95.00 380 GLU A CA 1
ATOM 2930 C C . GLU A 1 380 ? -16.598 -20.048 28.256 1.00 95.00 380 GLU A C 1
ATOM 2932 O O . GLU A 1 380 ? -17.758 -19.626 28.269 1.00 95.00 380 GLU A O 1
ATOM 2937 N N . ALA A 1 381 ? -16.311 -21.345 28.387 1.00 94.44 381 ALA A N 1
ATOM 2938 C CA . ALA A 1 381 ? -17.331 -22.340 28.689 1.00 94.44 381 ALA A CA 1
ATOM 2939 C C . ALA A 1 381 ? -17.913 -22.087 30.086 1.00 94.44 381 ALA A C 1
ATOM 2941 O O . ALA A 1 381 ? -17.189 -21.904 31.064 1.00 94.44 381 ALA A O 1
ATOM 2942 N N . MET A 1 382 ? -19.236 -22.101 30.187 1.00 88.62 382 MET A N 1
ATOM 2943 C CA . MET A 1 382 ? -19.902 -22.085 31.479 1.00 88.62 382 MET A CA 1
ATOM 2944 C C . MET A 1 382 ? -19.744 -23.464 32.126 1.00 88.62 382 MET A C 1
ATOM 2946 O O . MET A 1 382 ? -19.902 -24.472 31.432 1.00 88.62 382 MET A O 1
ATOM 2950 N N . PRO A 1 383 ? -19.467 -23.541 33.439 1.00 81.88 383 PRO A N 1
ATOM 2951 C CA . PRO A 1 383 ? -19.431 -24.823 34.122 1.00 81.88 383 PRO A CA 1
ATOM 2952 C C . PRO A 1 383 ? -20.779 -25.525 33.941 1.00 81.88 383 PRO A C 1
ATOM 2954 O O . PRO A 1 383 ? -21.834 -24.920 34.157 1.00 81.88 383 PRO A O 1
ATOM 2957 N N . GLU A 1 384 ? -20.751 -26.802 33.547 1.00 66.50 384 GLU A N 1
ATOM 2958 C CA . GLU A 1 384 ? -21.937 -27.642 33.659 1.00 66.50 384 GLU A CA 1
ATOM 2959 C C . GLU A 1 384 ? -22.364 -27.594 35.124 1.00 66.50 384 GLU A C 1
ATOM 2961 O O . GLU A 1 384 ? -21.591 -27.959 36.014 1.00 66.50 384 GLU A O 1
ATOM 2966 N N . MET A 1 385 ? -23.572 -27.088 35.395 1.00 50.69 385 MET A N 1
ATOM 2967 C CA . MET A 1 385 ? -24.122 -27.214 36.738 1.00 50.69 385 MET A CA 1
ATOM 2968 C C . MET A 1 385 ? -24.062 -28.700 37.095 1.00 50.69 385 MET A C 1
ATOM 2970 O O . MET A 1 385 ? -24.583 -29.508 36.314 1.00 50.69 385 MET A O 1
ATOM 2974 N N . PRO A 1 386 ? -23.441 -29.088 38.226 1.00 45.16 386 PRO A N 1
ATOM 2975 C CA . PRO A 1 386 ? -23.510 -30.466 38.662 1.00 45.16 386 PRO A CA 1
ATOM 2976 C C . PRO A 1 386 ? -24.989 -30.824 38.722 1.00 45.16 386 PRO A C 1
ATOM 2978 O O . PRO A 1 386 ? -25.779 -30.132 39.366 1.00 45.16 386 PRO A O 1
ATOM 2981 N N . GLN A 1 387 ? -25.365 -31.882 38.006 1.00 44.09 387 GLN A N 1
ATOM 2982 C CA . GLN A 1 387 ? -26.635 -32.552 38.225 1.00 44.09 387 GLN A CA 1
ATOM 2983 C C . GLN A 1 387 ? -26.621 -32.978 39.694 1.00 44.09 387 GLN A C 1
ATOM 2985 O O . GLN A 1 387 ? -26.035 -34.002 40.045 1.00 44.09 387 GLN A O 1
ATOM 2990 N N . THR A 1 388 ? -27.173 -32.151 40.583 1.00 41.59 388 THR A N 1
ATOM 2991 C CA . THR A 1 388 ? -27.342 -32.511 41.983 1.00 41.59 388 THR A CA 1
ATOM 2992 C C . THR A 1 388 ? -28.175 -33.783 41.986 1.00 41.59 388 THR A C 1
ATOM 2994 O O . THR A 1 388 ? -29.281 -33.823 41.441 1.00 41.59 388 THR A O 1
ATOM 2997 N N . GLY A 1 389 ? -27.601 -34.849 42.551 1.00 47.53 389 GLY A N 1
ATOM 2998 C CA . GLY A 1 389 ? -28.146 -36.210 42.546 1.00 47.53 389 GLY A CA 1
ATOM 2999 C C . GLY A 1 389 ? -29.571 -36.343 43.100 1.00 47.53 389 GLY A C 1
ATOM 3000 O O . GLY A 1 389 ? -30.177 -37.402 42.953 1.00 47.53 389 GLY A O 1
ATOM 3001 N N . ASP A 1 390 ? -30.138 -35.269 43.647 1.00 49.09 390 ASP A N 1
ATOM 3002 C CA . ASP A 1 390 ? -31.513 -35.186 44.128 1.00 49.09 390 ASP A CA 1
ATOM 3003 C C . ASP A 1 390 ? -32.558 -35.108 43.001 1.00 49.09 390 ASP A C 1
ATOM 3005 O O . ASP A 1 390 ? -33.664 -35.628 43.164 1.00 49.09 390 ASP A O 1
ATOM 3009 N N . GLN A 1 391 ? -32.233 -34.578 41.811 1.00 45.62 391 GLN A N 1
ATOM 3010 C CA . GLN A 1 391 ? -33.185 -34.616 40.684 1.00 45.62 391 GLN A CA 1
ATOM 3011 C C . GLN A 1 391 ? -33.326 -36.016 40.060 1.00 45.62 391 GLN A C 1
ATOM 3013 O O . GLN A 1 391 ? -34.355 -36.329 39.456 1.00 45.62 391 GLN A O 1
ATOM 3018 N N . MET A 1 392 ? -32.350 -36.906 40.275 1.00 43.78 392 MET A N 1
ATOM 3019 C CA . MET A 1 392 ? -32.391 -38.281 39.765 1.00 43.78 392 MET A CA 1
ATOM 3020 C C . MET A 1 392 ? -33.312 -39.209 40.580 1.00 43.78 392 MET A C 1
ATOM 3022 O O . MET A 1 392 ? -33.745 -40.245 40.067 1.00 43.78 392 MET A O 1
ATOM 3026 N N . GLN A 1 393 ? -33.648 -38.857 41.829 1.00 46.03 393 GLN A N 1
ATOM 3027 C CA . GLN A 1 393 ? -34.523 -39.680 42.676 1.00 46.03 393 GLN A CA 1
ATOM 3028 C C . GLN A 1 393 ? -36.008 -39.319 42.585 1.00 46.03 393 GLN A C 1
ATOM 3030 O O . GLN A 1 393 ? -36.856 -40.205 42.733 1.00 46.03 393 GLN A O 1
ATOM 3035 N N . ILE A 1 394 ? -36.357 -38.068 42.279 1.00 45.00 394 ILE A N 1
ATOM 3036 C CA . ILE A 1 394 ? -37.770 -37.658 42.230 1.00 45.00 394 ILE A CA 1
ATOM 3037 C C . ILE A 1 394 ? -38.455 -38.220 40.969 1.00 45.00 394 ILE A C 1
ATOM 3039 O O . ILE A 1 394 ? -39.567 -38.744 41.051 1.00 45.00 394 ILE A O 1
ATOM 3043 N N . GLY A 1 395 ? -37.758 -38.248 39.824 1.00 40.88 395 GLY A N 1
ATOM 3044 C CA . GLY A 1 395 ? -38.288 -38.818 38.575 1.00 40.88 395 GLY A CA 1
ATOM 3045 C C . GLY A 1 395 ? -38.479 -40.341 38.608 1.00 40.88 395 GLY A C 1
ATOM 3046 O O . GLY A 1 395 ? -39.449 -40.858 38.055 1.00 40.88 395 GLY A O 1
ATOM 3047 N N . ARG A 1 396 ? -37.601 -41.076 39.309 1.00 42.44 396 ARG A N 1
ATOM 3048 C CA . ARG A 1 396 ? -37.735 -42.535 39.472 1.00 42.44 396 ARG A CA 1
ATOM 3049 C C . ARG A 1 396 ? -38.820 -42.911 40.482 1.00 42.44 396 ARG A C 1
ATOM 3051 O O . ARG A 1 396 ? -39.564 -43.854 40.234 1.00 42.44 396 ARG A O 1
ATOM 3058 N N . THR A 1 397 ? -38.980 -42.159 41.569 1.00 40.62 397 THR A N 1
ATOM 3059 C CA . THR A 1 397 ? -39.961 -42.495 42.618 1.00 40.62 397 THR A CA 1
ATOM 3060 C C . THR A 1 397 ? -41.410 -42.260 42.164 1.00 40.62 397 THR A C 1
ATOM 3062 O O . THR A 1 397 ? -42.287 -43.070 42.467 1.00 40.62 397 THR A O 1
ATOM 3065 N N . ILE A 1 398 ? -41.667 -41.225 41.353 1.00 46.97 398 ILE A N 1
ATOM 3066 C CA . ILE A 1 398 ? -43.006 -40.969 40.785 1.00 46.97 398 ILE A CA 1
ATOM 3067 C C . ILE A 1 398 ? -43.387 -42.046 39.749 1.00 46.97 398 ILE A C 1
ATOM 3069 O O . ILE A 1 398 ? -44.539 -42.484 39.712 1.00 46.97 398 ILE A O 1
ATOM 3073 N N . LEU A 1 399 ? -42.422 -42.556 38.972 1.00 40.66 399 LEU A N 1
ATOM 3074 C CA . LEU A 1 399 ? -42.667 -43.617 37.987 1.00 40.66 399 LEU A CA 1
ATOM 3075 C C . LEU A 1 399 ? -42.965 -44.984 38.644 1.00 40.66 399 LEU A C 1
ATOM 3077 O O . LEU A 1 399 ? -43.792 -45.742 38.137 1.00 40.66 399 LEU A O 1
ATOM 3081 N N . PHE A 1 400 ? -42.370 -45.283 39.808 1.00 43.81 400 PHE A N 1
ATOM 3082 C CA . PHE A 1 400 ? -42.643 -46.524 40.553 1.00 43.81 400 PHE A CA 1
ATOM 3083 C C . PHE A 1 400 ? -43.953 -46.493 41.369 1.00 43.81 400 PHE A C 1
ATOM 3085 O O . PHE A 1 400 ? -44.595 -47.538 41.525 1.00 43.81 400 PHE A O 1
ATOM 3092 N N . MET A 1 401 ? -44.423 -45.324 41.828 1.00 41.31 401 MET A N 1
ATOM 3093 C CA . MET A 1 401 ? -45.747 -45.224 42.469 1.00 41.31 401 MET A CA 1
ATOM 3094 C C . MET A 1 401 ? -46.910 -45.325 41.467 1.00 41.31 401 MET A C 1
ATOM 3096 O O . MET A 1 401 ? -47.917 -45.965 41.774 1.00 41.31 401 MET A O 1
ATOM 3100 N N . ALA A 1 402 ? -46.761 -44.804 40.243 1.00 42.22 402 ALA A N 1
ATOM 3101 C CA . ALA A 1 402 ? -47.782 -44.947 39.198 1.00 42.22 402 ALA A CA 1
ATOM 3102 C C . ALA A 1 402 ? -47.946 -46.407 38.718 1.00 42.22 402 ALA A C 1
ATOM 3104 O O . ALA A 1 402 ? -49.067 -46.862 38.479 1.00 42.22 402 ALA A O 1
ATOM 3105 N N . ALA A 1 403 ? -46.852 -47.178 38.657 1.00 43.78 403 ALA A N 1
ATOM 3106 C CA . ALA A 1 403 ? -46.893 -48.599 38.298 1.00 43.78 403 ALA A CA 1
ATOM 3107 C C . ALA A 1 403 ? -47.572 -49.477 39.372 1.00 43.78 403 ALA A C 1
ATOM 3109 O O . ALA A 1 403 ? -48.228 -50.466 39.045 1.00 43.78 403 ALA A O 1
ATOM 3110 N N . SER A 1 404 ? -47.483 -49.090 40.649 1.00 42.38 404 SER A N 1
ATOM 3111 C CA . SER A 1 404 ? -48.055 -49.859 41.765 1.00 42.38 404 SER A CA 1
ATOM 3112 C C . SER A 1 404 ? -49.583 -49.719 41.866 1.00 42.38 404 SER A C 1
ATOM 3114 O O . SER A 1 404 ? -50.274 -50.685 42.194 1.00 42.38 404 SER A O 1
ATOM 3116 N N . ILE A 1 405 ? -50.141 -48.553 41.513 1.00 45.72 405 ILE A N 1
ATOM 3117 C CA . ILE A 1 405 ? -51.600 -48.332 41.495 1.00 45.72 405 ILE A CA 1
ATOM 3118 C C . ILE A 1 405 ? -52.253 -49.051 40.301 1.00 45.72 405 ILE A C 1
ATOM 3120 O O . ILE A 1 405 ? -53.329 -49.632 40.448 1.00 45.72 405 ILE A O 1
ATOM 3124 N N . ALA A 1 406 ? -51.585 -49.114 39.142 1.00 43.44 406 ALA A N 1
ATOM 3125 C CA . ALA A 1 406 ? -52.094 -49.845 37.978 1.00 43.44 406 ALA A CA 1
ATOM 3126 C C . ALA A 1 406 ? -52.130 -51.374 38.196 1.00 43.44 406 ALA A C 1
ATOM 3128 O O . ALA A 1 406 ? -53.053 -52.046 37.730 1.00 43.44 406 ALA A O 1
ATOM 3129 N N . MET A 1 407 ? -51.180 -51.932 38.959 1.00 38.09 407 MET A N 1
ATOM 3130 C CA . MET A 1 407 ? -51.132 -53.374 39.235 1.00 38.09 407 MET A CA 1
ATOM 3131 C C . MET A 1 407 ? -52.190 -53.830 40.259 1.00 38.09 407 MET A C 1
ATOM 3133 O O . MET A 1 407 ? -52.663 -54.965 40.184 1.00 38.09 407 MET A O 1
ATOM 3137 N N . LEU A 1 408 ? -52.642 -52.946 41.162 1.00 36.34 408 LEU A N 1
ATOM 3138 C CA . LEU A 1 408 ? -53.716 -53.261 42.116 1.00 36.34 408 LEU A CA 1
ATOM 3139 C C . LEU A 1 408 ? -55.114 -53.294 41.469 1.00 36.34 408 LEU A C 1
ATOM 3141 O O . LEU A 1 408 ? -55.998 -54.004 41.948 1.00 36.34 408 LEU A O 1
ATOM 3145 N N . VAL A 1 409 ? -55.320 -52.564 40.366 1.00 44.50 409 VAL A N 1
ATOM 3146 C CA . VAL A 1 409 ? -56.603 -52.535 39.638 1.00 44.50 409 VAL A CA 1
ATOM 3147 C C . VAL A 1 409 ? -56.772 -53.765 38.731 1.00 44.50 409 VAL A C 1
ATOM 3149 O O . VAL A 1 409 ? -57.893 -54.228 38.533 1.00 44.50 409 VAL A O 1
ATOM 3152 N N . PHE A 1 410 ? -55.682 -54.378 38.254 1.00 42.53 410 PHE A N 1
ATOM 3153 C CA . PHE A 1 410 ? -55.751 -55.540 37.352 1.00 42.53 410 PHE A CA 1
ATOM 3154 C C . PHE A 1 410 ? -55.972 -56.898 38.055 1.00 42.53 410 PHE A C 1
ATOM 3156 O O . PHE A 1 410 ? -56.268 -57.892 37.391 1.00 42.53 410 PHE A O 1
ATOM 3163 N N . LEU A 1 411 ? -55.884 -56.957 39.392 1.00 41.25 411 LEU A N 1
ATOM 3164 C CA . LEU A 1 411 ? -56.058 -58.192 40.179 1.00 41.25 411 LEU A CA 1
ATOM 3165 C C . LEU A 1 411 ? -57.472 -58.407 40.752 1.00 41.25 411 LEU A C 1
ATOM 3167 O O . LEU A 1 411 ? -57.723 -59.430 41.387 1.00 41.25 411 LEU A O 1
ATOM 3171 N N . ARG A 1 412 ? -58.437 -57.517 40.487 1.00 44.53 412 ARG A N 1
ATOM 3172 C CA . ARG A 1 412 ? -59.859 -57.755 40.799 1.00 44.53 412 ARG A CA 1
ATOM 3173 C C . ARG A 1 412 ? -60.654 -58.069 39.531 1.00 44.53 412 ARG A C 1
ATOM 3175 O O . ARG A 1 412 ? -61.386 -57.231 39.019 1.00 44.53 412 ARG A O 1
ATOM 3182 N N . LYS A 1 413 ? -60.555 -59.312 39.045 1.00 40.28 413 LYS A N 1
ATOM 3183 C CA . LYS A 1 413 ? -61.606 -59.889 38.188 1.00 40.28 413 LYS A CA 1
ATOM 3184 C C . LYS A 1 413 ? -62.750 -60.407 39.073 1.00 40.28 413 LYS A C 1
ATOM 3186 O O . LYS A 1 413 ? -62.484 -61.245 39.936 1.00 40.28 413 LYS A O 1
ATOM 3191 N N . PRO A 1 414 ? -64.005 -59.972 38.876 1.00 43.34 414 PRO A N 1
ATOM 3192 C CA . PRO A 1 414 ? -65.151 -60.610 39.511 1.00 43.34 414 PRO A CA 1
ATOM 3193 C C . PRO A 1 414 ? -65.470 -61.954 38.832 1.00 43.34 414 PRO A C 1
ATOM 3195 O O . PRO A 1 414 ? -65.377 -62.090 37.609 1.00 43.34 414 PRO A O 1
ATOM 3198 N N . LYS A 1 415 ? -65.824 -62.954 39.651 1.00 38.81 415 LYS A N 1
ATOM 3199 C CA . LYS A 1 415 ? -66.353 -64.260 39.228 1.00 38.81 415 LYS A CA 1
ATOM 3200 C C . LYS A 1 415 ? -67.619 -64.062 38.382 1.00 38.81 415 LYS A C 1
ATOM 3202 O O . LYS A 1 415 ? -68.468 -63.256 38.749 1.00 38.81 415 LYS A O 1
ATOM 3207 N N . ARG A 1 416 ? -67.734 -64.807 37.279 1.00 37.62 416 ARG A N 1
ATOM 3208 C CA . ARG A 1 416 ? -68.991 -64.993 36.538 1.00 37.62 416 ARG A CA 1
ATOM 3209 C C . ARG A 1 416 ? -69.815 -66.083 37.231 1.00 37.62 416 ARG A C 1
ATOM 3211 O O . ARG A 1 416 ? -69.256 -67.146 37.506 1.00 37.62 416 ARG A O 1
ATOM 3218 N N . GLU A 1 417 ? -71.083 -65.789 37.499 1.00 42.62 417 GLU A N 1
ATOM 3219 C CA . GLU A 1 417 ? -72.171 -66.778 37.578 1.00 42.62 417 GLU A CA 1
ATOM 3220 C C . GLU A 1 417 ? -72.711 -67.055 36.173 1.00 42.62 417 GLU A C 1
ATOM 3222 O O . GLU A 1 417 ? -72.664 -66.115 35.337 1.00 42.62 417 GLU A O 1
#

Radius of gyration: 31.97 Å; chains: 1; bounding box: 112×100×79 Å

pLDDT: mean 80.19, std 19.77, range [27.55, 98.75]